Protein AF-0000000072129780 (afdb_homodimer)

Solvent-accessible surface area (backbone atoms only — not comparable to full-atom values): 34525 Å² total; per-residue (Å²): 128,80,76,76,58,62,68,79,66,72,58,67,61,36,66,69,44,56,32,82,56,34,56,87,75,84,59,74,65,43,78,83,70,72,68,74,67,90,66,73,68,46,38,24,36,41,36,32,37,38,45,72,91,45,42,68,43,40,51,57,46,54,70,47,48,55,68,68,45,30,45,47,36,39,36,19,26,69,53,62,48,50,86,47,59,84,41,88,62,43,70,76,25,38,38,37,27,37,56,59,47,42,62,55,43,47,43,62,53,68,53,41,51,46,35,47,58,62,26,53,34,41,35,48,29,56,42,53,43,47,50,90,56,41,47,52,68,59,43,50,51,48,33,61,74,63,51,43,25,30,32,23,57,8,27,40,76,89,72,24,61,80,90,50,77,55,45,44,48,49,88,96,37,59,61,46,37,60,39,75,30,92,65,75,83,84,58,18,55,93,81,52,82,44,63,78,30,20,19,47,54,64,76,55,46,29,33,26,27,44,70,23,39,46,48,46,52,25,55,48,50,72,86,41,40,71,51,41,64,50,46,75,54,47,29,53,29,16,83,62,57,21,68,62,11,15,25,30,30,29,68,29,26,31,28,35,62,71,68,73,69,80,68,43,75,73,87,78,80,75,64,87,73,80,59,53,47,63,50,33,51,50,38,31,50,51,41,19,51,52,46,53,50,44,44,53,51,12,53,68,68,27,81,54,52,58,61,77,64,57,54,48,52,51,51,55,52,52,69,70,100,130,79,76,76,58,60,68,76,65,71,56,66,59,36,67,68,44,57,32,79,56,34,57,87,74,86,57,75,66,43,79,84,70,72,68,73,67,88,65,75,67,44,39,24,36,40,36,32,39,40,44,72,91,43,42,69,42,39,50,59,46,54,69,48,48,55,68,67,45,30,44,45,36,39,35,21,25,69,54,62,47,50,87,48,60,85,41,88,61,43,70,75,26,38,38,37,28,37,58,59,48,43,62,56,44,48,43,60,54,68,52,42,52,44,35,48,60,61,25,54,35,40,35,47,29,57,42,53,42,47,50,90,58,40,45,54,68,61,41,51,52,49,34,60,72,64,52,43,25,30,30,24,57,8,26,40,77,88,71,25,62,79,90,52,78,54,45,44,48,47,87,93,36,60,60,47,37,59,41,77,30,90,63,77,82,82,58,19,57,93,81,51,83,43,64,78,29,19,19,46,55,62,76,55,48,27,34,26,26,44,71,22,37,45,46,46,52,23,55,49,51,72,87,41,39,70,51,41,63,49,48,74,54,48,30,52,30,16,83,63,58,20,68,61,11,16,25,28,30,29,67,30,24,31,27,33,62,71,68,74,70,80,69,44,76,80,83,82,78,74,66,86,71,80,59,52,48,63,48,34,51,50,37,31,50,53,41,20,53,52,47,52,50,44,45,53,51,12,52,66,67,27,81,55,51,60,62,74,64,57,55,49,52,52,52,55,52,53,70,70,99

Organism: Lupinus angustifolius (NCBI:txid3871)

Radius of gyration: 26.91 Å; Cα contacts (8 Å, |Δi|>4): 1229; chains: 2; bounding box: 64×83×85 Å

Structure (mmCIF, N/CA/C/O backbone):
data_AF-0000000072129780-model_v1
#
loop_
_entity.id
_entity.type
_entity.pdbx_description
1 polymer 'Lysine ketoglutarate reductase trans-splicing-like protein'
#
loop_
_atom_site.group_PDB
_atom_site.id
_atom_site.type_symbol
_atom_site.label_atom_id
_atom_site.label_alt_id
_atom_site.label_comp_id
_atom_site.label_asym_id
_atom_site.label_entity_id
_atom_site.label_seq_id
_atom_site.pdbx_PDB_ins_code
_atom_site.Cartn_x
_atom_site.Cartn_y
_atom_site.Cartn_z
_atom_site.occupancy
_atom_site.B_iso_or_equiv
_atom_site.auth_seq_id
_atom_site.auth_comp_id
_atom_site.auth_asym_id
_atom_site.auth_atom_id
_atom_site.pdbx_PDB_model_num
ATOM 1 N N . MET A 1 1 ? 30.422 -6.855 15.633 1 29.89 1 MET A N 1
ATOM 2 C CA . MET A 1 1 ? 29.688 -7.762 16.5 1 29.89 1 MET A CA 1
ATOM 3 C C . MET A 1 1 ? 29.125 -8.938 15.711 1 29.89 1 MET A C 1
ATOM 5 O O . MET A 1 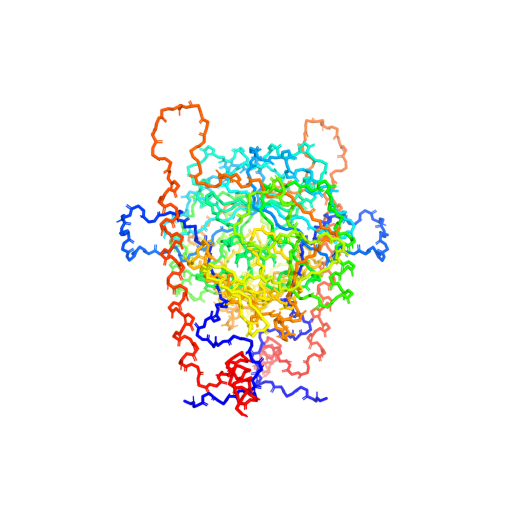1 ? 28.531 -8.75 14.648 1 29.89 1 MET A O 1
ATOM 9 N N . LYS A 1 2 ? 29.672 -10.094 15.867 1 37.78 2 LYS A N 1
ATOM 10 C CA . LYS A 1 2 ? 29.312 -11.328 15.188 1 37.78 2 LYS A CA 1
ATOM 11 C C . LYS A 1 2 ? 27.812 -11.602 15.312 1 37.78 2 LYS A C 1
ATOM 13 O O . LYS A 1 2 ? 27.266 -11.633 16.422 1 37.78 2 LYS A O 1
ATOM 18 N N . ARG A 1 3 ? 27.094 -11.297 14.219 1 51.69 3 ARG A N 1
ATOM 19 C CA . ARG A 1 3 ? 25.656 -11.562 14.328 1 51.69 3 ARG A CA 1
ATOM 20 C C . ARG A 1 3 ? 25.406 -12.938 14.945 1 51.69 3 ARG A C 1
ATOM 22 O O . ARG A 1 3 ? 26.031 -13.922 14.539 1 51.69 3 ARG A O 1
ATOM 29 N N . GLN A 1 4 ? 24.953 -12.969 16.141 1 60.09 4 GLN A N 1
ATOM 30 C CA . GLN A 1 4 ? 24.5 -14.234 16.719 1 60.09 4 GLN A CA 1
ATOM 31 C C . GLN A 1 4 ? 23.469 -14.906 15.828 1 60.09 4 GLN A C 1
ATOM 33 O O . GLN A 1 4 ? 22.438 -14.305 15.492 1 60.09 4 GLN A O 1
ATOM 38 N N . CYS A 1 5 ? 23.969 -15.984 15.219 1 68.25 5 CYS A N 1
ATOM 39 C CA . CYS A 1 5 ? 23.125 -16.719 14.273 1 68.25 5 CYS A CA 1
ATOM 40 C C . CYS A 1 5 ? 21.906 -17.281 14.961 1 68.25 5 CYS A C 1
ATOM 42 O O . CYS A 1 5 ? 21.969 -17.703 16.125 1 68.25 5 CYS A O 1
ATOM 44 N N . TRP A 1 6 ? 20.797 -16.812 14.539 1 60.62 6 TRP A N 1
ATOM 45 C CA . TRP A 1 6 ? 19.594 -17.5 15 1 60.62 6 TRP A CA 1
ATOM 46 C C . TRP A 1 6 ? 19.672 -19 14.695 1 60.62 6 TRP A C 1
ATOM 48 O O . TRP A 1 6 ? 20.438 -19.422 13.82 1 60.62 6 TRP A O 1
ATOM 58 N N . PRO A 1 7 ? 19.062 -19.75 15.555 1 53.5 7 PRO A N 1
ATOM 59 C CA . PRO A 1 7 ? 19.109 -21.188 15.305 1 53.5 7 PRO A CA 1
ATOM 60 C C . PRO A 1 7 ? 18.938 -21.547 13.836 1 53.5 7 PRO A C 1
ATOM 62 O O . PRO A 1 7 ? 18.203 -20.859 13.117 1 53.5 7 PRO A O 1
ATOM 65 N N . THR A 1 8 ? 19.703 -22.422 13.352 1 46.88 8 THR A N 1
ATOM 66 C CA . THR A 1 8 ? 19.859 -22.953 12 1 46.88 8 THR A CA 1
ATOM 67 C C . THR A 1 8 ? 18.484 -23.25 11.391 1 46.88 8 THR A C 1
ATOM 69 O O . THR A 1 8 ? 17.641 -23.875 12.023 1 46.88 8 THR A O 1
ATOM 72 N N . GLY A 1 9 ? 18.219 -22.734 10.195 1 48.69 9 GLY A N 1
ATOM 73 C CA . GLY A 1 9 ? 16.969 -23.031 9.5 1 48.69 9 GLY A CA 1
ATOM 74 C C . GLY A 1 9 ? 15.875 -22.016 9.758 1 48.69 9 GLY A C 1
ATOM 75 O O . GLY A 1 9 ? 14.766 -22.156 9.25 1 48.69 9 GLY A O 1
ATOM 76 N N . SER A 1 10 ? 16.156 -21.047 10.562 1 54.69 10 SER A N 1
ATOM 77 C CA . SER A 1 10 ? 15.094 -20.188 11.062 1 54.69 10 SER A CA 1
ATOM 78 C C . SER A 1 10 ? 14.68 -19.156 10.016 1 54.69 10 SER A C 1
ATOM 80 O O . SER A 1 10 ? 13.508 -18.766 9.945 1 54.69 10 SER A O 1
ATOM 82 N N . GLU A 1 11 ? 15.703 -18.969 9.102 1 78.75 11 GLU A N 1
ATOM 83 C CA . GLU A 1 11 ? 15.289 -17.953 8.141 1 78.75 11 GLU A CA 1
ATOM 84 C C . GLU A 1 11 ? 15.164 -18.547 6.734 1 78.75 11 GLU A C 1
ATOM 86 O O . GLU A 1 11 ? 16.062 -19.25 6.27 1 78.75 11 GLU A O 1
ATOM 91 N N . ALA A 1 12 ? 14.109 -18.344 6.184 1 88.75 12 ALA A N 1
ATOM 92 C CA . ALA A 1 12 ? 13.828 -18.891 4.863 1 88.75 12 ALA A CA 1
ATOM 93 C C . ALA A 1 12 ? 14.766 -18.312 3.809 1 88.75 12 ALA A C 1
ATOM 95 O O . ALA A 1 12 ? 15.117 -18.984 2.838 1 88.75 12 ALA A O 1
ATOM 96 N N . LEU A 1 13 ? 15.211 -17.109 4.043 1 95.88 13 LEU A N 1
ATOM 97 C CA . LEU A 1 13 ? 16.016 -16.391 3.061 1 95.88 13 LEU A CA 1
ATOM 98 C C . LEU A 1 13 ? 17.328 -15.906 3.672 1 95.88 13 LEU A C 1
ATOM 100 O O . LEU A 1 13 ? 17.359 -15.531 4.848 1 95.88 13 LEU A O 1
ATOM 104 N N . PRO A 1 14 ? 18.406 -15.961 2.91 1 95.19 14 PRO A N 1
ATOM 105 C CA . PRO A 1 14 ? 19.609 -15.32 3.42 1 95.19 14 PRO A CA 1
ATOM 106 C C . PRO A 1 14 ? 19.469 -13.805 3.562 1 95.19 14 PRO A C 1
ATOM 108 O O . PRO A 1 14 ? 18.766 -13.172 2.766 1 95.19 14 PRO A O 1
ATOM 111 N N . GLU A 1 15 ? 20.125 -13.242 4.453 1 93.38 15 GLU A N 1
ATOM 112 C CA . GLU A 1 15 ? 19.906 -11.859 4.871 1 93.38 15 GLU A CA 1
ATOM 113 C C . GLU A 1 15 ? 20.109 -10.891 3.713 1 93.38 15 GLU A C 1
ATOM 115 O O . GLU A 1 15 ? 19.344 -9.945 3.537 1 93.38 15 GLU A O 1
ATOM 120 N N . GLY A 1 16 ? 21.062 -11.047 2.879 1 94.94 16 GLY A N 1
ATOM 121 C CA . GLY A 1 16 ? 21.453 -10.102 1.844 1 94.94 16 GLY A CA 1
ATOM 122 C C . GLY A 1 16 ? 20.406 -9.953 0.757 1 94.94 16 GLY A C 1
ATOM 123 O O . GLY A 1 16 ? 20.406 -8.969 0.015 1 94.94 16 GLY A O 1
ATOM 124 N N . ILE A 1 17 ? 19.438 -10.938 0.632 1 97.12 17 ILE A N 1
ATOM 125 C CA . ILE A 1 17 ? 18.453 -10.898 -0.444 1 97.12 17 ILE A CA 1
ATOM 126 C C . ILE A 1 17 ? 17.156 -10.297 0.075 1 97.12 17 ILE A C 1
ATOM 128 O O . ILE A 1 17 ? 16.266 -9.969 -0.708 1 97.12 17 ILE A O 1
ATOM 132 N N . VAL A 1 18 ? 16.984 -10.172 1.393 1 96.81 18 VAL A N 1
ATOM 133 C CA . VAL A 1 18 ? 15.75 -9.703 2.02 1 96.81 18 VAL A CA 1
ATOM 134 C C . VAL A 1 18 ? 15.578 -8.203 1.781 1 96.81 18 VAL A C 1
ATOM 136 O O . VAL A 1 18 ? 16.391 -7.402 2.25 1 96.81 18 VAL A O 1
ATOM 139 N N . ALA A 1 19 ? 14.578 -7.852 1.016 1 97.06 19 ALA A N 1
ATOM 140 C CA . ALA A 1 19 ? 14.234 -6.449 0.791 1 97.06 19 ALA A CA 1
ATOM 141 C C . ALA A 1 19 ? 13.055 -6.027 1.666 1 97.06 19 ALA A C 1
ATOM 143 O O . ALA A 1 19 ? 11.898 -6.336 1.354 1 97.06 19 ALA A O 1
ATOM 144 N N . LYS A 1 20 ? 13.289 -5.188 2.605 1 97.25 20 LYS A N 1
ATOM 145 C CA . LYS A 1 20 ? 12.297 -4.891 3.631 1 97.25 20 LYS A CA 1
ATOM 146 C C . LYS A 1 20 ? 11.5 -3.637 3.275 1 97.25 20 LYS A C 1
ATOM 148 O O . LYS A 1 20 ? 10.438 -3.383 3.854 1 97.25 20 LYS A O 1
ATOM 153 N N . THR A 1 21 ? 12.094 -2.838 2.387 1 97.5 21 THR A N 1
ATOM 154 C CA . THR A 1 21 ? 11.453 -1.562 2.074 1 97.5 21 THR A CA 1
ATOM 155 C C . THR A 1 21 ? 11.25 -1.415 0.568 1 97.5 21 THR A C 1
ATOM 157 O O . THR A 1 21 ? 11.766 -2.221 -0.214 1 97.5 21 THR A O 1
ATOM 160 N N . SER A 1 22 ? 10.422 -0.457 0.198 1 96.69 22 SER A N 1
ATOM 161 C CA . SER A 1 22 ? 10.188 -0.047 -1.184 1 96.69 22 SER A CA 1
ATOM 162 C C . SER A 1 22 ? 10.141 1.473 -1.308 1 96.69 22 SER A C 1
ATOM 164 O O . SER A 1 22 ? 10.648 2.188 -0.443 1 96.69 22 SER A O 1
ATOM 166 N N . ASN A 1 23 ? 9.805 1.963 -2.475 1 96 23 ASN A N 1
ATOM 167 C CA . ASN A 1 23 ? 9.492 3.354 -2.783 1 96 23 ASN A CA 1
ATOM 168 C C . ASN A 1 23 ? 8.492 3.461 -3.93 1 96 23 ASN A C 1
ATOM 170 O O . ASN A 1 23 ? 8.203 2.471 -4.605 1 96 23 ASN A O 1
ATOM 174 N N . LEU A 1 24 ? 7.98 4.609 -4.121 1 97.44 24 LEU A N 1
ATOM 175 C CA . LEU A 1 24 ? 6.891 4.797 -5.074 1 97.44 24 LEU A CA 1
ATOM 176 C C . LEU A 1 24 ? 7.418 5.316 -6.406 1 97.44 24 LEU A C 1
ATOM 178 O O . LEU A 1 24 ? 6.676 5.926 -7.18 1 97.44 24 LEU A O 1
ATOM 182 N N . GLU A 1 25 ? 8.648 5.082 -6.68 1 94.06 25 GLU A N 1
ATOM 183 C CA . GLU A 1 25 ? 9.227 5.52 -7.945 1 94.06 25 GLU A CA 1
ATOM 184 C C . GLU A 1 25 ? 8.805 4.605 -9.094 1 94.06 25 GLU A C 1
ATOM 186 O O . GLU A 1 25 ? 9.008 3.393 -9.039 1 94.06 25 GLU A O 1
ATOM 191 N N . MET A 1 26 ? 8.219 5.211 -10.125 1 94.12 26 MET A N 1
ATOM 192 C CA . MET A 1 26 ? 7.898 4.453 -11.328 1 94.12 26 MET A CA 1
ATOM 193 C C . MET A 1 26 ? 9.148 4.191 -12.156 1 94.12 26 MET A C 1
ATOM 195 O O . MET A 1 26 ? 10.039 5.039 -12.227 1 94.12 26 MET A O 1
ATOM 199 N N . ARG A 1 27 ? 9.133 3.037 -12.75 1 92.06 27 ARG A N 1
ATOM 200 C CA . ARG A 1 27 ? 10.297 2.629 -13.531 1 92.06 27 ARG A CA 1
ATOM 201 C C . ARG A 1 27 ? 9.914 2.314 -14.969 1 92.06 27 ARG A C 1
ATOM 203 O O . ARG A 1 27 ? 8.867 1.715 -15.227 1 92.06 27 ARG A O 1
ATOM 210 N N . PRO A 1 28 ? 10.812 2.75 -15.867 1 91.75 28 PRO A N 1
ATOM 211 C CA . PRO A 1 28 ? 10.531 2.391 -17.25 1 91.75 28 PRO A CA 1
ATOM 212 C C . PRO A 1 28 ? 10.664 0.892 -17.516 1 91.75 28 PRO A C 1
ATOM 214 O O . PRO A 1 28 ? 11.414 0.203 -16.812 1 91.75 28 PRO A O 1
ATOM 217 N N . LEU A 1 29 ? 10 0.416 -18.531 1 92.56 29 LEU A N 1
ATOM 218 C CA . LEU A 1 29 ? 10.008 -1.003 -18.859 1 92.56 29 LEU A CA 1
ATOM 219 C C . LEU A 1 29 ? 11.352 -1.415 -19.453 1 92.56 29 LEU A C 1
ATOM 221 O O . LEU A 1 29 ? 11.703 -2.598 -19.438 1 92.56 29 LEU A O 1
ATOM 225 N N . TRP A 1 30 ? 12.031 -0.514 -20.078 1 88.06 30 TRP A N 1
ATOM 226 C CA . TRP A 1 30 ? 13.391 -0.764 -20.562 1 88.06 30 TRP A CA 1
ATOM 227 C C . TRP A 1 30 ? 14.234 0.508 -20.5 1 88.06 30 TRP A C 1
ATOM 229 O O . TRP A 1 30 ? 13.688 1.616 -20.5 1 88.06 30 TRP A O 1
ATOM 239 N N . ASP A 1 31 ? 15.594 0.16 -20.125 1 71.5 31 ASP A N 1
ATOM 240 C CA . ASP A 1 31 ? 16.5 1.301 -20.094 1 71.5 31 ASP A CA 1
ATOM 241 C C . ASP A 1 31 ? 16.969 1.673 -21.5 1 71.5 31 ASP A C 1
ATOM 243 O O . ASP A 1 31 ? 17.531 0.839 -22.203 1 71.5 31 ASP A O 1
ATOM 247 N N . SER A 1 32 ? 16.266 2.271 -22.453 1 51.47 32 SER A N 1
ATOM 248 C CA . SER A 1 32 ? 16.828 2.639 -23.75 1 51.47 32 SER A CA 1
ATOM 249 C C . SER A 1 32 ? 18.219 3.26 -23.594 1 51.47 32 SER A C 1
ATOM 251 O O . SER A 1 32 ? 18.734 3.859 -24.531 1 51.47 32 SER A O 1
ATOM 253 N N . GLY A 1 33 ? 19.281 2.691 -22.984 1 47.09 33 GLY A N 1
ATOM 254 C CA . GLY A 1 33 ? 20.625 3.254 -22.969 1 47.09 33 GLY A CA 1
ATOM 255 C C . GLY A 1 33 ? 20.75 4.484 -22.094 1 47.09 33 GLY A C 1
ATOM 256 O O . GLY A 1 33 ? 21.828 5.062 -21.984 1 47.09 33 GLY A O 1
ATOM 257 N N . ILE A 1 34 ? 19.906 5.367 -22.297 1 40.28 34 ILE A N 1
ATOM 258 C CA . ILE A 1 34 ? 20.219 6.656 -21.688 1 40.28 34 ILE A CA 1
ATOM 259 C C . ILE A 1 34 ? 20.484 6.477 -20.188 1 40.28 34 ILE A C 1
ATOM 261 O O . ILE A 1 34 ? 19.609 6.023 -19.453 1 40.28 34 ILE A O 1
ATOM 265 N N . LYS A 1 35 ? 21.719 6.133 -19.797 1 43.41 35 LYS A N 1
ATOM 266 C CA . LYS A 1 35 ? 22.422 6.293 -18.531 1 43.41 35 LYS A CA 1
ATOM 267 C C . LYS A 1 35 ? 21.734 7.332 -17.641 1 43.41 35 LYS A C 1
ATOM 269 O O . LYS A 1 35 ? 22.062 8.523 -17.719 1 43.41 35 LYS A O 1
ATOM 274 N N . ASN A 1 36 ? 20.656 7.633 -17.828 1 40.59 36 ASN A N 1
ATOM 275 C CA . ASN A 1 36 ? 20.516 8.695 -16.844 1 40.59 36 ASN A CA 1
ATOM 276 C C . ASN A 1 36 ? 21.203 8.336 -15.531 1 40.59 36 ASN A C 1
ATOM 278 O O . ASN A 1 36 ? 20.984 7.258 -14.984 1 40.59 36 ASN A O 1
ATOM 282 N N . ARG A 1 37 ? 22.375 8.859 -15.18 1 40.44 37 ARG A N 1
ATOM 283 C CA . ARG A 1 37 ? 23.203 9.352 -14.094 1 40.44 37 ARG A CA 1
ATOM 284 C C . ARG A 1 37 ? 22.516 9.195 -12.75 1 40.44 37 ARG A C 1
ATOM 286 O O . ARG A 1 37 ? 21.312 8.938 -12.695 1 40.44 37 ARG A O 1
ATOM 293 N N . ILE A 1 38 ? 23.109 9.719 -11.703 1 45.16 38 ILE A N 1
ATOM 294 C CA . ILE A 1 38 ? 22.953 10.18 -10.328 1 45.16 38 ILE A CA 1
ATOM 295 C C . ILE A 1 38 ? 21.562 10.805 -10.141 1 45.16 38 ILE A C 1
ATOM 297 O O . ILE A 1 38 ? 21.422 12.023 -10.211 1 45.16 38 ILE A O 1
ATOM 301 N N . SER A 1 39 ? 20.625 10.562 -11.039 1 52.72 39 SER A N 1
ATOM 302 C CA . SER A 1 39 ? 19.422 11.391 -10.953 1 52.72 39 SER A CA 1
ATOM 303 C C . SER A 1 39 ? 18.766 11.273 -9.578 1 52.72 39 SER A C 1
ATOM 305 O O . SER A 1 39 ? 18.641 10.18 -9.031 1 52.72 39 SER A O 1
ATOM 307 N N . LYS A 1 40 ? 18.844 12.297 -8.961 1 66.94 40 LYS A N 1
ATOM 308 C CA . LYS A 1 40 ? 18.234 12.555 -7.656 1 66.94 40 LYS A CA 1
ATOM 309 C C . LYS A 1 40 ? 16.766 12.117 -7.637 1 66.94 40 LYS A C 1
ATOM 311 O O . LYS A 1 40 ? 16 12.461 -8.539 1 66.94 40 LYS A O 1
ATOM 316 N N . HIS A 1 41 ? 16.422 10.977 -7 1 84.88 41 HIS A N 1
ATOM 317 C CA . HIS A 1 41 ? 15.055 10.516 -6.762 1 84.88 41 HIS A CA 1
ATOM 318 C C . HIS A 1 41 ? 14.328 11.422 -5.766 1 84.88 41 HIS A C 1
ATOM 320 O O . HIS A 1 41 ? 14.945 11.938 -4.836 1 84.88 41 HIS A O 1
ATOM 326 N N . PRO A 1 42 ? 13.109 11.688 -6.184 1 88.75 42 PRO A N 1
ATOM 327 C CA . PRO A 1 42 ? 12.359 12.5 -5.223 1 88.75 42 PRO A CA 1
ATOM 328 C C . PRO A 1 42 ? 12.43 11.953 -3.801 1 88.75 42 PRO A C 1
ATOM 330 O O . PRO A 1 42 ? 12.43 10.734 -3.605 1 88.75 42 PRO A O 1
ATOM 333 N N . SER A 1 43 ? 12.5 12.898 -2.957 1 95.38 43 SER A N 1
ATOM 334 C CA . SER A 1 43 ? 12.727 12.484 -1.578 1 95.38 43 SER A CA 1
ATOM 335 C C . SER A 1 43 ? 11.531 12.828 -0.691 1 95.38 43 SER A C 1
ATOM 337 O O . SER A 1 43 ? 11.617 12.734 0.536 1 95.38 43 SER A O 1
ATOM 339 N N . ASN A 1 44 ? 10.422 13.32 -1.287 1 98.62 44 ASN A N 1
ATOM 340 C CA . ASN A 1 44 ? 9.219 13.664 -0.525 1 98.62 44 ASN A CA 1
ATOM 341 C C . ASN A 1 44 ? 7.957 13.164 -1.217 1 98.62 44 ASN A C 1
ATOM 343 O O . ASN A 1 44 ? 7.984 12.82 -2.4 1 98.62 44 ASN A O 1
ATOM 347 N N . LEU A 1 45 ? 6.938 13.078 -0.444 1 98.81 45 LEU A N 1
ATOM 348 C CA . LEU A 1 45 ? 5.68 12.539 -0.956 1 98.81 45 LEU A CA 1
ATOM 349 C C . LEU A 1 45 ? 4.523 13.492 -0.674 1 98.81 45 LEU A C 1
ATOM 351 O O . LEU A 1 45 ? 4.398 14.008 0.437 1 98.81 45 LEU A O 1
ATOM 355 N N . LEU A 1 46 ? 3.764 13.789 -1.715 1 98.94 46 LEU A N 1
ATOM 356 C CA . LEU A 1 46 ? 2.473 14.453 -1.582 1 98.94 46 LEU A CA 1
ATOM 357 C C . LEU A 1 46 ? 1.328 13.469 -1.813 1 98.94 46 LEU A C 1
ATOM 359 O O . LEU A 1 46 ? 1.218 12.883 -2.891 1 98.94 46 LEU A O 1
ATOM 363 N N . ALA A 1 47 ? 0.537 13.25 -0.834 1 98.94 47 ALA A N 1
ATOM 364 C CA . ALA A 1 47 ? -0.664 12.422 -0.929 1 98.94 47 ALA A CA 1
ATOM 365 C C . ALA A 1 47 ? -1.919 13.242 -0.655 1 98.94 47 ALA A C 1
ATOM 367 O O . ALA A 1 47 ? -2.002 13.945 0.357 1 98.94 47 ALA A O 1
ATOM 368 N N . ILE A 1 48 ? -2.924 13.156 -1.566 1 98.81 48 ILE A N 1
ATOM 369 C CA . ILE A 1 48 ? -4.156 13.922 -1.458 1 98.81 48 ILE A CA 1
ATOM 370 C C . ILE A 1 48 ? -5.355 13.031 -1.768 1 98.81 48 ILE A C 1
ATOM 372 O O . ILE A 1 48 ? -5.332 12.266 -2.738 1 98.81 48 ILE A O 1
ATOM 376 N N . THR A 1 49 ? -6.352 13.07 -0.92 1 98.25 49 THR A N 1
ATOM 377 C CA . THR A 1 49 ? -7.629 12.469 -1.276 1 98.25 49 THR A CA 1
ATOM 378 C C . THR A 1 49 ? -8.445 13.398 -2.166 1 98.25 49 THR A C 1
ATOM 380 O O . THR A 1 49 ? -8.633 14.57 -1.833 1 98.25 49 THR A O 1
ATOM 383 N N . VAL A 1 50 ? -9.016 12.828 -3.305 1 98.38 50 VAL A N 1
ATOM 384 C CA . VAL A 1 50 ? -9.492 13.773 -4.312 1 98.38 50 VAL A CA 1
ATOM 385 C C . VAL A 1 50 ? -10.781 13.25 -4.945 1 98.38 50 VAL A C 1
ATOM 387 O O . VAL A 1 50 ? -11.031 12.047 -4.953 1 98.38 50 VAL A O 1
ATOM 390 N N . GLY A 1 51 ? -11.539 14.18 -5.422 1 97.19 51 GLY A N 1
ATOM 391 C CA . GLY A 1 51 ? -12.641 13.977 -6.348 1 97.19 51 GLY A CA 1
ATOM 392 C C . GLY A 1 51 ? -12.555 14.852 -7.582 1 97.19 51 GLY A C 1
ATOM 393 O O . GLY A 1 51 ? -12.023 15.961 -7.523 1 97.19 51 GLY A O 1
ATOM 394 N N . VAL A 1 52 ? -13.156 14.375 -8.625 1 96.25 52 VAL A N 1
ATOM 395 C CA . VAL A 1 52 ? -12.977 15.023 -9.914 1 96.25 52 VAL A CA 1
ATOM 396 C C . VAL A 1 52 ? -13.586 16.422 -9.883 1 96.25 52 VAL A C 1
ATOM 398 O O . VAL A 1 52 ? -13.148 17.312 -10.609 1 96.25 52 VAL A O 1
ATOM 401 N N . LYS A 1 53 ? -14.531 16.688 -9.023 1 95.19 53 LYS A N 1
ATOM 402 C CA . LYS A 1 53 ? -15.172 18 -8.914 1 95.19 53 LYS A CA 1
ATOM 403 C C . LYS A 1 53 ? -14.18 19.047 -8.406 1 95.19 53 LYS A C 1
ATOM 405 O O . LYS A 1 53 ? -14.383 20.25 -8.609 1 95.19 53 LYS A O 1
ATOM 410 N N . GLN A 1 54 ? -13.156 18.625 -7.668 1 97.19 54 GLN A N 1
ATOM 411 C CA . GLN A 1 54 ? -12.164 19.547 -7.129 1 97.19 54 GLN A CA 1
ATOM 412 C C . GLN A 1 54 ? -10.883 19.516 -7.957 1 97.19 54 GLN A C 1
ATOM 414 O O . GLN A 1 54 ? -9.828 19.969 -7.496 1 97.19 54 GLN A O 1
ATOM 419 N N . LYS A 1 55 ? -10.953 19.062 -9.133 1 97.94 55 LYS A N 1
ATOM 420 C CA . LYS A 1 55 ? -9.797 18.812 -9.992 1 97.94 55 LYS A CA 1
ATOM 421 C C . LYS A 1 55 ? -8.977 20.078 -10.195 1 97.94 55 LYS A C 1
ATOM 423 O O . LYS A 1 55 ? -7.742 20.047 -10.141 1 97.94 55 LYS A O 1
ATOM 428 N N . GLU A 1 56 ? -9.617 21.172 -10.406 1 98 56 GLU A N 1
ATOM 429 C CA . GLU A 1 56 ? -8.906 22.422 -10.68 1 98 56 GLU A CA 1
ATOM 430 C C . GLU A 1 56 ? -8.109 22.891 -9.461 1 98 56 GLU A C 1
ATOM 432 O O . GLU A 1 56 ? -6.973 23.344 -9.594 1 98 56 GLU A O 1
ATOM 437 N N . ILE A 1 57 ? -8.695 22.766 -8.352 1 98.38 57 ILE A N 1
ATOM 438 C CA . ILE A 1 57 ? -8.008 23.141 -7.121 1 98.38 57 ILE A CA 1
ATOM 439 C C . ILE A 1 57 ? -6.816 22.203 -6.895 1 98.38 57 ILE A C 1
ATOM 441 O O . ILE A 1 57 ? -5.707 22.672 -6.605 1 98.38 57 ILE A O 1
ATOM 445 N N . VAL A 1 58 ? -7.023 20.938 -7.062 1 98.75 58 VAL A N 1
ATOM 446 C CA . VAL A 1 58 ? -5.977 19.953 -6.871 1 98.75 58 VAL A CA 1
ATOM 447 C C . VAL A 1 58 ? -4.836 20.203 -7.852 1 98.75 58 VAL A C 1
ATOM 449 O O . VAL A 1 58 ? -3.662 20.062 -7.496 1 98.75 58 VAL A O 1
ATOM 452 N N . ASN A 1 59 ? -5.191 20.547 -9.086 1 98.81 59 ASN A N 1
ATOM 453 C CA . ASN A 1 59 ? -4.172 20.891 -10.07 1 98.81 59 ASN A CA 1
ATOM 454 C C . ASN A 1 59 ? -3.252 22 -9.57 1 98.81 59 ASN A C 1
ATOM 456 O O . ASN A 1 59 ? -2.029 21.891 -9.68 1 98.81 59 ASN A O 1
ATOM 460 N N . LYS A 1 60 ? -3.848 23 -9.031 1 98.75 60 LYS A N 1
ATOM 461 C CA . LYS A 1 60 ? -3.064 24.109 -8.508 1 98.75 60 LYS A CA 1
ATOM 462 C C . LYS A 1 60 ? -2.172 23.672 -7.355 1 98.75 60 LYS A C 1
ATOM 464 O O . LYS A 1 60 ? -1.033 24.125 -7.23 1 98.75 60 LYS A O 1
ATOM 469 N N . ILE A 1 61 ? -2.662 22.797 -6.5 1 98.88 61 ILE A N 1
ATOM 470 C CA . ILE A 1 61 ? -1.862 22.281 -5.398 1 98.88 61 ILE A CA 1
ATOM 471 C C . ILE A 1 61 ? -0.651 21.531 -5.949 1 98.88 61 ILE A C 1
ATOM 473 O O . ILE A 1 61 ? 0.491 21.844 -5.609 1 98.88 61 ILE A O 1
ATOM 477 N N . VAL A 1 62 ? -0.895 20.531 -6.828 1 98.88 62 VAL A N 1
ATOM 478 C CA . VAL A 1 62 ? 0.162 19.656 -7.305 1 98.88 62 VAL A CA 1
ATOM 479 C C . VAL A 1 62 ? 1.231 20.469 -8.031 1 98.88 62 VAL A C 1
ATOM 481 O O . VAL A 1 62 ? 2.424 20.156 -7.934 1 98.88 62 VAL A O 1
ATOM 484 N N . GLU A 1 63 ? 0.869 21.484 -8.672 1 98.38 63 GLU A N 1
ATOM 485 C CA . GLU A 1 63 ? 1.806 22.328 -9.414 1 98.38 63 GLU A CA 1
ATOM 486 C C . GLU A 1 63 ? 2.789 23.016 -8.477 1 98.38 63 GLU A C 1
ATOM 488 O O . GLU A 1 63 ? 3.85 23.484 -8.906 1 98.38 63 GLU A O 1
ATOM 493 N N . LYS A 1 64 ? 2.438 23.141 -7.234 1 98.62 64 LYS A N 1
ATOM 494 C CA . LYS A 1 64 ? 3.326 23.75 -6.258 1 98.62 64 LYS A CA 1
ATOM 495 C C . LYS A 1 64 ? 4.402 22.781 -5.793 1 98.62 64 LYS A C 1
ATOM 497 O O . LYS A 1 64 ? 5.332 23.156 -5.078 1 98.62 64 LYS A O 1
ATOM 502 N N . PHE A 1 65 ? 4.352 21.547 -6.176 1 98.56 65 PHE A N 1
ATOM 503 C CA . PHE A 1 65 ? 5.266 20.5 -5.738 1 98.56 65 PHE A CA 1
ATOM 504 C C . PHE A 1 65 ? 6.098 19.984 -6.906 1 98.56 65 PHE A C 1
ATOM 506 O O . PHE A 1 65 ? 5.637 19.141 -7.68 1 98.56 65 PHE A O 1
ATOM 513 N N . PRO A 1 66 ? 7.324 20.438 -7.004 1 96.06 66 PRO A N 1
ATOM 514 C CA . PRO A 1 66 ? 8.148 20.062 -8.156 1 96.06 66 PRO A CA 1
ATOM 515 C C . PRO A 1 66 ? 8.391 18.562 -8.242 1 96.06 66 PRO A C 1
ATOM 517 O O . PRO A 1 66 ? 8.742 17.922 -7.246 1 96.06 66 PRO A O 1
ATOM 520 N N . SER A 1 67 ? 8.273 18 -9.406 1 94.25 67 SER A N 1
ATOM 521 C CA . SER A 1 67 ? 8.391 16.562 -9.641 1 94.25 67 SER A CA 1
ATOM 522 C C . SER A 1 67 ? 9.805 16.062 -9.352 1 94.25 67 SER A C 1
ATOM 524 O O . SER A 1 67 ? 10.016 14.867 -9.141 1 94.25 67 SER A O 1
ATOM 526 N N . SER A 1 68 ? 10.742 16.922 -9.344 1 94.19 68 SER A N 1
ATOM 527 C CA . SER A 1 68 ? 12.117 16.547 -9.023 1 94.19 68 SER A CA 1
ATOM 528 C C . SER A 1 68 ? 12.258 16.188 -7.543 1 94.19 68 SER A C 1
ATOM 530 O O . SER A 1 68 ? 13.148 15.43 -7.168 1 94.19 68 SER A O 1
ATOM 532 N N . ASP A 1 69 ? 11.305 16.703 -6.742 1 96.25 69 ASP A N 1
ATOM 533 C CA . ASP A 1 69 ? 11.469 16.578 -5.297 1 96.25 69 ASP A CA 1
ATOM 534 C C . ASP A 1 69 ? 10.352 15.742 -4.684 1 96.25 69 ASP A C 1
ATOM 536 O O . ASP A 1 69 ? 10.477 15.258 -3.555 1 96.25 69 ASP A O 1
ATOM 540 N N . PHE A 1 70 ? 9.281 15.664 -5.523 1 97.75 70 PHE A N 1
ATOM 541 C CA . PHE A 1 70 ? 8.102 15.055 -4.906 1 97.75 70 PHE A CA 1
ATOM 542 C C . PHE A 1 70 ? 7.527 13.969 -5.801 1 97.75 70 PHE A C 1
ATOM 544 O O . PHE A 1 70 ? 7.469 14.125 -7.02 1 97.75 70 PHE A O 1
ATOM 551 N N . VAL A 1 71 ? 7.207 12.836 -5.164 1 98 71 VAL A N 1
ATOM 552 C CA . VAL A 1 71 ? 6.262 11.891 -5.758 1 98 71 VAL A CA 1
ATOM 553 C C . VAL A 1 71 ? 4.84 12.258 -5.344 1 98 71 VAL A C 1
ATOM 555 O O . VAL A 1 71 ? 4.613 12.727 -4.227 1 98 71 VAL A O 1
ATOM 558 N N . VAL A 1 72 ? 3.867 12.086 -6.297 1 98.69 72 VAL A N 1
ATOM 559 C CA . VAL A 1 72 ? 2.477 12.445 -6.043 1 98.69 72 VAL A CA 1
ATOM 560 C C . VAL A 1 72 ? 1.604 11.195 -6.059 1 98.69 72 VAL A C 1
ATOM 562 O O . VAL A 1 72 ? 1.699 10.375 -6.977 1 98.69 72 VAL A O 1
ATOM 565 N N . MET A 1 73 ? 0.844 11.023 -5.051 1 98.88 73 MET A N 1
ATOM 566 C CA . MET A 1 73 ? -0.162 9.969 -4.973 1 98.88 73 MET A CA 1
ATOM 567 C C . MET A 1 73 ? -1.544 10.555 -4.699 1 98.88 73 MET A C 1
ATOM 569 O O . MET A 1 73 ? -1.729 11.297 -3.734 1 98.88 73 MET A O 1
ATOM 573 N N . LEU A 1 74 ? -2.484 10.25 -5.574 1 98.88 74 LEU A N 1
ATOM 574 C CA . LEU A 1 74 ? -3.854 10.727 -5.41 1 98.88 74 LEU A CA 1
ATOM 575 C C . LEU A 1 74 ? -4.785 9.578 -5.023 1 98.88 74 LEU A C 1
ATOM 577 O O . LEU A 1 74 ? -4.73 8.5 -5.621 1 98.88 74 LEU A O 1
ATOM 581 N N . PHE A 1 75 ? -5.609 9.797 -4.02 1 98.81 75 PHE A N 1
ATOM 582 C CA . PHE A 1 75 ? -6.629 8.867 -3.545 1 98.81 75 PHE A CA 1
ATOM 583 C C . PHE A 1 75 ? -8.016 9.289 -4.02 1 98.81 75 PHE A C 1
ATOM 585 O O . PHE A 1 75 ? -8.594 10.242 -3.49 1 98.81 75 PHE A O 1
ATOM 592 N N . HIS A 1 76 ? -8.516 8.625 -4.969 1 98.44 76 HIS A N 1
ATOM 593 C CA . HIS A 1 76 ? -9.789 8.977 -5.582 1 98.44 76 HIS A CA 1
ATOM 594 C C . HIS A 1 76 ? -10.953 8.344 -4.832 1 98.44 76 HIS A C 1
ATOM 596 O O . HIS A 1 76 ? -11.188 7.133 -4.938 1 98.44 76 HIS A O 1
ATOM 602 N N . TYR A 1 77 ? -11.727 9.156 -4.195 1 97.25 77 TYR A N 1
ATOM 603 C CA . TYR A 1 77 ? -12.836 8.617 -3.412 1 97.25 77 TYR A CA 1
ATOM 604 C C . TYR A 1 77 ? -14.102 8.516 -4.258 1 97.25 77 TYR A C 1
ATOM 606 O O . TYR A 1 77 ? -15.078 7.887 -3.85 1 97.25 77 TYR A O 1
ATOM 614 N N . ASP A 1 78 ? -14.086 9.109 -5.461 1 95.75 78 ASP A N 1
ATOM 615 C CA . ASP A 1 78 ? -15.297 9.164 -6.27 1 95.75 78 ASP A CA 1
ATOM 616 C C . ASP A 1 78 ? -15.242 8.156 -7.418 1 95.75 78 ASP A C 1
ATOM 618 O O . ASP A 1 78 ? -16.188 8.055 -8.203 1 95.75 78 ASP A O 1
ATOM 622 N N . GLY A 1 79 ? -14.117 7.527 -7.66 1 95.06 79 GLY A N 1
ATOM 623 C CA . GLY A 1 79 ? -14.023 6.457 -8.633 1 95.06 79 GLY A CA 1
ATOM 624 C C . GLY A 1 79 ? -13.695 6.953 -10.031 1 95.06 79 GLY A C 1
ATOM 625 O O . GLY A 1 79 ? -13.664 6.168 -10.984 1 95.06 79 GLY A O 1
ATOM 626 N N . PHE A 1 80 ? -13.406 8.234 -10.141 1 95.94 80 PHE A N 1
ATOM 627 C CA . PHE A 1 80 ? -13.102 8.781 -11.453 1 95.94 80 PHE A CA 1
ATOM 628 C C . PHE A 1 80 ? -11.617 9.102 -11.586 1 95.94 80 PHE A C 1
ATOM 630 O O . PHE A 1 80 ? -11.07 9.852 -10.781 1 95.94 80 PHE A O 1
ATOM 637 N N . LEU A 1 81 ? -11.008 8.539 -12.625 1 97.38 81 LEU A N 1
ATOM 638 C CA . LEU A 1 81 ? -9.578 8.742 -12.828 1 97.38 81 LEU A CA 1
ATOM 639 C C . LEU A 1 81 ? -9.305 9.328 -14.203 1 97.38 81 LEU A C 1
ATOM 641 O O . LEU A 1 81 ? -8.445 10.203 -14.352 1 97.38 81 LEU A O 1
ATOM 645 N N . ASP A 1 82 ? -10.031 8.961 -15.219 1 96.44 82 ASP A N 1
ATOM 646 C CA . ASP A 1 82 ? -9.703 9.281 -16.609 1 96.44 82 ASP A CA 1
ATOM 647 C C . ASP A 1 82 ? -9.766 10.781 -16.859 1 96.44 82 ASP A C 1
ATOM 649 O O . ASP A 1 82 ? -9.016 11.312 -17.688 1 96.44 82 ASP A O 1
ATOM 653 N N . GLY A 1 83 ? -10.594 11.438 -16.109 1 95.88 83 GLY A N 1
ATOM 654 C CA . GLY A 1 83 ? -10.734 12.875 -16.266 1 95.88 83 GLY A CA 1
ATOM 655 C C . GLY A 1 83 ? -9.5 13.648 -15.844 1 95.88 83 GLY A C 1
ATOM 656 O O . GLY A 1 83 ? -9.359 14.828 -16.156 1 95.88 83 GLY A O 1
ATOM 657 N N . TRP A 1 84 ? -8.609 13 -15.18 1 97.38 84 TRP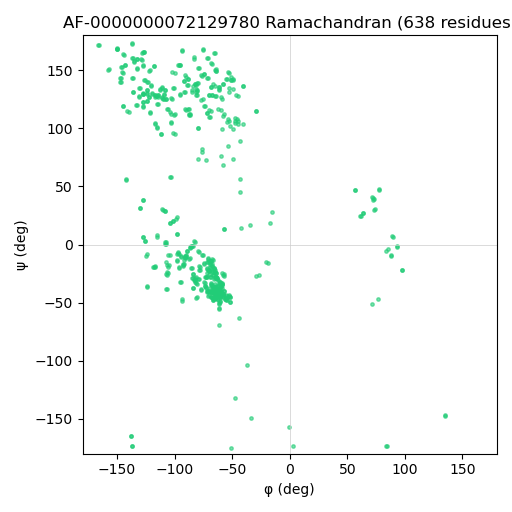 A N 1
ATOM 658 C CA . TRP A 1 84 ? -7.402 13.648 -14.688 1 97.38 84 TRP A CA 1
ATOM 659 C C . TRP A 1 84 ? -6.277 13.562 -15.711 1 97.38 84 TRP A C 1
ATOM 661 O O . TRP A 1 84 ? -5.254 14.234 -15.578 1 97.38 84 TRP A O 1
ATOM 671 N N . LYS A 1 85 ? -6.406 12.82 -16.766 1 95.31 85 LYS A N 1
ATOM 672 C CA . LYS A 1 85 ? -5.328 12.445 -17.672 1 95.31 85 LYS A CA 1
ATOM 673 C C . LYS A 1 85 ? -4.855 13.648 -18.484 1 95.31 85 LYS A C 1
ATOM 675 O O . LYS A 1 85 ? -3.756 13.633 -19.047 1 95.31 85 LYS A O 1
ATOM 680 N N . ASN A 1 86 ? -5.672 14.648 -18.641 1 95.94 86 ASN A N 1
ATOM 681 C CA . ASN A 1 86 ? -5.285 15.82 -19.422 1 95.94 86 ASN A CA 1
ATOM 682 C C . ASN A 1 86 ? -4.32 16.719 -18.641 1 95.94 86 ASN A C 1
ATOM 684 O O . ASN A 1 86 ? -3.76 17.656 -19.203 1 95.94 86 ASN A O 1
ATOM 688 N N . LEU A 1 87 ? -4.137 16.438 -17.375 1 97.69 87 LEU A N 1
ATOM 689 C CA . LEU A 1 87 ? -3.162 17.188 -16.578 1 97.69 87 LEU A CA 1
ATOM 690 C C . LEU A 1 87 ? -1.755 16.641 -16.797 1 97.69 87 LEU A C 1
ATOM 692 O O . LEU A 1 87 ? -1.549 15.422 -16.781 1 97.69 87 LEU A O 1
ATOM 696 N N . ALA A 1 88 ? -0.759 17.484 -16.922 1 95.5 88 ALA A N 1
ATOM 697 C CA . ALA A 1 88 ? 0.594 17.141 -17.344 1 95.5 88 ALA A CA 1
ATOM 698 C C . ALA A 1 88 ? 1.238 16.172 -16.344 1 95.5 88 ALA A C 1
ATOM 700 O O . ALA A 1 88 ? 1.975 15.266 -16.75 1 95.5 88 ALA A O 1
ATOM 701 N N . TRP A 1 89 ? 0.936 16.359 -15.109 1 97 89 TRP A N 1
ATOM 702 C CA . TRP A 1 89 ? 1.596 15.578 -14.07 1 97 89 TRP A CA 1
ATOM 703 C C . TRP A 1 89 ? 0.873 14.258 -13.828 1 97 89 TRP A C 1
ATOM 705 O O . TRP A 1 89 ? 1.399 13.367 -13.156 1 97 89 TRP A O 1
ATOM 715 N N . SER A 1 90 ? -0.316 14.078 -14.352 1 97.19 90 SER A N 1
ATOM 716 C CA . SER A 1 90 ? -1.204 12.977 -13.984 1 97.19 90 SER A CA 1
ATOM 717 C C . SER A 1 90 ? -0.596 11.625 -14.344 1 97.19 90 SER A C 1
ATOM 719 O O . SER A 1 90 ? -0.697 10.672 -13.578 1 97.19 90 SER A O 1
ATOM 721 N N . ASN A 1 91 ? 0.071 11.5 -15.484 1 94.56 91 ASN A N 1
ATOM 722 C CA . ASN A 1 91 ? 0.636 10.234 -15.953 1 94.56 91 ASN A CA 1
ATOM 723 C C . ASN A 1 91 ? 1.839 9.82 -15.117 1 94.56 91 ASN A C 1
ATOM 725 O O . ASN A 1 91 ? 2.281 8.672 -15.188 1 94.56 91 ASN A O 1
ATOM 729 N N . HIS A 1 92 ? 2.322 10.703 -14.305 1 95.19 92 HIS A N 1
ATOM 730 C CA . HIS A 1 92 ? 3.479 10.398 -13.469 1 95.19 92 HIS A CA 1
ATOM 731 C C . HIS A 1 92 ? 3.078 10.25 -12.008 1 95.19 92 HIS A C 1
ATOM 733 O O . HIS A 1 92 ? 3.924 9.977 -11.148 1 95.19 92 HIS A O 1
ATOM 739 N N . ALA A 1 93 ? 1.864 10.391 -11.758 1 98.06 93 ALA A N 1
ATOM 740 C CA . ALA A 1 93 ? 1.338 10.203 -10.406 1 98.06 93 ALA A CA 1
ATOM 741 C C . ALA A 1 93 ? 0.799 8.789 -10.227 1 98.06 93 ALA A C 1
ATOM 743 O O . ALA A 1 93 ? 0.512 8.094 -11.203 1 98.06 93 ALA A O 1
ATOM 744 N N . ILE A 1 94 ? 0.801 8.367 -9.039 1 98.75 94 ILE A N 1
ATOM 745 C CA . ILE A 1 94 ? 0.116 7.137 -8.672 1 98.75 94 ILE A CA 1
ATOM 746 C C . ILE A 1 94 ? -1.313 7.449 -8.234 1 98.75 94 ILE A C 1
ATOM 748 O O . ILE A 1 94 ? -1.545 8.391 -7.477 1 98.75 94 ILE A O 1
ATOM 752 N N . HIS A 1 95 ? -2.246 6.703 -8.797 1 98.88 95 HIS A N 1
ATOM 753 C CA . HIS A 1 95 ? -3.654 6.898 -8.469 1 98.88 95 HIS A CA 1
ATOM 754 C C . HIS A 1 95 ? -4.238 5.66 -7.793 1 98.88 95 HIS A C 1
ATOM 756 O O . HIS A 1 95 ? -4.059 4.539 -8.281 1 98.88 95 HIS A O 1
ATOM 762 N N . VAL A 1 96 ? -4.84 5.84 -6.676 1 98.88 96 VAL A N 1
ATOM 763 C CA . VAL A 1 96 ? -5.543 4.773 -5.973 1 98.88 96 VAL A CA 1
ATOM 764 C C . VAL A 1 96 ? -7.02 5.137 -5.824 1 98.88 96 VAL A C 1
ATOM 766 O O . VAL A 1 96 ? -7.352 6.246 -5.398 1 98.88 96 VAL A O 1
ATOM 769 N N . SER A 1 97 ? -7.875 4.219 -6.195 1 98.69 97 SER A N 1
ATOM 770 C CA . SER A 1 97 ? -9.305 4.492 -6.129 1 98.69 97 SER A CA 1
ATOM 771 C C . SER A 1 97 ? -10.023 3.471 -5.254 1 98.69 97 SER A C 1
ATOM 773 O O . SER A 1 97 ? -9.867 2.262 -5.441 1 98.69 97 SER A O 1
ATOM 775 N N . ALA A 1 98 ? -10.727 3.883 -4.348 1 98.12 98 ALA A N 1
ATOM 776 C CA . ALA A 1 98 ? -11.688 3.176 -3.506 1 98.12 98 ALA A CA 1
ATOM 777 C C . ALA A 1 98 ? -12.875 4.07 -3.16 1 98.12 98 ALA A C 1
ATOM 779 O O . ALA A 1 98 ? -12.711 5.094 -2.494 1 98.12 98 ALA A O 1
ATOM 780 N N . ILE A 1 99 ? -14.016 3.65 -3.557 1 96.19 99 ILE A N 1
ATOM 781 C CA . ILE A 1 99 ? -15.188 4.516 -3.553 1 96.19 99 ILE A CA 1
ATOM 782 C C . ILE A 1 99 ? -15.586 4.844 -2.113 1 96.19 99 ILE A C 1
ATOM 784 O O . ILE A 1 99 ? -15.68 3.947 -1.272 1 96.19 99 ILE A O 1
ATOM 788 N N . ASN A 1 100 ? -15.742 6.098 -1.833 1 94.69 100 ASN A N 1
ATOM 789 C CA . ASN A 1 100 ? -16.266 6.656 -0.593 1 94.69 100 ASN A CA 1
ATOM 790 C C . ASN A 1 100 ? -15.375 6.332 0.596 1 94.69 100 ASN A C 1
ATOM 792 O O . ASN A 1 100 ? -15.859 6.121 1.708 1 94.69 100 ASN A O 1
ATOM 796 N N . GLN A 1 101 ? -14.109 6.145 0.347 1 96.69 101 GLN A N 1
ATOM 797 C CA . GLN A 1 101 ? -13.188 5.953 1.46 1 96.69 101 GLN A CA 1
ATOM 798 C C . GLN A 1 101 ? -12.492 7.262 1.836 1 96.69 101 GLN A C 1
ATOM 800 O O . GLN A 1 101 ? -12.391 8.172 1.014 1 96.69 101 GLN A O 1
ATOM 805 N N . THR A 1 102 ? -12.078 7.352 3.076 1 96.94 102 THR A N 1
ATOM 806 C CA . THR A 1 102 ? -11.57 8.602 3.637 1 96.94 102 THR A CA 1
ATOM 807 C C . THR A 1 102 ? -10.055 8.672 3.508 1 96.94 102 THR A C 1
ATOM 809 O O . THR A 1 102 ? -9.398 7.672 3.213 1 96.94 102 THR A O 1
ATOM 812 N N . LYS A 1 103 ? -9.539 9.844 3.734 1 97.56 103 LYS A N 1
ATOM 813 C CA . LYS A 1 103 ? -8.109 10.109 3.674 1 97.56 103 LYS A CA 1
ATOM 814 C C . LYS A 1 103 ? -7.328 9.133 4.551 1 97.56 103 LYS A C 1
ATOM 816 O O . LYS A 1 103 ? -6.336 8.555 4.109 1 97.56 103 LYS A O 1
ATOM 821 N N . TRP A 1 104 ? -7.781 8.891 5.699 1 97.94 104 TRP A N 1
ATOM 822 C CA . TRP A 1 104 ? -7.027 8.094 6.656 1 97.94 104 TRP A CA 1
ATOM 823 C C . TRP A 1 104 ? -7.211 6.602 6.391 1 97.94 104 TRP A C 1
ATOM 825 O O . TRP A 1 104 ? -6.332 5.793 6.703 1 97.94 104 TRP A O 1
ATOM 835 N N . TRP A 1 105 ? -8.375 6.215 5.812 1 98 105 TRP A N 1
ATOM 836 C CA . TRP A 1 105 ? -8.5 4.859 5.289 1 98 105 TRP A CA 1
ATOM 837 C C . TRP A 1 105 ? -7.406 4.57 4.266 1 98 105 TRP A C 1
ATOM 839 O O . TRP A 1 105 ? -6.707 3.559 4.359 1 98 105 TRP A O 1
ATOM 849 N N . PHE A 1 106 ? -7.215 5.508 3.338 1 98.75 106 PHE A N 1
ATOM 850 C CA . PHE A 1 106 ? -6.195 5.363 2.305 1 98.75 106 PHE A CA 1
ATOM 851 C C . PHE A 1 106 ? -4.801 5.359 2.916 1 98.75 106 PHE A C 1
ATOM 853 O O . PHE A 1 106 ? -3.973 4.508 2.582 1 98.75 106 PHE A O 1
ATOM 860 N N . ALA A 1 107 ? -4.562 6.254 3.779 1 98.75 107 ALA A N 1
ATOM 861 C CA . ALA A 1 107 ? -3.227 6.387 4.352 1 98.75 107 ALA A CA 1
ATOM 862 C C . ALA A 1 107 ? -2.801 5.102 5.055 1 98.75 107 ALA A C 1
ATOM 864 O O . ALA A 1 107 ? -1.659 4.656 4.914 1 98.75 107 ALA A O 1
ATOM 865 N N . LYS A 1 108 ? -3.688 4.496 5.816 1 98.56 108 LYS A N 1
ATOM 866 C CA . LYS A 1 108 ? -3.387 3.279 6.566 1 98.56 108 LYS A CA 1
ATOM 867 C C . LYS A 1 108 ? -3.057 2.123 5.625 1 98.56 108 LYS A C 1
ATOM 869 O O . LYS A 1 108 ? -2.236 1.264 5.957 1 98.56 108 LYS A O 1
ATOM 874 N N . ARG A 1 109 ? -3.518 2.174 4.477 1 98.62 109 ARG A N 1
ATOM 875 C CA . ARG A 1 109 ? -3.438 1.013 3.596 1 98.62 109 ARG A CA 1
ATOM 876 C C . ARG A 1 109 ? -2.381 1.216 2.516 1 98.62 109 ARG A C 1
ATOM 878 O O . ARG A 1 109 ? -1.784 0.25 2.035 1 98.62 109 ARG A O 1
ATOM 885 N N . PHE A 1 110 ? -2.061 2.473 2.182 1 98.88 110 PHE A N 1
ATOM 886 C CA . PHE A 1 110 ? -1.244 2.664 0.99 1 98.88 110 PHE A CA 1
ATOM 887 C C . PHE A 1 110 ? 0.001 3.482 1.312 1 98.88 110 PHE A C 1
ATOM 889 O O . PHE A 1 110 ? 0.818 3.754 0.43 1 98.88 110 PHE A O 1
ATOM 896 N N . LEU A 1 111 ? 0.143 3.803 2.605 1 98.81 111 LEU A N 1
ATOM 897 C CA . LEU A 1 111 ? 1.33 4.555 2.998 1 98.81 111 LEU A CA 1
ATOM 898 C C . LEU A 1 111 ? 2.061 3.859 4.141 1 98.81 111 LEU A C 1
ATOM 900 O O . LEU A 1 111 ? 2.557 4.52 5.059 1 98.81 111 LEU A O 1
ATOM 904 N N . HIS A 1 112 ? 2.102 2.582 4.094 1 98.81 112 HIS A N 1
ATOM 905 C CA . HIS A 1 112 ? 2.883 1.843 5.078 1 98.81 112 HIS A CA 1
ATOM 906 C C . HIS A 1 112 ? 4.309 2.381 5.168 1 98.81 112 HIS A C 1
ATOM 908 O O . HIS A 1 112 ? 4.926 2.682 4.145 1 98.81 112 HIS A O 1
ATOM 914 N N . PRO A 1 113 ? 4.875 2.445 6.379 1 98.56 113 PRO A N 1
ATOM 915 C CA . PRO A 1 113 ? 6.188 3.064 6.559 1 98.56 113 PRO A CA 1
ATOM 916 C C . PRO A 1 113 ? 7.277 2.383 5.734 1 98.56 113 PRO A C 1
ATOM 918 O O . PRO A 1 113 ? 8.195 3.049 5.246 1 98.56 113 PRO A O 1
ATOM 921 N N . ASP A 1 114 ? 7.207 1.096 5.535 1 98.44 114 ASP A N 1
ATOM 922 C CA . ASP A 1 114 ? 8.195 0.381 4.738 1 98.44 114 ASP A CA 1
ATOM 923 C C . ASP A 1 114 ? 8.086 0.762 3.262 1 98.44 114 ASP A C 1
ATOM 925 O O . ASP A 1 114 ? 9.062 0.661 2.518 1 98.44 114 ASP A O 1
ATOM 929 N N . ILE A 1 115 ? 6.906 1.15 2.832 1 98.69 115 ILE A N 1
ATOM 930 C CA . ILE A 1 115 ? 6.68 1.502 1.434 1 98.69 115 ILE A CA 1
ATOM 931 C C . ILE A 1 115 ? 7.16 2.93 1.178 1 98.69 115 ILE A C 1
ATOM 933 O O . ILE A 1 115 ? 7.664 3.236 0.094 1 98.69 115 ILE A O 1
ATOM 937 N N . VAL A 1 116 ? 7.004 3.748 2.195 1 98.44 116 VAL A N 1
ATOM 938 C CA . VAL A 1 116 ? 7.355 5.148 1.983 1 98.44 116 VAL A CA 1
ATOM 939 C C . VAL A 1 116 ? 8.641 5.477 2.734 1 98.44 116 VAL A C 1
ATOM 941 O O . VAL A 1 116 ? 8.867 6.629 3.123 1 98.44 116 VAL A O 1
ATOM 944 N N . ALA A 1 117 ? 9.477 4.504 2.904 1 95.56 117 ALA A N 1
ATOM 945 C CA . ALA A 1 117 ? 10.695 4.617 3.693 1 95.56 117 ALA A CA 1
ATOM 946 C C . ALA A 1 117 ? 11.695 5.555 3.023 1 95.56 117 ALA A C 1
ATOM 948 O O . ALA A 1 117 ? 12.555 6.137 3.691 1 95.56 117 ALA A O 1
ATOM 949 N N . GLY A 1 118 ? 11.594 5.734 1.812 1 95.62 118 GLY A N 1
ATOM 950 C CA . GLY A 1 118 ? 12.547 6.547 1.076 1 95.62 118 GLY A CA 1
ATOM 951 C C . GLY A 1 118 ? 12.219 8.023 1.094 1 95.62 118 GLY A C 1
ATOM 952 O O . GLY A 1 118 ? 12.984 8.852 0.586 1 95.62 118 GLY A O 1
ATOM 953 N N . TYR A 1 119 ? 11.117 8.469 1.727 1 98.19 119 TYR A N 1
ATOM 954 C CA . TYR A 1 119 ? 10.68 9.859 1.682 1 98.19 119 TYR A CA 1
ATOM 955 C C . TYR A 1 119 ? 10.883 10.539 3.029 1 98.19 119 TYR A C 1
ATOM 957 O O . TYR A 1 119 ? 10.438 10.031 4.062 1 98.19 119 TYR A O 1
ATOM 965 N N . ASN A 1 120 ? 11.508 11.656 2.953 1 98.38 120 ASN A N 1
ATOM 966 C CA . ASN A 1 120 ? 11.859 12.391 4.168 1 98.38 120 ASN A CA 1
ATOM 967 C C . ASN A 1 120 ? 10.641 13.047 4.797 1 98.38 120 ASN A C 1
ATOM 969 O O . ASN A 1 120 ? 10.555 13.164 6.02 1 98.38 120 ASN A O 1
ATOM 973 N N . TYR A 1 121 ? 9.727 13.516 3.906 1 98.88 121 TYR A N 1
ATOM 974 C CA . TYR A 1 121 ? 8.516 14.164 4.379 1 98.88 121 TYR A CA 1
ATOM 975 C C . TYR A 1 121 ? 7.297 13.688 3.598 1 98.88 121 TYR A C 1
ATOM 977 O O . TYR A 1 121 ? 7.383 13.438 2.393 1 98.88 121 TYR A O 1
ATOM 985 N N . ILE A 1 122 ? 6.246 13.586 4.324 1 98.88 122 ILE A N 1
ATOM 986 C CA . ILE A 1 122 ? 4.973 13.164 3.756 1 98.88 122 ILE A CA 1
ATOM 987 C C . ILE A 1 122 ? 3.92 14.25 3.992 1 98.88 122 ILE A C 1
ATOM 989 O O . ILE A 1 122 ? 3.588 14.562 5.137 1 98.88 122 ILE A O 1
ATOM 993 N N . PHE A 1 123 ? 3.475 14.852 2.895 1 98.94 123 PHE A N 1
ATOM 994 C CA . PHE A 1 123 ? 2.324 15.742 2.906 1 98.94 123 PHE A CA 1
ATOM 995 C C . PHE A 1 123 ? 1.029 14.961 2.721 1 98.94 123 PHE A C 1
ATOM 997 O O . PHE A 1 123 ? 0.804 14.367 1.665 1 98.94 123 PHE A O 1
ATOM 1004 N N . LEU A 1 124 ? 0.21 14.906 3.727 1 98.88 124 LEU A N 1
ATOM 1005 C CA . LEU A 1 124 ? -1.084 14.234 3.652 1 98.88 124 LEU A CA 1
ATOM 1006 C C . LEU A 1 124 ? -2.225 15.242 3.74 1 98.88 124 LEU A C 1
ATOM 1008 O O . LEU A 1 124 ? -2.689 15.562 4.836 1 98.88 124 LEU A O 1
ATOM 1012 N N . TRP A 1 125 ? -2.727 15.672 2.529 1 98.75 125 TRP A N 1
ATOM 1013 C CA . TRP A 1 125 ? -3.527 16.891 2.475 1 98.75 125 TRP A CA 1
ATOM 1014 C C . TRP A 1 125 ? -4.941 16.594 1.994 1 98.75 125 TRP A C 1
ATOM 1016 O O . TRP A 1 125 ? -5.172 15.609 1.294 1 98.75 125 TRP A O 1
ATOM 1026 N N . ASP A 1 126 ? -5.875 17.469 2.414 1 97.44 126 ASP A N 1
ATOM 1027 C CA . ASP A 1 126 ? -7.199 17.531 1.804 1 97.44 126 ASP A CA 1
ATOM 1028 C C . ASP A 1 126 ? -7.145 18.219 0.438 1 97.44 126 ASP A C 1
ATOM 1030 O O . ASP A 1 126 ? -6.148 18.859 0.1 1 97.44 126 ASP A O 1
ATOM 1034 N N . GLU A 1 127 ? -8.242 18.094 -0.272 1 98.25 127 GLU A N 1
ATOM 1035 C CA . GLU A 1 127 ? -8.25 18.562 -1.652 1 98.25 127 GLU A CA 1
ATOM 1036 C C . GLU A 1 127 ? -8.727 20.016 -1.733 1 98.25 127 GLU A C 1
ATOM 1038 O O . GLU A 1 127 ? -8.57 20.656 -2.768 1 98.25 127 GLU A O 1
ATOM 1043 N N . ASP A 1 128 ? -9.312 20.578 -0.674 1 97.38 128 ASP A N 1
ATOM 1044 C CA . ASP A 1 128 ? -9.953 21.875 -0.762 1 97.38 128 ASP A CA 1
ATOM 1045 C C . ASP A 1 128 ? -9.07 22.969 -0.15 1 97.38 128 ASP A C 1
ATOM 1047 O O . ASP A 1 128 ? -9.531 23.75 0.683 1 97.38 128 ASP A O 1
ATOM 1051 N N . LEU A 1 129 ? -7.914 23.094 -0.675 1 98.56 129 LEU A N 1
ATOM 1052 C CA . LEU A 1 129 ? -6.926 24.062 -0.202 1 98.56 129 LEU A CA 1
ATOM 1053 C C . LEU A 1 129 ? -6.48 24.984 -1.333 1 98.56 129 LEU A C 1
ATOM 1055 O O . LEU A 1 129 ? -6.18 24.516 -2.436 1 98.56 129 LEU A O 1
ATOM 1059 N N . LEU A 1 130 ? -6.504 26.25 -1.104 1 98.75 130 LEU A N 1
ATOM 1060 C CA . LEU A 1 130 ? -5.855 27.188 -2.02 1 98.75 130 LEU A CA 1
ATOM 1061 C C . LEU A 1 130 ? -4.418 27.469 -1.588 1 98.75 130 LEU A C 1
ATOM 1063 O O . LEU A 1 130 ? -4.145 27.641 -0.398 1 98.75 130 LEU A O 1
ATOM 1067 N N . VAL A 1 131 ? -3.508 27.562 -2.594 1 98.88 131 VAL A N 1
ATOM 1068 C CA . VAL A 1 131 ? -2.092 27.516 -2.246 1 98.88 131 VAL A CA 1
ATOM 1069 C C . VAL A 1 131 ? -1.366 28.688 -2.904 1 98.88 131 VAL A C 1
ATOM 1071 O O . VAL A 1 131 ? -0.189 28.578 -3.256 1 98.88 131 VAL A O 1
ATOM 1074 N N . ASP A 1 132 ? -2.018 29.75 -3.068 1 98.44 132 ASP A N 1
ATOM 1075 C CA . ASP A 1 132 ? -1.438 30.922 -3.736 1 98.44 132 ASP A CA 1
ATOM 1076 C C . ASP A 1 132 ? -0.197 31.406 -2.998 1 98.44 132 ASP A C 1
ATOM 1078 O O . ASP A 1 132 ? 0.747 31.906 -3.619 1 98.44 132 ASP A O 1
ATOM 1082 N N . ASN A 1 133 ? -0.166 31.281 -1.712 1 98.38 133 ASN A N 1
ATOM 1083 C CA . ASN A 1 133 ? 0.929 31.812 -0.905 1 98.38 133 ASN A CA 1
ATOM 1084 C C . ASN A 1 133 ? 1.771 30.688 -0.302 1 98.38 133 ASN A C 1
ATOM 1086 O O . ASN A 1 133 ? 2.328 30.844 0.787 1 98.38 133 ASN A O 1
ATOM 1090 N N . PHE A 1 134 ? 1.849 29.625 -0.962 1 98.81 134 PHE A N 1
ATOM 1091 C CA . PHE A 1 134 ? 2.553 28.453 -0.469 1 98.81 134 PHE A CA 1
ATOM 1092 C C . PHE A 1 134 ? 3.627 28.016 -1.457 1 98.81 134 PHE A C 1
ATOM 1094 O O . PHE A 1 134 ? 3.379 27.953 -2.664 1 98.81 134 PHE A O 1
ATOM 1101 N N . ASP A 1 135 ? 4.801 27.75 -0.953 1 98.75 135 ASP A N 1
ATOM 1102 C CA . ASP A 1 135 ? 5.918 27.156 -1.684 1 98.75 135 ASP A CA 1
ATOM 1103 C C . ASP A 1 135 ? 6.465 25.938 -0.955 1 98.75 135 ASP A C 1
ATOM 1105 O O . ASP A 1 135 ? 6.984 26.047 0.159 1 98.75 135 ASP A O 1
ATOM 1109 N N . ALA A 1 136 ? 6.398 24.812 -1.582 1 98.69 136 ALA A N 1
ATOM 1110 C CA . ALA A 1 136 ? 6.723 23.547 -0.931 1 98.69 136 ALA A CA 1
ATOM 1111 C C . ALA A 1 136 ? 8.195 23.484 -0.547 1 98.69 136 ALA A C 1
ATOM 1113 O O . ALA A 1 136 ? 8.547 23 0.53 1 98.69 136 ALA A O 1
ATOM 1114 N N . LYS A 1 137 ? 9.094 23.922 -1.362 1 98 137 LYS A N 1
ATOM 1115 C CA . LYS A 1 137 ? 10.523 23.891 -1.081 1 98 137 LYS A CA 1
ATOM 1116 C C . LYS A 1 137 ? 10.875 24.797 0.099 1 98 137 LYS A C 1
ATOM 1118 O O . LYS A 1 137 ? 11.609 24.391 1.002 1 98 137 LYS A O 1
ATOM 1123 N N . ARG A 1 138 ? 10.336 25.969 0.05 1 98.5 138 ARG A N 1
ATOM 1124 C CA . ARG A 1 138 ? 10.578 26.891 1.159 1 98.5 138 ARG A CA 1
ATOM 1125 C C . ARG A 1 138 ? 9.984 26.344 2.455 1 98.5 138 ARG A C 1
ATOM 1127 O O . ARG A 1 138 ? 10.594 26.453 3.518 1 98.5 138 ARG A O 1
ATOM 1134 N N . TYR A 1 139 ? 8.828 25.844 2.33 1 98.88 139 TYR A N 1
ATOM 1135 C CA . TYR A 1 139 ? 8.18 25.234 3.486 1 98.88 139 TYR A CA 1
ATOM 1136 C C . TYR A 1 139 ? 9.094 24.203 4.145 1 98.88 139 TYR A C 1
ATOM 1138 O O . TYR A 1 139 ? 9.328 24.266 5.352 1 98.88 139 TYR A O 1
ATOM 1146 N N . LEU A 1 140 ? 9.672 23.297 3.367 1 98.75 140 LEU A N 1
ATOM 1147 C CA . LEU A 1 140 ? 10.508 22.234 3.904 1 98.75 140 LEU A CA 1
ATOM 1148 C C . LEU A 1 140 ? 11.805 22.797 4.477 1 98.75 140 LEU A C 1
ATOM 1150 O O . LEU A 1 140 ? 12.32 22.281 5.469 1 98.75 140 LEU A O 1
ATOM 1154 N N . SER 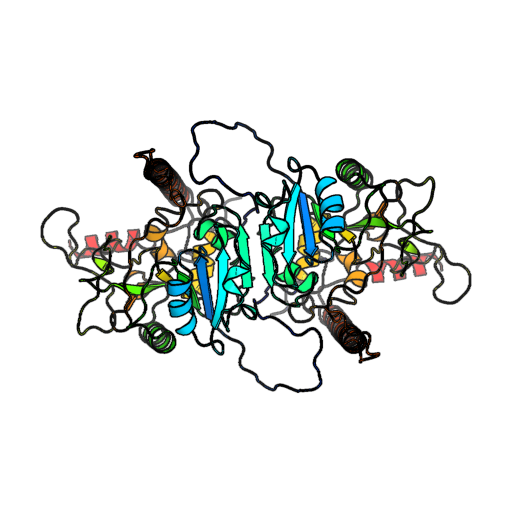A 1 141 ? 12.281 23.812 3.834 1 98.62 141 SER A N 1
ATOM 1155 C CA . SER A 1 141 ? 13.461 24.469 4.387 1 98.62 141 SER A CA 1
ATOM 1156 C C . SER A 1 141 ? 13.188 25 5.789 1 98.62 141 SER A C 1
ATOM 1158 O O . SER A 1 141 ? 14.008 24.812 6.695 1 98.62 141 SER A O 1
ATOM 1160 N N . ILE A 1 142 ? 12.047 25.578 6.004 1 98.81 142 ILE A N 1
ATOM 1161 C CA . ILE A 1 142 ? 11.664 26.125 7.297 1 98.81 142 ILE A CA 1
ATOM 1162 C C . ILE A 1 142 ? 11.469 25 8.305 1 98.81 142 ILE A C 1
ATOM 1164 O O . ILE A 1 142 ? 11.945 25.078 9.438 1 98.81 142 ILE A O 1
ATOM 1168 N N . VAL A 1 143 ? 10.805 24 7.875 1 98.81 143 VAL A N 1
ATOM 1169 C CA . VAL A 1 143 ? 10.523 22.859 8.727 1 98.81 143 VAL A CA 1
ATOM 1170 C C . VAL A 1 143 ? 11.836 22.25 9.234 1 98.81 143 VAL A C 1
ATOM 1172 O O . VAL A 1 143 ? 11.977 21.969 10.422 1 98.81 143 VAL A O 1
ATOM 1175 N N . LYS A 1 144 ? 12.781 22.094 8.375 1 98.31 144 LYS A N 1
ATOM 1176 C CA . LYS A 1 144 ? 14.086 21.547 8.727 1 98.31 144 LYS A CA 1
ATOM 1177 C C . LYS A 1 144 ? 14.844 22.469 9.664 1 98.31 144 LYS A C 1
ATOM 1179 O O . LYS A 1 144 ? 15.375 22.031 10.688 1 98.31 144 LYS A O 1
ATOM 1184 N N . GLU A 1 145 ? 14.836 23.688 9.328 1 98.44 145 GLU A N 1
ATOM 1185 C CA . GLU A 1 145 ? 15.547 24.703 10.117 1 98.44 145 GLU A CA 1
ATOM 1186 C C . GLU A 1 145 ? 14.992 24.766 11.539 1 98.44 145 GLU A C 1
ATOM 1188 O O . GLU A 1 145 ? 15.75 24.891 12.5 1 98.44 145 GLU A O 1
ATOM 1193 N N . GLU A 1 146 ? 13.703 24.688 11.641 1 98.5 146 GLU A N 1
ATOM 1194 C CA . GLU A 1 146 ? 13.031 24.891 12.922 1 98.5 146 GLU A CA 1
ATOM 1195 C C . GLU A 1 146 ? 12.906 23.578 13.695 1 98.5 146 GLU A C 1
ATOM 1197 O O . GLU A 1 146 ? 12.398 23.562 14.812 1 98.5 146 GLU A O 1
ATOM 1202 N N . GLY A 1 147 ? 13.297 22.469 13.062 1 98.38 147 GLY A N 1
ATOM 1203 C CA . GLY A 1 147 ? 13.281 21.172 13.727 1 98.38 147 GLY A CA 1
ATOM 1204 C C . GLY A 1 147 ? 11.891 20.609 13.914 1 98.38 147 GLY A C 1
ATOM 1205 O O . GLY A 1 147 ? 11.617 19.938 14.914 1 98.38 147 GLY A O 1
ATOM 1206 N N . LEU A 1 148 ? 10.992 20.938 13.031 1 98.81 148 LEU A N 1
ATOM 1207 C CA . LEU A 1 148 ? 9.625 20.438 13.133 1 98.81 148 LEU A CA 1
ATOM 1208 C C . LEU A 1 148 ? 9.523 19.016 12.586 1 98.81 148 LEU A C 1
ATOM 1210 O O . LEU A 1 148 ? 10.008 18.734 11.484 1 98.81 148 LEU A O 1
ATOM 1214 N N . GLU A 1 149 ? 8.945 18.109 13.391 1 98.75 149 GLU A N 1
ATOM 1215 C CA . GLU A 1 149 ? 8.688 16.734 13 1 98.75 149 GLU A CA 1
ATOM 1216 C C . GLU A 1 149 ? 7.262 16.562 12.477 1 98.75 149 GLU A C 1
ATOM 1218 O O . GLU A 1 149 ? 7 15.688 11.648 1 98.75 149 GLU A O 1
ATOM 1223 N N . ILE A 1 150 ? 6.391 17.328 13.016 1 98.81 150 ILE A N 1
ATOM 1224 C CA . ILE A 1 150 ? 4.996 17.422 12.594 1 98.81 150 ILE A CA 1
ATOM 1225 C C . ILE A 1 150 ? 4.605 18.875 12.414 1 98.81 150 ILE A C 1
ATOM 1227 O O . ILE A 1 150 ? 4.832 19.703 13.305 1 98.81 150 ILE A O 1
ATOM 1231 N N . SER A 1 151 ? 4.062 19.172 11.227 1 98.88 151 SER A N 1
ATOM 1232 C CA . SER A 1 151 ? 3.76 20.562 10.961 1 98.88 151 SER A CA 1
ATOM 1233 C C . SER A 1 151 ? 2.562 20.703 10.023 1 98.88 151 SER A C 1
ATOM 1235 O O . SER A 1 151 ? 2.057 19.719 9.508 1 98.88 151 SER A O 1
ATOM 1237 N N . GLN A 1 152 ? 2.08 21.859 9.914 1 98.81 152 GLN A N 1
ATOM 1238 C CA . GLN A 1 152 ? 1.142 22.281 8.875 1 98.81 152 GLN A CA 1
ATOM 1239 C C . GLN A 1 152 ? 1.374 23.719 8.461 1 98.81 152 GLN A C 1
ATOM 1241 O O . GLN A 1 152 ? 1.93 24.516 9.234 1 98.81 152 GLN A O 1
ATOM 1246 N N . PRO A 1 153 ? 1.019 24.062 7.203 1 98.88 153 PRO A N 1
ATOM 1247 C CA . PRO A 1 153 ? 0.962 25.484 6.871 1 98.88 153 PRO A CA 1
ATOM 1248 C C . PRO A 1 153 ? -0.106 26.234 7.664 1 98.88 153 PRO A C 1
ATOM 1250 O O . PRO A 1 153 ? -1.147 25.672 7.996 1 98.88 153 PRO A O 1
ATOM 1253 N N . ALA A 1 154 ? 0.189 27.469 7.891 1 98.81 154 ALA A N 1
ATOM 1254 C CA . ALA A 1 154 ? -0.803 28.297 8.578 1 98.81 154 ALA A CA 1
ATOM 1255 C C . ALA A 1 154 ? -1.992 28.594 7.668 1 98.81 154 ALA A C 1
ATOM 1257 O O . ALA A 1 154 ? -1.885 28.5 6.441 1 98.81 154 ALA A O 1
ATOM 1258 N N . LEU A 1 155 ? -3.064 28.969 8.336 1 98.69 155 LEU A N 1
ATOM 1259 C CA . LEU A 1 155 ? -4.281 29.297 7.598 1 98.69 155 LEU A CA 1
ATOM 1260 C C . LEU A 1 155 ? -4.449 30.812 7.477 1 98.69 155 LEU A C 1
ATOM 1262 O O . LEU A 1 155 ? -4.23 31.531 8.445 1 98.69 155 LEU A O 1
ATOM 1266 N N . ASP A 1 156 ? -4.777 31.172 6.297 1 98.5 156 ASP A N 1
ATOM 1267 C CA . ASP A 1 156 ? -5.164 32.562 6.113 1 98.5 156 ASP A CA 1
ATOM 1268 C C . ASP A 1 156 ? -6.359 32.938 6.996 1 98.5 156 ASP A C 1
ATOM 1270 O O . ASP A 1 156 ? -7.426 32.312 6.879 1 98.5 156 ASP A O 1
ATOM 1274 N N . PRO A 1 157 ? -6.293 33.938 7.805 1 95.88 157 PRO A N 1
ATOM 1275 C CA . PRO A 1 157 ? -7.355 34.219 8.766 1 95.88 157 PRO A CA 1
ATOM 1276 C C . PRO A 1 157 ? -8.617 34.781 8.109 1 95.88 157 PRO A C 1
ATOM 1278 O O . PRO A 1 157 ? -9.719 34.594 8.633 1 95.88 157 PRO A O 1
ATOM 1281 N N . GLY A 1 158 ? -8.508 35.438 7.023 1 95.69 158 GLY A N 1
ATOM 1282 C CA . GLY A 1 158 ? -9.656 36.094 6.418 1 95.69 158 GLY A CA 1
ATOM 1283 C C . GLY A 1 158 ? -10.359 35.219 5.387 1 95.69 158 GLY A C 1
ATOM 1284 O O . GLY A 1 158 ? -11.547 35.406 5.117 1 95.69 158 GLY A O 1
ATOM 1285 N N . LYS A 1 159 ? -9.734 34.281 4.941 1 97.06 159 LYS A N 1
ATOM 1286 C CA . LYS A 1 159 ? -10.273 33.562 3.789 1 97.06 159 LYS A CA 1
ATOM 1287 C C . LYS A 1 159 ? -10.57 32.094 4.137 1 97.06 159 LYS A C 1
ATOM 1289 O O . LYS A 1 159 ? -11.297 31.422 3.412 1 97.06 159 LYS A O 1
ATOM 1294 N N . SER A 1 160 ? -9.977 31.594 5.199 1 97.31 160 SER A N 1
ATOM 1295 C CA . SER A 1 160 ? -10.07 30.172 5.527 1 97.31 160 SER A CA 1
ATOM 1296 C C . SER A 1 160 ? -11.258 29.891 6.438 1 97.31 160 SER A C 1
ATOM 1298 O O . SER A 1 160 ? -11.641 30.734 7.254 1 97.31 160 SER A O 1
ATOM 1300 N N . GLU A 1 161 ? -11.875 28.688 6.227 1 93.81 161 GLU A N 1
ATOM 1301 C CA . GLU A 1 161 ? -12.68 28.109 7.293 1 93.81 161 GLU A CA 1
ATOM 1302 C C . GLU A 1 161 ? -11.797 27.625 8.445 1 93.81 161 GLU A C 1
ATOM 1304 O O . GLU A 1 161 ? -11.102 26.609 8.312 1 93.81 161 GLU A O 1
ATOM 1309 N N . VAL A 1 162 ? -11.883 28.359 9.594 1 93.19 162 VAL A N 1
ATOM 1310 C CA . VAL A 1 162 ? -11 28.062 10.719 1 93.19 162 VAL A CA 1
ATOM 1311 C C . VAL A 1 162 ? -11.766 27.281 11.789 1 93.19 162 VAL A C 1
ATOM 1313 O O . VAL A 1 162 ? -12.82 27.734 12.25 1 93.19 162 VAL A O 1
ATOM 1316 N N . HIS A 1 163 ? -11.242 26.141 12.156 1 88.06 163 HIS A N 1
ATOM 1317 C CA . HIS A 1 163 ? -11.852 25.328 13.211 1 88.06 163 HIS A CA 1
ATOM 1318 C C . HIS A 1 163 ? -11.031 25.391 14.492 1 88.06 163 HIS A C 1
ATOM 1320 O O . HIS A 1 163 ? -11.57 25.219 15.586 1 88.06 163 HIS A O 1
ATOM 1326 N N . HIS A 1 164 ? -9.758 25.641 14.359 1 91.12 164 HIS A N 1
ATOM 1327 C CA . HIS A 1 164 ? -8.844 25.688 15.492 1 91.12 164 HIS A CA 1
ATOM 1328 C C . HIS A 1 164 ? -7.961 26.922 15.438 1 91.12 164 HIS A C 1
ATOM 1330 O O . HIS A 1 164 ? -7.102 27.047 14.555 1 91.12 164 HIS A O 1
ATOM 1336 N N . PRO A 1 165 ? -8.062 27.734 16.469 1 93.69 165 PRO A N 1
ATOM 1337 C CA . PRO A 1 165 ? -7.367 29.016 16.438 1 93.69 165 PRO A CA 1
ATOM 1338 C C . PRO A 1 165 ? -5.852 28.859 16.312 1 93.69 165 PRO A C 1
ATOM 1340 O O . PRO A 1 165 ? -5.188 29.734 15.727 1 93.69 165 PRO A O 1
ATOM 1343 N N . LEU A 1 166 ? -5.305 27.844 16.844 1 96.12 166 LEU A N 1
ATOM 1344 C CA . LEU A 1 166 ? -3.863 27.625 16.797 1 96.12 166 LEU A CA 1
ATOM 1345 C C . LEU A 1 166 ? -3.369 27.562 15.359 1 96.12 166 LEU A C 1
ATOM 1347 O O . LEU A 1 166 ? -2.197 27.844 15.094 1 96.12 166 LEU A O 1
ATOM 1351 N N . THR A 1 167 ? -4.211 27.219 14.398 1 97.62 167 THR A N 1
ATOM 1352 C CA . THR A 1 167 ? -3.771 27 13.031 1 97.62 167 THR A CA 1
ATOM 1353 C C . THR A 1 167 ? -3.752 28.297 12.242 1 97.62 167 THR A C 1
ATOM 1355 O O . THR A 1 167 ? -3.297 28.328 11.094 1 97.62 167 THR A O 1
ATOM 1358 N N . VAL A 1 168 ? -4.148 29.359 12.836 1 97.75 168 VAL A N 1
ATOM 1359 C CA . VAL A 1 168 ? -4.277 30.641 12.141 1 97.75 168 VAL A CA 1
ATOM 1360 C C . VAL A 1 168 ? -2.91 31.312 12.031 1 97.75 168 VAL A C 1
ATOM 1362 O O . VAL A 1 168 ? -2.146 31.344 13 1 97.75 168 VAL A O 1
ATOM 1365 N N . ARG A 1 169 ? -2.68 31.875 10.906 1 98.44 169 ARG A N 1
ATOM 1366 C CA . ARG A 1 169 ? -1.411 32.531 10.594 1 98.44 169 ARG A CA 1
ATOM 1367 C C . ARG A 1 169 ? -1.143 33.688 11.531 1 98.44 169 ARG A C 1
ATOM 1369 O O . ARG A 1 169 ? -2.037 34.5 11.805 1 98.44 169 ARG A O 1
ATOM 1376 N N . GLN A 1 170 ? 0.046 33.688 11.977 1 97 170 GLN A N 1
ATOM 1377 C CA . GLN A 1 170 ? 0.553 34.844 12.727 1 97 170 GLN A CA 1
ATOM 1378 C C . GLN A 1 170 ? 1.482 35.688 11.867 1 97 170 GLN A C 1
ATOM 1380 O O . GLN A 1 170 ? 2.629 35.312 11.617 1 97 170 GLN A O 1
ATOM 1385 N N . LYS A 1 171 ? 1.055 36.875 11.578 1 94.69 171 LYS A N 1
ATOM 1386 C CA . LYS A 1 171 ? 1.809 37.719 10.68 1 94.69 171 LYS A CA 1
ATOM 1387 C C . LYS A 1 171 ? 3.152 38.125 11.289 1 94.69 171 LYS A C 1
ATOM 1389 O O . LYS A 1 171 ? 3.236 38.406 12.484 1 94.69 171 LYS A O 1
ATOM 1394 N N . GLY A 1 172 ? 4.164 38.094 10.453 1 94.69 172 GLY A N 1
ATOM 1395 C CA . GLY A 1 172 ? 5.488 38.5 10.883 1 94.69 172 GLY A CA 1
ATOM 1396 C C . GLY A 1 172 ? 6.301 37.375 11.5 1 94.69 172 GLY A C 1
ATOM 1397 O O . GLY A 1 172 ? 7.477 37.562 11.82 1 94.69 172 GLY A O 1
ATOM 1398 N N . SER A 1 173 ? 5.668 36.281 11.719 1 97 173 SER A N 1
ATOM 1399 C CA . SER A 1 173 ? 6.359 35.125 12.266 1 97 173 SER A CA 1
ATOM 1400 C C . SER A 1 173 ? 6.664 34.094 11.18 1 97 173 SER A C 1
ATOM 1402 O O . SER A 1 173 ? 5.953 34.031 10.172 1 97 173 SER A O 1
ATOM 1404 N N . LYS A 1 174 ? 7.742 33.438 11.406 1 98.38 174 LYS A N 1
ATOM 1405 C CA . LYS A 1 174 ? 8.086 32.344 10.5 1 98.38 174 LYS A CA 1
ATOM 1406 C C . LYS A 1 174 ? 7.312 31.078 10.859 1 98.38 174 LYS A C 1
ATOM 1408 O O . LYS A 1 174 ? 6.773 30.406 9.984 1 98.38 174 LYS A O 1
ATOM 1413 N N . VAL A 1 175 ? 7.309 30.812 12.156 1 98.69 175 VAL A N 1
ATOM 1414 C CA . VAL A 1 175 ? 6.656 29.641 12.719 1 98.69 175 VAL A CA 1
ATOM 1415 C C . VAL A 1 175 ? 6.059 29.984 14.078 1 98.69 175 VAL A C 1
ATOM 1417 O O . VAL A 1 175 ? 6.559 30.875 14.781 1 98.69 175 VAL A O 1
ATOM 1420 N N . HIS A 1 176 ? 4.945 29.328 14.398 1 98.56 176 HIS A N 1
ATOM 1421 C CA . HIS A 1 176 ? 4.5 29.359 15.781 1 98.56 176 HIS A CA 1
ATOM 1422 C C . HIS A 1 176 ? 4.082 27.969 16.266 1 98.56 176 HIS A C 1
ATOM 1424 O O . HIS A 1 176 ? 3.779 27.094 15.453 1 98.56 176 HIS A O 1
ATOM 1430 N N . ARG A 1 177 ? 4.105 27.781 17.625 1 98 177 ARG A N 1
ATOM 1431 C CA . ARG A 1 177 ? 3.879 26.453 18.203 1 98 177 ARG A CA 1
ATOM 1432 C C . ARG A 1 177 ? 2.74 26.484 19.219 1 98 177 ARG A C 1
ATOM 1434 O O . ARG A 1 177 ? 2.256 25.422 19.641 1 98 177 ARG A O 1
ATOM 1441 N N . ARG A 1 178 ? 2.32 27.641 19.531 1 96.31 178 ARG A N 1
ATOM 1442 C CA . ARG A 1 178 ? 1.278 27.797 20.531 1 96.31 178 ARG A CA 1
ATOM 1443 C C . ARG A 1 178 ? 0.346 28.953 20.172 1 96.31 178 ARG A C 1
ATOM 1445 O O . ARG A 1 178 ? 0.664 29.766 19.312 1 96.31 178 ARG A O 1
ATOM 1452 N N . TYR A 1 179 ? -0.808 28.938 20.828 1 94.12 179 TYR A N 1
ATOM 1453 C CA . TYR A 1 179 ? -1.711 30.078 20.75 1 94.12 179 TYR A CA 1
ATOM 1454 C C . TYR A 1 179 ? -2.195 30.484 22.141 1 94.12 179 TYR A C 1
ATOM 1456 O O . TYR A 1 179 ? -2.102 29.703 23.078 1 94.12 179 TYR A O 1
ATOM 1464 N N . TYR A 1 180 ? -2.494 31.719 22.312 1 94.69 180 TYR A N 1
ATOM 1465 C CA . TYR A 1 180 ? -2.961 32.25 23.578 1 94.69 180 TYR A CA 1
ATOM 1466 C C . TYR A 1 180 ? -4.434 32.656 23.5 1 94.69 180 TYR A C 1
ATOM 1468 O O . TYR A 1 180 ? -4.883 33.188 22.5 1 94.69 180 TYR A O 1
ATOM 1476 N N . LYS A 1 181 ? -5.113 32.312 24.438 1 94.31 181 LYS A N 1
ATOM 1477 C CA . LYS A 1 181 ? -6.512 32.656 24.641 1 94.31 181 LYS A CA 1
ATOM 1478 C C . LYS A 1 181 ? -6.785 32.938 26.125 1 94.31 181 LYS A C 1
ATOM 1480 O O . LYS A 1 181 ? -6.871 32.031 26.922 1 94.31 181 LYS A O 1
ATOM 1485 N N . PHE A 1 182 ? -7.133 34.188 26.406 1 93.44 182 PHE A N 1
ATOM 1486 C CA . PHE A 1 182 ? -7.176 34.562 27.812 1 93.44 182 PHE A CA 1
ATOM 1487 C C . PHE A 1 182 ? -8.617 34.719 28.297 1 93.44 182 PHE A C 1
ATOM 1489 O O . PHE A 1 182 ? -8.867 34.781 29.5 1 93.44 182 PHE A O 1
ATOM 1496 N N . LYS A 1 183 ? -9.531 34.812 27.391 1 90.88 183 LYS A N 1
ATOM 1497 C CA . LYS A 1 183 ? -10.93 34.969 27.75 1 90.88 183 LYS A CA 1
ATOM 1498 C C . LYS A 1 183 ? -11.797 33.875 27.188 1 90.88 183 LYS A C 1
ATOM 1500 O O . LYS A 1 183 ? -11.453 33.25 26.172 1 90.88 183 LYS A O 1
ATOM 1505 N N . GLY A 1 184 ? -12.859 33.562 27.922 1 87.88 184 GLY A N 1
ATOM 1506 C CA . GLY A 1 184 ? -13.828 32.594 27.453 1 87.88 184 GLY A CA 1
ATOM 1507 C C . GLY A 1 184 ? -13.414 31.156 27.766 1 87.88 184 GLY A C 1
ATOM 1508 O O . GLY A 1 184 ? -12.477 30.922 28.531 1 87.88 184 GLY A O 1
ATOM 1509 N N . SER A 1 185 ? -14.195 30.234 27.234 1 86.94 185 SER A N 1
ATOM 1510 C CA . SER A 1 185 ? -13.898 28.812 27.438 1 86.94 185 SER A CA 1
ATOM 1511 C C . SER A 1 185 ? -12.703 28.375 26.594 1 86.94 185 SER A C 1
ATOM 1513 O O . SER A 1 185 ? -12.43 28.953 25.547 1 86.94 185 SER A O 1
ATOM 1515 N N . GLY A 1 186 ? -11.922 27.406 27.156 1 86.38 186 GLY A N 1
ATOM 1516 C CA . GLY A 1 186 ? -10.781 26.875 26.406 1 86.38 186 GLY A CA 1
ATOM 1517 C C . GLY A 1 186 ? -9.586 27.812 26.422 1 86.38 186 GLY A C 1
ATOM 1518 O O . GLY A 1 186 ? -9.016 28.125 25.375 1 86.38 186 GLY A O 1
ATOM 1519 N N . ARG A 1 187 ? -9.219 28.312 27.531 1 91.44 187 ARG A N 1
ATOM 1520 C CA . ARG A 1 187 ? -8.141 29.266 27.688 1 91.44 187 ARG A CA 1
ATOM 1521 C C . ARG A 1 187 ? -6.781 28.609 27.469 1 91.44 187 ARG A C 1
ATOM 1523 O O . ARG A 1 187 ? -6.609 27.422 27.75 1 91.44 187 ARG A O 1
ATOM 1530 N N . CYS A 1 188 ? -5.902 29.312 26.891 1 95.12 188 CYS A N 1
ATOM 1531 C CA . CYS A 1 188 ? -4.516 28.906 26.656 1 95.12 188 CYS A CA 1
ATOM 1532 C C . CYS A 1 188 ? -3.553 29.969 27.172 1 95.12 188 CYS A C 1
ATOM 1534 O O . CYS A 1 188 ? -3.646 31.141 26.797 1 95.12 188 CYS A O 1
ATOM 1536 N N . ASP A 1 189 ? -2.697 29.578 28.047 1 93.19 189 ASP A N 1
ATOM 1537 C CA . ASP A 1 189 ? -1.718 30.5 28.609 1 93.19 189 ASP A CA 1
ATOM 1538 C C . ASP A 1 189 ? -0.342 29.844 28.719 1 93.19 189 ASP A C 1
ATOM 1540 O O . ASP A 1 189 ? -0.075 28.844 28.047 1 93.19 189 ASP A O 1
ATOM 1544 N N . ASP A 1 190 ? 0.531 30.453 29.484 1 91.69 190 ASP A N 1
ATOM 1545 C CA . ASP A 1 190 ? 1.915 30 29.562 1 91.69 190 ASP A CA 1
ATOM 1546 C C . ASP A 1 190 ? 2.008 28.625 30.25 1 91.69 190 ASP A C 1
ATOM 1548 O O . ASP A 1 190 ? 3.002 27.922 30.094 1 91.69 190 ASP A O 1
ATOM 1552 N N . HIS A 1 191 ? 1.004 28.266 30.906 1 89.38 191 HIS A N 1
ATOM 1553 C CA . HIS A 1 191 ? 1.044 27.016 31.656 1 89.38 191 HIS A CA 1
ATOM 1554 C C . HIS A 1 191 ? 0.418 25.875 30.859 1 89.38 191 HIS A C 1
ATOM 1556 O O . HIS A 1 191 ? 0.515 24.719 31.25 1 89.38 191 HIS A O 1
ATOM 1562 N N . SER A 1 192 ? -0.167 26.297 29.766 1 91.88 192 SER A N 1
ATOM 1563 C CA . SER A 1 192 ? -0.734 25.266 28.906 1 91.88 192 SER A CA 1
ATOM 1564 C C . SER A 1 192 ? 0.361 24.438 28.234 1 91.88 192 SER A C 1
ATOM 1566 O O . SER A 1 192 ? 1.279 25 27.625 1 91.88 192 SER A O 1
ATOM 1568 N N . THR A 1 193 ? 0.331 23.062 28.297 1 91.44 193 THR A N 1
ATOM 1569 C CA . THR A 1 193 ? 1.396 22.219 27.75 1 91.44 193 THR A CA 1
ATOM 1570 C C . THR A 1 193 ? 0.827 21.172 26.812 1 91.44 193 THR A C 1
ATOM 1572 O O . THR A 1 193 ? 1.549 20.266 26.359 1 91.44 193 THR A O 1
ATOM 1575 N N . ALA A 1 194 ? -0.459 21.281 26.562 1 91.88 194 ALA A N 1
ATOM 1576 C CA . ALA A 1 194 ? -1.115 20.219 25.781 1 91.88 194 ALA A CA 1
ATOM 1577 C C . ALA A 1 194 ? -1.982 20.812 24.672 1 91.88 194 ALA A C 1
ATOM 1579 O O . ALA A 1 194 ? -2.305 22 24.703 1 91.88 194 ALA A O 1
ATOM 1580 N N . PRO A 1 195 ? -2.299 20 23.625 1 91.56 195 PRO A N 1
ATOM 1581 C CA . PRO A 1 195 ? -3.311 20.422 22.656 1 91.56 195 PRO A CA 1
ATOM 1582 C C . PRO A 1 195 ? -4.637 20.797 23.312 1 91.56 195 PRO A C 1
ATOM 1584 O O . PRO A 1 195 ? -5 20.219 24.344 1 91.56 195 PRO A O 1
ATOM 1587 N N . PRO A 1 196 ? -5.25 21.734 22.844 1 91.19 196 PRO A N 1
ATOM 1588 C CA . PRO A 1 196 ? -5.066 22.422 21.562 1 91.19 196 PRO A CA 1
ATOM 1589 C C . PRO A 1 196 ? -4.238 23.703 21.688 1 91.19 196 PR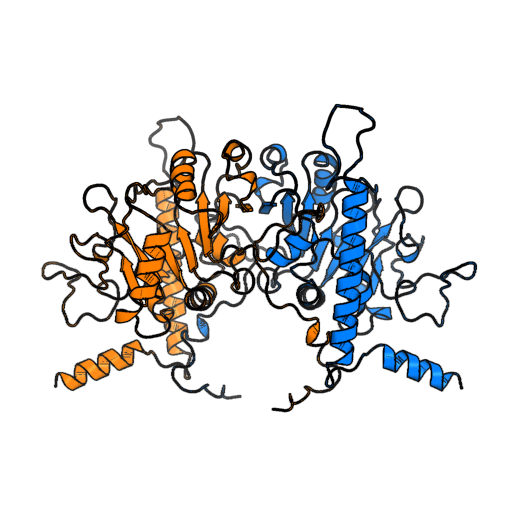O A C 1
ATOM 1591 O O . PRO A 1 196 ? -4.148 24.484 20.734 1 91.19 196 PRO A O 1
ATOM 1594 N N . CYS A 1 197 ? -3.645 23.953 22.828 1 94.56 197 CYS A N 1
ATOM 1595 C CA . CYS A 1 197 ? -2.955 25.219 23.062 1 94.56 197 CYS A CA 1
ATOM 1596 C C . CYS A 1 197 ? -1.552 25.188 22.469 1 94.56 197 CYS A C 1
ATOM 1598 O O . CYS A 1 197 ? -1.018 26.234 22.078 1 94.56 197 CYS A O 1
ATOM 1600 N N . ILE A 1 198 ? -0.934 24.047 22.422 1 94.81 198 ILE A N 1
ATOM 1601 C CA . ILE A 1 198 ? 0.448 23.922 21.969 1 94.81 198 ILE A CA 1
ATOM 1602 C C . ILE A 1 198 ? 0.708 22.484 21.516 1 94.81 198 ILE A C 1
ATOM 1604 O O . ILE A 1 198 ? 0.047 21.547 21.969 1 94.81 198 ILE A O 1
ATOM 1608 N N . GLY A 1 199 ? 1.627 22.328 20.562 1 92.81 199 GLY A N 1
ATOM 1609 C CA . GLY A 1 199 ? 2.045 21 20.156 1 92.81 199 GLY A CA 1
ATOM 1610 C C . GLY A 1 199 ? 0.988 20.266 19.359 1 92.81 199 GLY A C 1
ATOM 1611 O O . GLY A 1 199 ? 0.781 19.062 19.547 1 92.81 199 GLY A O 1
ATOM 1612 N N . TRP A 1 200 ? 0.341 21.016 18.5 1 93 200 TRP A N 1
ATOM 1613 C CA . TRP A 1 200 ? -0.822 20.453 17.812 1 93 200 TRP A CA 1
ATOM 1614 C C . TRP A 1 200 ? -0.946 21.016 16.391 1 93 200 TRP A C 1
ATOM 1616 O O . TRP A 1 200 ? -0.629 22.188 16.156 1 93 200 TRP A O 1
ATOM 1626 N N . VAL A 1 201 ? -1.324 20.109 15.438 1 96.5 201 VAL A N 1
ATOM 1627 C CA . VAL A 1 201 ? -1.74 20.531 14.109 1 96.5 201 VAL A CA 1
ATOM 1628 C C . VAL A 1 201 ? -3.086 19.906 13.758 1 96.5 201 VAL A C 1
ATOM 1630 O O . VAL A 1 201 ? -3.494 18.922 14.367 1 96.5 201 VAL A O 1
ATOM 1633 N N . GLU A 1 202 ? -3.734 20.516 12.828 1 94.69 202 GLU A N 1
ATOM 1634 C CA . GLU A 1 202 ? -5 19.969 12.352 1 94.69 202 GLU A CA 1
ATOM 1635 C C . GLU A 1 202 ? -4.773 18.875 11.305 1 94.69 202 GLU A C 1
ATOM 1637 O O . GLU A 1 202 ? -3.727 18.844 10.656 1 94.69 202 GLU A O 1
ATOM 1642 N N . MET A 1 203 ? -5.773 18.047 11.062 1 93.38 203 MET A N 1
ATOM 1643 C CA . MET A 1 203 ? -5.633 16.875 10.195 1 93.38 203 MET A CA 1
ATOM 1644 C C . MET A 1 203 ? -5.852 17.25 8.734 1 93.38 203 MET A C 1
ATOM 1646 O O . MET A 1 203 ? -5.645 16.438 7.84 1 93.38 203 MET A O 1
ATOM 1650 N N . MET A 1 204 ? -6.148 18.438 8.414 1 94.69 204 MET A N 1
ATOM 1651 C CA . MET A 1 204 ? -6.508 18.797 7.043 1 94.69 204 MET A CA 1
ATOM 1652 C C . MET A 1 204 ? -5.266 18.891 6.164 1 94.69 204 MET A C 1
ATOM 1654 O O . MET A 1 204 ? -5.305 18.531 4.984 1 94.69 204 MET A O 1
ATOM 1658 N N . ALA A 1 205 ? -4.184 19.406 6.672 1 98.12 205 ALA A N 1
ATOM 1659 C CA . ALA A 1 205 ? -2.988 19.578 5.852 1 98.12 205 ALA A CA 1
ATOM 1660 C C . ALA A 1 205 ? -1.726 19.281 6.656 1 98.12 205 ALA A C 1
ATOM 1662 O O . ALA A 1 205 ? -0.786 20.078 6.668 1 98.12 205 ALA A O 1
ATOM 1663 N N . PRO A 1 206 ? -1.62 18.156 7.215 1 98.62 206 PRO A N 1
ATOM 1664 C CA . PRO A 1 206 ? -0.435 17.828 8.008 1 98.62 206 PRO A CA 1
ATOM 1665 C C . PRO A 1 206 ? 0.759 17.422 7.152 1 98.62 206 PRO A C 1
ATOM 1667 O O . PRO A 1 206 ? 0.58 16.938 6.031 1 98.62 206 PRO A O 1
ATOM 1670 N N . VAL A 1 207 ? 1.915 17.672 7.703 1 98.94 207 VAL A N 1
ATOM 1671 C CA . VAL A 1 207 ? 3.184 17.219 7.133 1 98.94 207 VAL A CA 1
ATOM 1672 C C . VAL A 1 207 ? 3.986 16.469 8.195 1 98.94 207 VAL A C 1
ATOM 1674 O O . VAL A 1 207 ? 4.164 16.953 9.312 1 98.94 207 VAL A O 1
ATOM 1677 N N . PHE A 1 208 ? 4.453 15.305 7.848 1 98.88 208 PHE A N 1
ATOM 1678 C CA . PHE A 1 208 ? 5.172 14.445 8.781 1 98.88 208 PHE A CA 1
ATOM 1679 C C . PHE A 1 208 ? 6.578 14.156 8.281 1 98.88 208 PHE A C 1
ATOM 1681 O O . PHE A 1 208 ? 6.785 13.914 7.094 1 98.88 208 PHE A O 1
ATOM 1688 N N . SER A 1 209 ? 7.531 14.227 9.18 1 98.81 209 SER A N 1
ATOM 1689 C CA . SER A 1 209 ? 8.812 13.602 8.875 1 98.81 209 SER A CA 1
ATOM 1690 C C . SER A 1 209 ? 8.672 12.086 8.75 1 98.81 209 SER A C 1
ATOM 1692 O O . SER A 1 209 ? 7.684 11.508 9.203 1 98.81 209 SER A O 1
ATOM 1694 N N . LYS A 1 210 ? 9.688 11.508 8.188 1 98.12 210 LYS A N 1
ATOM 1695 C CA . LYS A 1 210 ? 9.734 10.062 8.023 1 98.12 210 LYS A CA 1
ATOM 1696 C C . LYS A 1 210 ? 9.539 9.344 9.359 1 98.12 210 LYS A C 1
ATOM 1698 O O . LYS A 1 210 ? 8.703 8.445 9.461 1 98.12 210 LYS A O 1
ATOM 1703 N N . LYS A 1 211 ? 10.234 9.758 10.352 1 97.88 211 LYS A N 1
ATOM 1704 C CA . LYS A 1 211 ? 10.164 9.102 11.648 1 97.88 211 LYS A CA 1
ATOM 1705 C C . LYS A 1 211 ? 8.805 9.32 12.305 1 97.88 211 LYS A C 1
ATOM 1707 O O . LYS A 1 211 ? 8.234 8.398 12.891 1 97.88 211 LYS A O 1
ATOM 1712 N N . SER A 1 212 ? 8.305 10.5 12.195 1 98.31 212 SER A N 1
ATOM 1713 C CA . SER A 1 212 ? 6.988 10.773 12.766 1 98.31 212 SER A CA 1
ATOM 1714 C C . SER A 1 212 ? 5.898 9.984 12.055 1 98.31 212 SER A C 1
ATOM 1716 O O . SER A 1 212 ? 4.969 9.484 12.688 1 98.31 212 SER A O 1
ATOM 1718 N N . TRP A 1 213 ? 6.059 9.852 10.797 1 98.56 213 TRP A N 1
ATOM 1719 C CA . TRP A 1 213 ? 5.051 9.102 10.055 1 98.56 213 TRP A CA 1
ATOM 1720 C C . TRP A 1 213 ? 5.043 7.641 10.484 1 98.56 213 TRP A C 1
ATOM 1722 O O . TRP A 1 213 ? 3.977 7.035 10.633 1 98.56 213 TRP A O 1
ATOM 1732 N N . GLN A 1 214 ? 6.195 7.078 10.633 1 98.19 214 GLN A N 1
ATOM 1733 C CA . GLN A 1 214 ? 6.246 5.699 11.109 1 98.19 214 GLN A CA 1
ATOM 1734 C C . GLN A 1 214 ? 5.434 5.523 12.383 1 98.19 214 GLN A C 1
ATOM 1736 O O . GLN A 1 214 ? 4.645 4.582 12.5 1 98.19 214 GLN A O 1
ATOM 1741 N N . CYS A 1 215 ? 5.586 6.406 13.258 1 97.94 215 CYS A N 1
ATOM 1742 C CA . CYS A 1 215 ? 4.855 6.395 14.523 1 97.94 215 CYS A CA 1
ATOM 1743 C C . CYS A 1 215 ? 3.365 6.617 14.289 1 97.94 215 CYS A C 1
ATOM 1745 O O . CYS A 1 215 ? 2.535 5.852 14.789 1 97.94 215 CYS A O 1
ATOM 1747 N N . VAL A 1 216 ? 3.025 7.617 13.484 1 98.25 216 VAL A N 1
ATOM 1748 C CA . VAL A 1 216 ? 1.637 7.992 13.234 1 98.25 216 VAL A CA 1
ATOM 1749 C C . VAL A 1 216 ? 0.913 6.84 12.539 1 98.25 216 VAL A C 1
ATOM 1751 O O . VAL A 1 216 ? -0.23 6.523 12.875 1 98.25 216 VAL A O 1
ATOM 1754 N N . TRP A 1 217 ? 1.554 6.23 11.641 1 98.44 217 TRP A N 1
ATOM 1755 C CA . TRP A 1 217 ? 0.934 5.117 10.93 1 98.44 217 TRP A CA 1
ATOM 1756 C C . TRP A 1 217 ? 0.48 4.035 11.898 1 98.44 217 TRP A C 1
ATOM 1758 O O . TRP A 1 217 ? -0.603 3.467 11.75 1 98.44 217 TRP A O 1
ATOM 1768 N N . HIS A 1 218 ? 1.283 3.756 12.914 1 98 218 HIS A N 1
ATOM 1769 C CA . HIS A 1 218 ? 0.958 2.73 13.898 1 98 218 HIS A CA 1
ATOM 1770 C C . HIS A 1 218 ? -0.129 3.209 14.852 1 98 218 HIS A C 1
ATOM 1772 O O . HIS A 1 218 ? -0.742 2.404 15.555 1 98 218 HIS A O 1
ATOM 1778 N N . LEU A 1 219 ? -0.337 4.496 14.859 1 97.94 219 LEU A N 1
ATOM 1779 C CA . LEU A 1 219 ? -1.375 5.098 15.688 1 97.94 219 LEU A CA 1
ATOM 1780 C C . LEU A 1 219 ? -2.732 5.023 15 1 97.94 219 LEU A C 1
ATOM 1782 O O . LEU A 1 219 ? -3.768 4.93 15.664 1 97.94 219 LEU A O 1
ATOM 1786 N N . ILE A 1 220 ? -2.74 5.055 13.68 1 98.06 220 ILE A N 1
ATOM 1787 C CA . ILE A 1 220 ? -3.975 4.977 12.906 1 98.06 220 ILE A CA 1
ATOM 1788 C C . ILE A 1 220 ? -4.633 3.615 13.125 1 98.06 220 ILE A C 1
ATOM 1790 O O . ILE A 1 220 ? -3.99 2.574 12.969 1 98.06 220 ILE A O 1
ATOM 1794 N N . GLN A 1 221 ? -5.883 3.68 13.477 1 97.06 221 GLN A N 1
ATOM 1795 C CA . GLN A 1 221 ? -6.645 2.449 13.664 1 97.06 221 GLN A CA 1
ATOM 1796 C C . GLN A 1 221 ? -7.297 2.006 12.359 1 97.06 221 GLN A C 1
ATOM 1798 O O . GLN A 1 221 ? -7.914 2.816 11.664 1 97.06 221 GLN A O 1
ATOM 1803 N N . ASN A 1 222 ? -7.23 0.778 12.125 1 95.31 222 ASN A N 1
ATOM 1804 C CA . ASN A 1 222 ? -7.68 0.238 10.844 1 95.31 222 ASN A CA 1
ATOM 1805 C C . ASN A 1 222 ? -9.18 0.436 10.648 1 95.31 222 ASN A C 1
ATOM 1807 O O . ASN A 1 222 ? -9.633 0.7 9.539 1 95.31 222 ASN A O 1
ATOM 1811 N N . ASP A 1 223 ? -9.93 0.301 11.742 1 94.12 223 ASP A N 1
ATOM 1812 C CA . ASP A 1 223 ? -11.383 0.264 11.641 1 94.12 223 ASP A CA 1
ATOM 1813 C C . ASP A 1 223 ? -11.984 1.651 11.852 1 94.12 223 ASP A C 1
ATOM 1815 O O . ASP A 1 223 ? -13.18 1.854 11.648 1 94.12 223 ASP A O 1
ATOM 1819 N N . LEU A 1 224 ? -11.211 2.574 12.289 1 94.88 224 LEU A N 1
ATOM 1820 C CA . LEU A 1 224 ? -11.672 3.945 12.484 1 94.88 224 LEU A CA 1
ATOM 1821 C C . LEU A 1 224 ? -11.25 4.836 11.32 1 94.88 224 LEU A C 1
ATOM 1823 O O . LEU A 1 224 ? -10.188 5.461 11.359 1 94.88 224 LEU A O 1
ATOM 1827 N N . ILE A 1 225 ? -12.117 5.016 10.352 1 93.62 225 ILE A N 1
ATOM 1828 C CA . ILE A 1 225 ? -11.664 5.512 9.062 1 93.62 225 ILE A CA 1
ATOM 1829 C C . ILE A 1 225 ? -11.758 7.035 9.031 1 93.62 225 ILE A C 1
ATOM 1831 O O . ILE A 1 225 ? -11.141 7.684 8.18 1 93.62 225 ILE A O 1
ATOM 1835 N N . HIS A 1 226 ? -12.5 7.648 9.93 1 93.31 226 HIS A N 1
ATOM 1836 C CA . HIS A 1 226 ? -12.578 9.102 9.969 1 93.31 226 HIS A CA 1
ATOM 1837 C C . HIS A 1 226 ? -11.414 9.695 10.766 1 93.31 226 HIS A C 1
ATOM 1839 O O . HIS A 1 226 ? -11.031 10.844 10.547 1 93.31 226 HIS A O 1
ATOM 1845 N N . SER A 1 227 ? -10.898 8.992 11.711 1 91.75 227 SER A N 1
ATOM 1846 C CA . SER A 1 227 ? -9.703 9.258 12.492 1 91.75 227 SER A CA 1
ATOM 1847 C C . SER A 1 227 ? -9.828 10.555 13.289 1 91.75 227 SER A C 1
ATOM 1849 O O . SER A 1 227 ? -8.844 11.258 13.5 1 91.75 227 SER A O 1
ATOM 1851 N N . TRP A 1 228 ? -11.117 10.914 13.547 1 92.12 228 TRP A N 1
ATOM 1852 C CA . TRP A 1 228 ? -11.258 12 14.516 1 92.12 228 TRP A CA 1
ATOM 1853 C C . TRP A 1 228 ? -10.609 11.633 15.844 1 92.12 228 TRP A C 1
ATOM 1855 O O . TRP A 1 228 ? -10.711 10.492 16.297 1 92.12 228 TRP A O 1
ATOM 1865 N N . GLY A 1 229 ? -9.93 12.586 16.422 1 91.62 229 GLY A N 1
ATOM 1866 C CA . GLY A 1 229 ? -9.273 12.352 17.703 1 91.62 229 GLY A CA 1
ATOM 1867 C C . GLY A 1 229 ? -7.797 12.023 17.562 1 91.62 229 GLY A C 1
ATOM 1868 O O . GLY A 1 229 ? -7.027 12.18 18.516 1 91.62 229 GLY A O 1
ATOM 1869 N N . LEU A 1 230 ? -7.43 11.555 16.391 1 94.5 230 LEU A N 1
ATOM 1870 C CA . LEU A 1 230 ? -6.039 11.203 16.125 1 94.5 230 LEU A CA 1
ATOM 1871 C C . LEU A 1 230 ? -5.129 12.414 16.312 1 94.5 230 LEU A C 1
ATOM 1873 O O . LEU A 1 230 ? -4.008 12.289 16.812 1 94.5 230 LEU A O 1
ATOM 1877 N N . ASP A 1 231 ? -5.609 13.57 15.938 1 92.12 231 ASP A N 1
ATOM 1878 C CA . ASP A 1 231 ? -4.809 14.789 15.961 1 92.12 231 ASP A CA 1
ATOM 1879 C C . ASP A 1 231 ? -4.383 15.141 17.375 1 92.12 231 ASP A C 1
ATOM 1881 O O . ASP A 1 231 ? -3.303 15.695 17.594 1 92.12 231 ASP A O 1
ATOM 1885 N N . ARG A 1 232 ? -5.152 14.789 18.328 1 91.75 232 ARG A N 1
ATOM 1886 C CA . ARG A 1 232 ? -4.848 15.125 19.719 1 91.75 232 ARG A CA 1
ATOM 1887 C C . ARG A 1 232 ? -3.668 14.305 20.234 1 91.75 232 ARG A C 1
ATOM 1889 O O . ARG A 1 232 ? -3.012 14.688 21.203 1 91.75 232 ARG A O 1
ATOM 1896 N N . GLN A 1 233 ? -3.432 13.219 19.578 1 95.25 233 GLN A N 1
ATOM 1897 C CA . GLN A 1 233 ? -2.396 12.32 20.078 1 95.25 233 GLN A CA 1
ATOM 1898 C C . GLN A 1 233 ? -1.154 12.367 19.188 1 95.25 233 GLN A C 1
ATOM 1900 O O . GLN A 1 233 ? -0.144 11.727 19.5 1 95.25 233 GLN A O 1
ATOM 1905 N N . LEU A 1 234 ? -1.111 13.172 18.172 1 96.81 234 LEU A N 1
ATOM 1906 C CA . LEU A 1 234 ? 0.005 13.227 17.234 1 96.81 234 LEU A CA 1
ATOM 1907 C C . LEU A 1 234 ? 1.283 13.672 17.938 1 96.81 234 LEU A C 1
ATOM 1909 O O . LEU A 1 234 ? 2.385 13.297 17.531 1 96.81 234 LEU A O 1
ATOM 1913 N N . GLY A 1 235 ? 1.106 14.445 18.953 1 96.31 235 GLY A N 1
ATOM 1914 C CA . GLY A 1 235 ? 2.26 14.961 19.688 1 96.31 235 GLY A CA 1
ATOM 1915 C C . GLY A 1 235 ? 3.158 13.867 20.219 1 96.31 235 GLY A C 1
ATOM 1916 O O . GLY A 1 235 ? 4.359 14.078 20.406 1 96.31 235 GLY A O 1
ATOM 1917 N N . TYR A 1 236 ? 2.631 12.695 20.484 1 96.25 236 TYR A N 1
ATOM 1918 C CA . TYR A 1 236 ? 3.424 11.578 20.969 1 96.25 236 TYR A CA 1
ATOM 1919 C C . TYR A 1 236 ? 4.359 11.055 19.891 1 96.25 236 TYR A C 1
ATOM 1921 O O . TYR A 1 236 ? 5.297 10.305 20.172 1 96.25 236 TYR A O 1
ATOM 1929 N N . CYS A 1 237 ? 4.082 11.492 18.672 1 97.38 237 CYS A N 1
ATOM 1930 C CA . CYS A 1 237 ? 4.895 11.062 17.531 1 97.38 237 CYS A CA 1
ATOM 1931 C C . CYS A 1 237 ? 5.84 12.18 17.094 1 97.38 237 CYS A C 1
ATOM 1933 O O . CYS A 1 237 ? 6.348 12.156 15.977 1 97.38 237 CYS A O 1
ATOM 1935 N N . ALA A 1 238 ? 6.074 13.133 17.922 1 97.19 238 ALA A N 1
ATOM 1936 C CA . ALA A 1 238 ? 6.828 14.336 17.578 1 97.19 238 ALA A CA 1
ATOM 1937 C C . ALA A 1 238 ? 8.328 14.086 17.672 1 97.19 238 ALA A C 1
ATOM 1939 O O . ALA A 1 238 ? 9.133 14.992 17.438 1 97.19 238 ALA A O 1
ATOM 1940 N N . GLN A 1 239 ? 8.766 12.805 18 1 95.62 239 GLN A N 1
ATOM 1941 C CA . GLN A 1 239 ? 10.18 12.469 18.125 1 95.62 239 GLN A CA 1
ATOM 1942 C C . GLN A 1 239 ? 10.883 13.359 19.141 1 95.62 239 GLN A C 1
ATOM 1944 O O . GLN A 1 239 ? 11.961 13.883 18.875 1 95.62 239 GLN A O 1
ATOM 1949 N N . GLY A 1 240 ? 10.297 13.523 20.25 1 93.69 240 GLY A N 1
ATOM 1950 C CA . GLY A 1 240 ? 10.758 14.406 21.312 1 93.69 240 GLY A CA 1
ATOM 1951 C C . GLY A 1 240 ? 9.641 15.25 21.906 1 93.69 240 GLY A C 1
ATOM 1952 O O . GLY A 1 240 ? 8.5 14.789 22.016 1 93.69 240 GLY A O 1
ATOM 1953 N N . ASP A 1 241 ? 9.992 16.422 22.297 1 94.19 241 ASP A N 1
ATOM 1954 C CA . ASP A 1 241 ? 9.047 17.328 22.938 1 94.19 241 ASP A CA 1
ATOM 1955 C C . ASP A 1 241 ? 8.078 17.922 21.922 1 94.19 241 ASP A C 1
ATOM 1957 O O . ASP A 1 241 ? 8.492 18.672 21.031 1 94.19 241 ASP A O 1
ATOM 1961 N N . ARG A 1 242 ? 6.789 17.625 22.172 1 96 242 ARG A N 1
ATOM 1962 C CA . ARG A 1 242 ? 5.793 18.109 21.234 1 96 242 ARG A CA 1
ATOM 1963 C C . ARG A 1 242 ? 5.742 19.641 21.219 1 96 242 ARG A C 1
ATOM 1965 O O . ARG A 1 242 ? 5.379 20.25 20.219 1 96 242 ARG A O 1
ATOM 1972 N N . MET A 1 243 ? 6.082 20.25 22.297 1 95.94 243 MET A N 1
ATOM 1973 C CA . MET A 1 243 ? 6.02 21.719 22.391 1 95.94 243 MET A CA 1
ATOM 1974 C C . MET A 1 243 ? 7.082 22.359 21.5 1 95.94 243 MET A C 1
ATOM 1976 O O . MET A 1 243 ? 6.953 23.531 21.125 1 95.94 243 MET A O 1
ATOM 1980 N N . ARG A 1 244 ? 8.062 21.594 21.141 1 97.25 244 ARG A N 1
ATOM 1981 C CA . ARG A 1 244 ? 9.156 22.094 20.312 1 97.25 244 ARG A CA 1
ATOM 1982 C C . ARG A 1 244 ? 9.062 21.562 18.891 1 97.25 244 ARG A C 1
ATOM 1984 O O . ARG A 1 244 ? 9.297 22.312 17.938 1 97.25 244 ARG A O 1
ATOM 1991 N N . ASN A 1 245 ? 8.664 20.312 18.75 1 98.31 245 ASN A N 1
ATOM 1992 C CA . ASN A 1 245 ? 8.836 19.609 17.469 1 98.31 245 ASN A CA 1
ATOM 1993 C C . ASN A 1 245 ? 7.559 19.656 16.641 1 98.31 245 ASN A C 1
ATOM 1995 O O . ASN A 1 245 ? 7.543 19.188 15.5 1 98.31 245 ASN A O 1
ATOM 1999 N N . VAL A 1 246 ? 6.453 20.156 17.188 1 98.5 246 VAL A N 1
ATOM 2000 C CA . VAL A 1 246 ? 5.203 20.328 16.438 1 98.5 246 VAL A CA 1
ATOM 2001 C C . VAL A 1 246 ? 4.91 21.828 16.281 1 98.5 246 VAL A C 1
ATOM 2003 O O . VAL A 1 246 ? 5.039 22.594 17.234 1 98.5 246 VAL A O 1
ATOM 2006 N N . GLY A 1 247 ? 4.543 22.25 15.016 1 98.62 247 GLY A N 1
ATOM 2007 C CA . GLY A 1 247 ? 4.289 23.672 14.852 1 98.62 247 GLY A CA 1
ATOM 2008 C C . GLY A 1 247 ? 3.572 24 13.555 1 98.62 247 GLY A C 1
ATOM 2009 O O . GLY A 1 247 ? 3.34 23.125 12.727 1 98.62 247 GLY A O 1
ATOM 2010 N N . VAL A 1 248 ? 3.189 25.219 13.461 1 98.75 248 VAL A N 1
ATOM 2011 C CA . VAL A 1 248 ? 2.494 25.797 12.32 1 98.75 248 VAL A CA 1
ATOM 2012 C C . VAL A 1 248 ? 3.41 26.781 11.602 1 98.75 248 VAL A C 1
ATOM 2014 O O . VAL A 1 248 ? 3.984 27.672 12.234 1 98.75 248 VAL A O 1
ATOM 2017 N N . VAL A 1 249 ? 3.586 26.594 10.305 1 98.94 249 VAL A N 1
ATOM 2018 C CA . VAL A 1 249 ? 4.484 27.438 9.531 1 98.94 249 VAL A CA 1
ATOM 2019 C C . VAL A 1 249 ? 3.727 28.672 9.023 1 98.94 249 VAL A C 1
ATOM 2021 O O . VAL A 1 249 ? 2.877 28.547 8.141 1 98.94 249 VAL A O 1
ATOM 2024 N N . ASP A 1 250 ? 4.117 29.812 9.445 1 98.81 250 ASP A N 1
ATOM 2025 C CA . ASP A 1 250 ? 3.422 31.047 9.148 1 98.81 250 ASP A CA 1
ATOM 2026 C C . ASP A 1 250 ? 3.85 31.609 7.789 1 98.81 250 ASP A C 1
ATOM 2028 O O . ASP A 1 250 ? 3.031 32.156 7.059 1 98.81 250 ASP A O 1
ATOM 2032 N N . SER A 1 251 ? 5.082 31.484 7.469 1 98.62 251 SER A N 1
ATOM 2033 C CA . SER A 1 251 ? 5.652 32.094 6.277 1 98.62 251 SER A CA 1
ATOM 2034 C C . SER A 1 251 ? 5.16 31.422 5.008 1 98.62 251 SER A C 1
ATOM 2036 O O . SER A 1 251 ? 5.281 31.969 3.912 1 98.62 251 SER A O 1
ATOM 2038 N N . GLU A 1 252 ? 4.758 30.203 5.035 1 98.81 252 GLU A N 1
ATOM 2039 C CA . GLU A 1 252 ? 4.09 29.453 3.977 1 98.81 252 GLU A CA 1
ATOM 2040 C C . GLU A 1 252 ? 2.688 29.031 4.402 1 98.81 252 GLU A C 1
ATOM 2042 O O . GLU A 1 252 ? 2.527 28.062 5.16 1 98.81 252 GLU A O 1
ATOM 2047 N N . TYR A 1 253 ? 1.666 29.734 3.855 1 98.69 253 TYR A N 1
ATOM 2048 C CA . TYR A 1 253 ? 0.319 29.547 4.379 1 98.69 253 TYR A CA 1
ATOM 2049 C C . TYR A 1 253 ? -0.664 29.234 3.254 1 98.69 253 TYR A C 1
ATOM 2051 O O . TYR A 1 253 ? -0.328 29.375 2.074 1 98.69 253 TYR A O 1
ATOM 2059 N N . ILE A 1 254 ? -1.832 28.75 3.658 1 98.88 254 ILE A N 1
ATOM 2060 C CA . ILE A 1 254 ? -2.828 28.281 2.701 1 98.88 254 ILE A CA 1
ATOM 2061 C C . ILE A 1 254 ? -4.215 28.766 3.115 1 98.88 254 ILE A C 1
ATOM 2063 O O . ILE A 1 254 ? -4.359 29.438 4.145 1 98.88 254 ILE A O 1
ATOM 2067 N N . VAL A 1 255 ? -5.164 28.516 2.213 1 98.75 255 VAL A N 1
ATOM 2068 C CA . VAL A 1 255 ? -6.57 28.781 2.5 1 98.75 255 VAL A CA 1
ATOM 2069 C C . VAL A 1 255 ? -7.344 27.469 2.543 1 98.75 255 VAL A C 1
ATOM 2071 O O . VAL A 1 255 ? -7.285 26.672 1.601 1 98.75 255 VAL A O 1
ATOM 2074 N N . HIS A 1 256 ? -7.926 27.234 3.629 1 98.12 256 HIS A N 1
ATOM 2075 C CA . HIS A 1 256 ? -8.844 26.094 3.738 1 98.12 256 HIS A CA 1
ATOM 2076 C C . HIS A 1 256 ? -10.266 26.516 3.4 1 98.12 256 HIS A C 1
ATOM 2078 O O . HIS A 1 256 ? -10.906 27.234 4.164 1 98.12 256 HIS A O 1
ATOM 2084 N N . LEU A 1 257 ? -10.797 25.953 2.365 1 97.12 257 LEU A N 1
ATOM 2085 C CA . LEU A 1 257 ? -12.094 26.375 1.862 1 97.12 257 LEU A CA 1
ATOM 2086 C C . LEU A 1 257 ? -13.227 25.781 2.693 1 97.12 257 LEU A C 1
ATOM 2088 O O . LEU A 1 257 ? -14.305 26.359 2.789 1 97.12 257 LEU A O 1
ATOM 2092 N N . GLY A 1 258 ? -13 24.625 3.246 1 92.88 258 GLY A N 1
ATOM 2093 C CA . GLY A 1 258 ? -14.016 23.969 4.055 1 92.88 258 GLY A CA 1
ATOM 2094 C C . GLY A 1 258 ? -15.148 23.406 3.229 1 92.88 258 GLY A C 1
ATOM 2095 O O . GLY A 1 258 ? -16.312 23.453 3.643 1 92.88 258 GLY A O 1
ATOM 2096 N N . LEU A 1 259 ? -14.836 22.828 2.053 1 90.69 259 LEU A N 1
ATOM 2097 C CA . LEU A 1 259 ? -15.867 22.281 1.174 1 90.69 259 LEU A CA 1
ATOM 2098 C C . LEU A 1 259 ? -16.281 20.891 1.625 1 90.69 259 LEU A C 1
ATOM 2100 O O . LEU A 1 259 ? -15.43 20.047 1.896 1 90.69 259 LEU A O 1
ATOM 2104 N N . PRO A 1 260 ? -17.578 20.594 1.745 1 83.44 260 PRO A N 1
ATOM 2105 C CA . PRO A 1 260 ? -18.047 19.234 2.061 1 83.44 260 PRO A CA 1
ATOM 2106 C C . PRO A 1 260 ? -17.984 18.297 0.862 1 83.44 260 PRO A C 1
ATOM 2108 O O . PRO A 1 260 ? -19.016 17.984 0.26 1 83.44 260 PRO A O 1
ATOM 2111 N N . THR A 1 261 ? -16.906 17.734 0.548 1 82.5 261 THR A N 1
ATOM 2112 C CA . THR A 1 261 ? -16.688 17.031 -0.718 1 82.5 261 THR A CA 1
ATOM 2113 C C . THR A 1 261 ? -16.984 15.547 -0.572 1 82.5 261 THR A C 1
ATOM 2115 O O . THR A 1 261 ? -17.625 14.945 -1.435 1 82.5 261 THR A O 1
ATOM 2118 N N . LEU A 1 262 ? -16.453 14.922 0.44 1 80.88 262 LEU A N 1
ATOM 2119 C CA . LEU A 1 262 ? -16.734 13.508 0.659 1 80.88 262 LEU A CA 1
ATOM 2120 C C . LEU A 1 262 ? -18.031 13.328 1.429 1 80.88 262 LEU A C 1
ATOM 2122 O O . LEU A 1 262 ? -18.266 13.992 2.441 1 80.88 262 LEU A O 1
ATOM 2126 N N . GLY A 1 263 ? -18.906 12.422 0.968 1 60.66 263 GLY A N 1
ATOM 2127 C CA . GLY A 1 263 ? -20.172 12.164 1.646 1 60.66 263 GLY A CA 1
ATOM 2128 C C . GLY A 1 263 ? -21.266 13.133 1.261 1 60.66 263 GLY A C 1
ATOM 2129 O O . GLY A 1 263 ? -22.375 13.062 1.786 1 60.66 263 GLY A O 1
ATOM 2130 N N . GLY A 1 264 ? -20.859 14.172 0.431 1 55.75 264 GLY A N 1
ATOM 2131 C CA . GLY A 1 264 ? -21.844 15.148 0.008 1 55.75 264 GLY A CA 1
ATOM 2132 C C . GLY A 1 264 ? -22.688 14.672 -1.171 1 55.75 264 GLY A C 1
ATOM 2133 O O . GLY A 1 264 ? -22.297 13.734 -1.867 1 55.75 264 GLY A O 1
ATOM 2134 N N . SER A 1 265 ? -24 14.914 -1.143 1 47 265 SER A N 1
ATOM 2135 C CA . SER A 1 265 ? -24.938 14.594 -2.223 1 47 265 SER A CA 1
ATOM 2136 C C . SER A 1 265 ? -24.391 15.055 -3.57 1 47 265 SER A C 1
ATOM 2138 O O . SER A 1 265 ? -23.859 16.172 -3.686 1 47 265 SER A O 1
ATOM 2140 N N . ASN A 1 266 ? -23.953 14.266 -4.512 1 43.34 266 ASN A N 1
ATOM 2141 C CA . ASN A 1 266 ? -23.547 14.648 -5.859 1 43.34 266 ASN A CA 1
ATOM 2142 C C . ASN A 1 266 ? -24.375 15.82 -6.383 1 43.34 266 ASN A C 1
ATOM 2144 O O . ASN A 1 266 ? -25.422 16.141 -5.824 1 43.34 266 ASN A O 1
ATOM 2148 N N . GLY A 1 267 ? -24.688 15.984 -7.898 1 36.03 267 GLY A N 1
ATOM 2149 C CA . GLY A 1 267 ? -25.281 17.031 -8.727 1 36.03 267 GLY A CA 1
ATOM 2150 C C . GLY A 1 267 ? -26.578 17.578 -8.156 1 36.03 267 GLY A C 1
ATOM 2151 O O . GLY A 1 267 ? -26.703 17.75 -6.941 1 36.03 267 GLY A O 1
ATOM 2152 N N . ASN A 1 268 ? -27.719 17.641 -9.273 1 34.16 268 ASN A N 1
ATOM 2153 C CA . ASN A 1 268 ? -28.844 18.484 -9.648 1 34.16 268 ASN A CA 1
ATOM 2154 C C . ASN A 1 268 ? -29.906 18.547 -8.547 1 34.16 268 ASN A C 1
ATOM 2156 O O . ASN A 1 268 ? -30.891 19.266 -8.672 1 34.16 268 ASN A O 1
ATOM 2160 N N . GLU A 1 269 ? -30.641 17.406 -8.289 1 35.69 269 GLU A N 1
ATOM 2161 C CA . GLU A 1 269 ? -31.922 17.672 -7.641 1 35.69 269 GLU A CA 1
ATOM 2162 C C . GLU A 1 269 ? -31.734 18.406 -6.312 1 35.69 269 GLU A C 1
ATOM 2164 O O . GLU A 1 269 ? -30.984 17.938 -5.445 1 35.69 269 GLU A O 1
ATOM 2169 N N . ALA A 1 270 ? -31.922 19.75 -6.348 1 34.25 270 ALA A N 1
ATOM 2170 C CA . ALA A 1 270 ? -32.219 20.781 -5.355 1 34.25 270 ALA A CA 1
ATOM 2171 C C . ALA A 1 270 ? -32.969 20.203 -4.16 1 34.25 270 ALA A C 1
ATOM 2173 O O . ALA A 1 270 ? -33.531 20.938 -3.354 1 34.25 270 ALA A O 1
ATOM 2174 N N . SER A 1 271 ? -33.719 19.078 -4.395 1 35.53 271 SER A N 1
ATOM 2175 C CA . SER A 1 271 ? -34.625 18.922 -3.273 1 35.53 271 SER A CA 1
ATOM 2176 C C . SER A 1 271 ? -33.906 18.938 -1.941 1 35.53 271 SER A C 1
ATOM 2178 O O . SER A 1 271 ? -32.719 18.578 -1.873 1 35.53 271 SER A O 1
ATOM 2180 N N . ASP A 1 272 ? -34.375 19.656 -0.923 1 36.88 272 ASP A N 1
ATOM 2181 C CA . ASP A 1 272 ? -34.219 19.75 0.524 1 36.88 272 ASP A CA 1
ATOM 2182 C C . ASP A 1 272 ? -33.625 18.484 1.103 1 36.88 272 ASP A C 1
ATOM 2184 O O . ASP A 1 272 ? -33.781 18.203 2.293 1 36.88 272 ASP A O 1
ATOM 2188 N N . ARG A 1 273 ? -33.625 17.312 0.309 1 39.12 273 ARG A N 1
ATOM 2189 C CA . ARG A 1 273 ? -33.312 15.984 0.849 1 39.12 273 ARG A CA 1
ATOM 2190 C C . ARG A 1 273 ? -32.031 16 1.656 1 39.12 273 ARG A C 1
ATOM 2192 O O . ARG A 1 273 ? -31.094 16.734 1.327 1 39.12 273 ARG A O 1
ATOM 2199 N N . ASP A 1 274 ? -31.875 15.43 2.881 1 48.19 274 ASP A N 1
ATOM 2200 C CA . ASP A 1 274 ? -31.172 15.164 4.129 1 48.19 274 ASP A CA 1
ATOM 2201 C C . ASP A 1 274 ? -29.719 14.766 3.861 1 48.19 274 ASP A C 1
ATOM 2203 O O . ASP A 1 274 ? -29.453 13.664 3.361 1 48.19 274 ASP A O 1
ATOM 2207 N N . SER A 1 275 ? -28.734 15.641 3.463 1 65.25 275 SER A N 1
ATOM 2208 C CA . SER A 1 275 ? -27.297 15.445 3.375 1 65.25 275 SER A CA 1
ATOM 2209 C C . SER A 1 275 ? -26.812 14.422 4.395 1 65.25 275 SER A C 1
ATOM 2211 O O . SER A 1 275 ? -27.312 14.375 5.523 1 65.25 275 SER A O 1
ATOM 2213 N N . ASP A 1 276 ? -26.281 13.242 3.869 1 80.56 276 ASP A N 1
ATOM 2214 C CA . ASP A 1 276 ? -25.734 12.219 4.754 1 80.56 276 ASP A CA 1
ATOM 2215 C C . ASP A 1 276 ? -24.625 12.789 5.629 1 80.56 276 ASP A C 1
ATOM 2217 O O . ASP A 1 276 ? -24.016 12.062 6.426 1 80.56 276 ASP A O 1
ATOM 2221 N N . ARG A 1 277 ? -24.578 14.102 5.625 1 84.12 277 ARG A N 1
ATOM 2222 C CA . ARG A 1 277 ? -23.484 14.75 6.344 1 84.12 277 ARG A CA 1
ATOM 2223 C C . ARG A 1 277 ? -23.656 14.602 7.852 1 84.12 277 ARG A C 1
ATOM 2225 O O . ARG A 1 277 ? -22.703 14.305 8.57 1 84.12 277 ARG A O 1
ATOM 2232 N N . PRO A 1 278 ? -24.828 14.812 8.25 1 86.81 278 PRO A N 1
ATOM 2233 C CA . PRO A 1 278 ? -25 14.625 9.688 1 86.81 278 PRO A CA 1
ATOM 2234 C C . PRO A 1 278 ? -24.672 13.203 10.141 1 86.81 278 PRO A C 1
ATOM 2236 O O . PRO A 1 278 ? -24.141 13.008 11.242 1 86.81 278 PRO A O 1
ATOM 2239 N N . LYS A 1 279 ? -25.016 12.266 9.32 1 89.75 279 LYS A N 1
ATOM 2240 C CA . LYS A 1 279 ? -24.703 10.875 9.648 1 89.75 279 LYS A CA 1
ATOM 2241 C C . LYS A 1 279 ? -23.188 10.648 9.68 1 89.75 279 LYS A C 1
ATOM 2243 O O . LYS A 1 279 ? -22.672 9.953 10.562 1 89.75 279 LYS A O 1
ATOM 2248 N N . VAL A 1 280 ? -22.516 11.203 8.758 1 91.38 280 VAL A N 1
ATOM 2249 C CA . VAL A 1 280 ? -21.062 11.094 8.703 1 91.38 280 VAL A CA 1
ATOM 2250 C C . VAL A 1 280 ? -20.453 11.742 9.938 1 91.38 280 VAL A C 1
ATOM 2252 O O . VAL A 1 280 ? -19.547 11.18 10.562 1 91.38 280 VAL A O 1
ATOM 2255 N N . ARG A 1 281 ? -20.953 12.875 10.312 1 90.62 281 ARG A N 1
ATOM 2256 C CA . ARG A 1 281 ? -20.453 13.578 11.484 1 90.62 281 ARG A CA 1
ATOM 2257 C C . ARG A 1 281 ? -20.672 12.75 12.75 1 90.62 281 ARG A C 1
ATOM 2259 O O . ARG A 1 281 ? -19.781 12.648 13.594 1 90.62 281 ARG A O 1
ATOM 2266 N N . MET A 1 282 ? -21.859 12.188 12.781 1 92.88 282 MET A N 1
ATOM 2267 C CA . MET A 1 282 ? -22.156 11.367 13.945 1 92.88 282 MET A CA 1
ATOM 2268 C C . MET A 1 282 ? -21.219 10.164 14.016 1 92.88 282 MET A C 1
ATOM 2270 O O . MET A 1 282 ? -20.719 9.828 15.086 1 92.88 282 MET A O 1
ATOM 2274 N N . GLN A 1 283 ? -21.047 9.547 12.906 1 93.75 283 GLN A N 1
ATOM 2275 C CA . GLN A 1 283 ? -20.125 8.406 12.867 1 93.75 283 GLN A CA 1
ATOM 2276 C C . GLN A 1 283 ? -18.703 8.836 13.234 1 93.75 283 GLN A C 1
ATOM 2278 O O . GLN A 1 283 ? -17.984 8.102 13.922 1 93.75 283 GLN A O 1
ATOM 2283 N N . SER A 1 284 ? -18.281 9.969 12.781 1 93.88 284 SER A N 1
ATOM 2284 C CA . SER A 1 284 ? -16.969 10.5 13.125 1 93.88 284 SER A CA 1
ATOM 2285 C C . SER A 1 284 ? -16.812 10.695 14.625 1 93.88 284 SER A C 1
ATOM 2287 O O . SER A 1 284 ? -15.789 10.344 15.211 1 93.88 284 SER A O 1
ATOM 2289 N N . TYR A 1 285 ? -17.875 11.164 15.18 1 94.69 285 TYR A N 1
ATOM 2290 C CA . TYR A 1 285 ? -17.891 11.375 16.625 1 94.69 285 TYR A CA 1
ATOM 2291 C C . TYR A 1 285 ? -17.812 10.047 17.359 1 94.69 285 TYR A C 1
ATOM 2293 O O . TYR A 1 285 ? -17.078 9.914 18.344 1 94.69 285 TYR A O 1
ATOM 2301 N N . ASN A 1 286 ? -18.594 9.094 16.922 1 95.25 286 ASN A N 1
ATOM 2302 C CA . 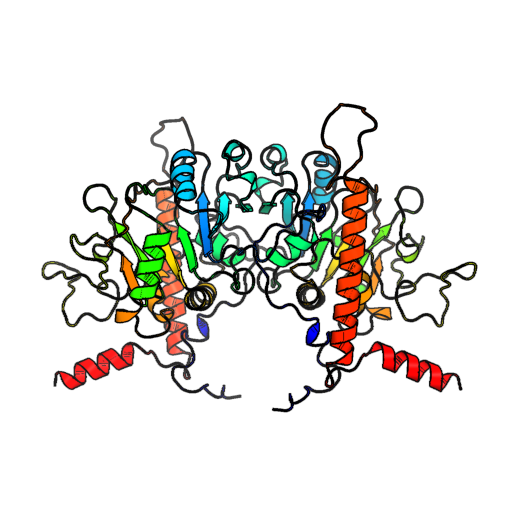ASN A 1 286 ? -18.562 7.766 17.531 1 95.25 286 ASN A CA 1
ATOM 2303 C C . ASN A 1 286 ? -17.172 7.148 17.453 1 95.25 286 ASN A C 1
ATOM 2305 O O . ASN A 1 286 ? -16.688 6.59 18.438 1 95.25 286 ASN A O 1
ATOM 2309 N N . GLU A 1 287 ? -16.531 7.27 16.359 1 95.69 287 GLU A N 1
ATOM 2310 C CA . GLU A 1 287 ? -15.195 6.727 16.188 1 95.69 287 GLU A CA 1
ATOM 2311 C C . GLU A 1 287 ? -14.188 7.445 17.078 1 95.69 287 GLU A C 1
ATOM 2313 O O . GLU A 1 287 ? -13.25 6.824 17.594 1 95.69 287 GLU A O 1
ATOM 2318 N N . MET A 1 288 ? -14.391 8.711 17.219 1 96.62 288 MET A N 1
ATOM 2319 C CA . MET A 1 288 ? -13.523 9.477 18.109 1 96.62 288 MET A CA 1
ATOM 2320 C C . MET A 1 288 ? -13.602 8.938 19.531 1 96.62 288 MET A C 1
ATOM 2322 O O . MET A 1 288 ? -12.57 8.758 20.188 1 96.62 288 MET A O 1
ATOM 2326 N N . LYS A 1 289 ? -14.766 8.648 19.953 1 97 289 LYS A N 1
ATOM 2327 C CA . LYS A 1 289 ? -14.961 8.117 21.297 1 97 289 LYS A CA 1
ATOM 2328 C C . LYS A 1 289 ? -14.297 6.75 21.453 1 97 289 LYS A C 1
ATOM 2330 O O . LYS A 1 289 ? -13.688 6.461 22.484 1 97 289 LYS A O 1
ATOM 2335 N N . VAL A 1 290 ? -14.453 5.965 20.469 1 96.94 290 VAL A N 1
ATOM 2336 C CA . VAL A 1 290 ? -13.828 4.648 20.484 1 96.94 290 VAL A CA 1
ATOM 2337 C C . VAL A 1 290 ? -12.312 4.797 20.562 1 96.94 290 VAL A C 1
ATOM 2339 O O . VAL A 1 290 ? -11.656 4.109 21.344 1 96.94 290 VAL A O 1
ATOM 2342 N N . PHE A 1 291 ? -11.797 5.66 19.812 1 97.69 291 PHE A N 1
ATOM 2343 C CA . PHE A 1 291 ? -10.359 5.891 19.812 1 97.69 291 PHE A CA 1
ATOM 2344 C C . PHE A 1 291 ? -9.883 6.359 21.188 1 97.69 291 PHE A C 1
ATOM 2346 O O . PHE A 1 291 ? -8.883 5.859 21.703 1 97.69 291 PHE A O 1
ATOM 2353 N N . GLU A 1 292 ? -10.539 7.34 21.688 1 97.19 292 GLU A N 1
ATOM 2354 C CA . GLU A 1 292 ? -10.188 7.867 23 1 97.19 292 GLU A CA 1
ATOM 2355 C C . GLU A 1 292 ? -10.211 6.766 24.062 1 97.19 292 GLU A C 1
ATOM 2357 O O . GLU A 1 292 ? -9.328 6.711 24.922 1 97.19 292 GLU A O 1
ATOM 2362 N N . LYS A 1 293 ? -11.211 5.969 23.984 1 97.5 293 LYS A N 1
ATOM 2363 C CA . LYS A 1 293 ? -11.305 4.848 24.922 1 97.5 293 LYS A CA 1
ATOM 2364 C C . LYS A 1 293 ? -10.125 3.891 24.75 1 97.5 293 LYS A C 1
ATOM 2366 O O . LYS A 1 293 ? -9.508 3.48 25.734 1 97.5 293 LYS A O 1
ATOM 2371 N N . ARG A 1 294 ? -9.766 3.564 23.516 1 97.44 294 ARG A N 1
ATOM 2372 C CA . ARG A 1 294 ? -8.641 2.68 23.234 1 97.44 294 ARG A CA 1
ATOM 2373 C C . ARG A 1 294 ? -7.34 3.271 23.766 1 97.44 294 ARG A C 1
ATOM 2375 O O . ARG A 1 294 ? -6.516 2.559 24.344 1 97.44 294 ARG A O 1
ATOM 2382 N N . TRP A 1 295 ? -7.191 4.543 23.547 1 97 295 TRP A N 1
ATOM 2383 C CA . TRP A 1 295 ? -5.992 5.223 24.031 1 97 295 TRP A CA 1
ATOM 2384 C C . TRP A 1 295 ? -5.887 5.137 25.547 1 97 295 TRP A C 1
ATOM 2386 O O . TRP A 1 295 ? -4.844 4.746 26.078 1 97 295 TRP A O 1
ATOM 2396 N N . ARG A 1 296 ? -6.934 5.449 26.203 1 96.69 296 ARG A N 1
ATOM 2397 C CA . ARG A 1 296 ? -6.941 5.434 27.672 1 96.69 296 ARG A CA 1
ATOM 2398 C C . ARG A 1 296 ? -6.641 4.039 28.203 1 96.69 296 ARG A C 1
ATOM 2400 O O . ARG A 1 296 ? -5.836 3.881 29.125 1 96.69 296 ARG A O 1
ATOM 2407 N N . GLU A 1 297 ? -7.266 3.094 27.641 1 97.62 297 GLU A N 1
ATOM 2408 C CA . GLU A 1 297 ? -7.055 1.712 28.062 1 97.62 297 GLU A CA 1
ATOM 2409 C C . GLU A 1 297 ? -5.621 1.267 27.797 1 97.62 297 GLU A C 1
ATOM 2411 O O . GLU A 1 297 ? -4.996 0.619 28.641 1 97.62 297 GLU A O 1
ATOM 2416 N N . ALA A 1 298 ? -5.117 1.643 26.641 1 96.88 298 ALA A N 1
ATOM 2417 C CA . ALA A 1 298 ? -3.742 1.287 26.281 1 96.88 298 ALA A CA 1
ATOM 2418 C C . ALA A 1 298 ? -2.75 1.918 27.266 1 96.88 298 ALA A C 1
ATOM 2420 O O . ALA A 1 298 ? -1.83 1.25 27.734 1 96.88 298 ALA A O 1
ATOM 2421 N N . ALA A 1 299 ? -2.922 3.156 27.516 1 94.38 299 ALA A N 1
ATOM 2422 C CA . ALA A 1 299 ? -2.031 3.871 28.438 1 94.38 299 ALA A CA 1
ATOM 2423 C C . ALA A 1 299 ? -2.1 3.279 29.844 1 94.38 299 ALA A C 1
ATOM 2425 O O . ALA A 1 299 ? -1.072 3.131 30.516 1 94.38 299 ALA A O 1
ATOM 2426 N N . LYS A 1 300 ? -3.273 2.904 30.266 1 94.75 300 LYS A N 1
ATOM 2427 C CA . LYS A 1 300 ? -3.482 2.361 31.594 1 94.75 300 LYS A CA 1
ATOM 2428 C C . LYS A 1 300 ? -2.898 0.956 31.719 1 94.75 300 LYS A C 1
ATOM 2430 O O . LYS A 1 300 ? -2.291 0.616 32.75 1 94.75 300 LYS A O 1
ATOM 2435 N N . MET A 1 301 ? -3.037 0.178 30.734 1 95.19 301 MET A N 1
ATOM 2436 C CA . MET A 1 301 ? -2.705 -1.242 30.812 1 95.19 301 MET A CA 1
ATOM 2437 C C . MET A 1 301 ? -1.218 -1.467 30.562 1 95.19 301 MET A C 1
ATOM 2439 O O . MET A 1 301 ? -0.664 -2.488 30.969 1 95.19 301 MET A O 1
ATOM 2443 N N . ASP A 1 302 ? -0.623 -0.572 29.859 1 93.5 302 ASP A N 1
ATOM 2444 C CA . ASP A 1 302 ? 0.802 -0.721 29.578 1 93.5 302 ASP A CA 1
ATOM 2445 C C . ASP A 1 302 ? 1.645 -0.273 30.766 1 93.5 302 ASP A C 1
ATOM 2447 O O . ASP A 1 302 ? 2.012 0.899 30.875 1 93.5 302 ASP A O 1
ATOM 2451 N N . LYS A 1 303 ? 2.096 -1.145 31.5 1 89.56 303 LYS A N 1
ATOM 2452 C CA . LYS A 1 303 ? 2.812 -0.851 32.75 1 89.56 303 LYS A CA 1
ATOM 2453 C C . LYS A 1 303 ? 4.25 -0.43 32.469 1 89.56 303 LYS A C 1
ATOM 2455 O O . LYS A 1 303 ? 4.91 0.16 33.312 1 89.56 303 LYS A O 1
ATOM 2460 N N . CYS A 1 304 ? 4.664 -0.766 31.281 1 88.19 304 CYS A N 1
ATOM 2461 C CA . CYS A 1 304 ? 6.035 -0.433 30.922 1 88.19 304 CYS A CA 1
ATOM 2462 C C . CYS A 1 304 ? 6.109 0.938 30.266 1 88.19 304 CYS A C 1
ATOM 2464 O O . CYS A 1 304 ? 7.199 1.487 30.078 1 88.19 304 CYS A O 1
ATOM 2466 N N . TRP A 1 305 ? 4.988 1.464 29.953 1 90.81 305 TRP A N 1
ATOM 2467 C CA . TRP A 1 305 ? 4.957 2.729 29.219 1 90.81 305 TRP A CA 1
ATOM 2468 C C . TRP A 1 305 ? 4.801 3.904 30.188 1 90.81 305 TRP A C 1
ATOM 2470 O O . TRP A 1 305 ? 3.939 3.885 31.062 1 90.81 305 TRP A O 1
ATOM 2480 N N . ILE A 1 306 ? 5.723 4.93 30.016 1 88.19 306 ILE A N 1
ATOM 2481 C CA . ILE A 1 306 ? 5.648 6.152 30.797 1 88.19 306 ILE A CA 1
ATOM 2482 C C . ILE A 1 306 ? 5.223 7.316 29.906 1 88.19 306 ILE A C 1
ATOM 2484 O O . ILE A 1 306 ? 5.852 7.586 28.875 1 88.19 306 ILE A O 1
ATOM 2488 N N . ASP A 1 307 ? 4.18 7.957 30.344 1 90.12 307 ASP A N 1
ATOM 2489 C CA . ASP A 1 307 ? 3.711 9.117 29.594 1 90.12 307 ASP A CA 1
ATOM 2490 C C . ASP A 1 307 ? 4.699 10.281 29.719 1 90.12 307 ASP A C 1
ATOM 2492 O O . ASP A 1 307 ? 4.891 10.836 30.797 1 90.12 307 ASP A O 1
ATOM 2496 N N . PRO A 1 308 ? 5.219 10.602 28.672 1 88.56 308 PRO A N 1
ATOM 2497 C CA . PRO A 1 308 ? 6.227 11.664 28.734 1 88.56 308 PRO A CA 1
ATOM 2498 C C . PRO A 1 308 ? 5.621 13.031 29.078 1 88.56 308 PRO A C 1
ATOM 2500 O O . PRO A 1 308 ? 6.344 13.938 29.5 1 88.56 308 PRO A O 1
ATOM 2503 N N . TYR A 1 309 ? 4.371 13.188 29 1 87.44 309 TYR A N 1
ATOM 2504 C CA . TYR A 1 309 ? 3.762 14.5 29.219 1 87.44 309 TYR A CA 1
ATOM 2505 C C . TYR A 1 309 ? 3.045 14.547 30.562 1 87.44 309 TYR A C 1
ATOM 2507 O O . TYR A 1 309 ? 2.66 15.625 31.031 1 87.44 309 TYR A O 1
ATOM 2515 N N . GLN A 1 310 ? 2.744 13.484 31.172 1 78.06 310 GLN A N 1
ATOM 2516 C CA . GLN A 1 310 ? 2.246 13.5 32.531 1 78.06 310 GLN A CA 1
ATOM 2517 C C . GLN A 1 310 ? 3.352 13.867 33.531 1 78.06 310 GLN A C 1
ATOM 2519 O O . GLN A 1 310 ? 3.121 14.625 34.469 1 78.06 310 GLN A O 1
ATOM 2524 N N . GLN A 1 311 ? 4.41 13.359 33.281 1 64.5 311 GLN A N 1
ATOM 2525 C CA . GLN A 1 311 ? 5.547 13.648 34.156 1 64.5 311 GLN A CA 1
ATOM 2526 C C . GLN A 1 311 ? 5.93 15.125 34.094 1 64.5 311 GLN A C 1
ATOM 2528 O O . GLN A 1 311 ? 6.258 15.734 35.125 1 64.5 311 GLN A O 1
ATOM 2533 N N . GLN A 1 312 ? 5.75 15.609 32.969 1 62.28 312 GLN A N 1
ATOM 2534 C CA . GLN A 1 312 ? 6.086 17.016 32.781 1 62.28 312 GLN A CA 1
ATOM 2535 C C . GLN A 1 312 ? 5.121 17.922 33.531 1 62.28 312 GLN A C 1
ATOM 2537 O O . GLN A 1 312 ? 5.535 18.906 34.156 1 62.28 312 GLN A O 1
ATOM 2542 N N . GLN A 1 313 ? 3.889 17.516 33.531 1 63.81 313 GLN A N 1
ATOM 2543 C CA . GLN A 1 313 ? 2.885 18.281 34.25 1 63.81 313 GLN A CA 1
ATOM 2544 C C . GLN A 1 313 ? 3.127 18.219 35.75 1 63.81 313 GLN A C 1
ATOM 2546 O O . GLN A 1 313 ? 2.986 19.234 36.469 1 63.81 313 GLN A O 1
ATOM 2551 N N . GLN A 1 314 ? 3.516 17.078 36.156 1 60.38 314 GLN A N 1
ATOM 2552 C CA . GLN A 1 314 ? 3.793 16.938 37.594 1 60.38 314 GLN A CA 1
ATOM 2553 C C . GLN A 1 314 ? 5.012 17.75 38 1 60.38 314 GLN A C 1
ATOM 2555 O O . GLN A 1 314 ? 5.016 18.391 39.062 1 60.38 314 GLN A O 1
ATOM 2560 N N . GLN A 1 315 ? 6.012 17.719 37.156 1 56.38 315 GLN A N 1
ATOM 2561 C CA . GLN A 1 315 ? 7.223 18.484 37.438 1 56.38 315 GLN A CA 1
ATOM 2562 C C . GLN A 1 315 ? 6.941 19.984 37.438 1 56.38 315 GLN A C 1
ATOM 2564 O O . GLN A 1 315 ? 7.453 20.734 38.281 1 56.38 315 GLN A O 1
ATOM 2569 N N . LEU A 1 316 ? 6.09 20.328 36.531 1 59.34 316 LEU A N 1
ATOM 2570 C CA . LEU A 1 316 ? 5.73 21.75 36.438 1 59.34 316 LEU A CA 1
ATOM 2571 C C . LEU A 1 316 ? 4.922 22.172 37.656 1 59.34 316 LEU A C 1
ATOM 2573 O O . LEU A 1 316 ? 5.098 23.297 38.156 1 59.34 316 LEU A O 1
ATOM 2577 N N . ASN A 1 317 ? 4.168 21.25 38.125 1 58.22 317 ASN A N 1
ATOM 2578 C CA . ASN A 1 317 ? 3.359 21.547 39.312 1 58.22 317 ASN A CA 1
ATOM 2579 C C . ASN A 1 317 ? 4.215 21.594 40.562 1 58.22 317 ASN A C 1
ATOM 2581 O O . ASN A 1 317 ? 3.928 22.375 41.5 1 58.22 317 ASN A O 1
ATOM 2585 N N . GLN A 1 318 ? 5.223 20.844 40.625 1 54.94 318 GLN A N 1
ATOM 2586 C CA . GLN A 1 318 ? 6.105 20.844 41.781 1 54.94 318 GLN A CA 1
ATOM 2587 C C . GLN A 1 318 ? 6.957 22.109 41.812 1 54.94 318 GLN A C 1
ATOM 2589 O O . GLN A 1 318 ? 7.289 22.594 42.906 1 54.94 318 GLN A O 1
ATOM 2594 N N . THR A 1 319 ? 7.316 22.5 40.719 1 50.56 319 THR A N 1
ATOM 2595 C CA . THR A 1 319 ? 8.125 23.703 40.688 1 50.56 319 THR A CA 1
ATOM 2596 C C . THR A 1 319 ? 7.281 24.938 41.031 1 50.56 319 THR A C 1
ATOM 2598 O O . THR A 1 319 ? 7.816 26 41.344 1 50.56 319 THR A O 1
ATOM 2601 N N . ARG A 1 320 ? 6.051 24.812 41 1 51.44 320 ARG A N 1
ATOM 2602 C CA . ARG A 1 320 ? 5.145 25.906 41.344 1 51.44 320 ARG A CA 1
ATOM 2603 C C . ARG A 1 320 ? 4.902 25.938 42.844 1 51.44 320 ARG A C 1
ATOM 2605 O O . ARG A 1 320 ? 4.41 26.938 43.375 1 51.44 320 ARG A O 1
ATOM 2612 N N . LEU A 1 321 ? 5.148 24.844 43.469 1 40.25 321 LEU A N 1
ATOM 2613 C CA . LEU A 1 321 ? 5.059 24.938 44.938 1 40.25 321 LEU A CA 1
ATOM 2614 C C . LEU A 1 321 ? 6.371 25.438 45.531 1 40.25 321 LEU A C 1
ATOM 2616 O O . LEU A 1 321 ? 7.449 25.016 45.094 1 40.25 321 LEU A O 1
ATOM 2620 N N . MET B 1 1 ? 4.871 -14.352 31.094 1 30.09 1 MET B N 1
ATOM 2621 C CA . MET B 1 1 ? 6.227 -13.812 31.078 1 30.09 1 MET B CA 1
ATOM 2622 C C . MET B 1 1 ? 6.207 -12.289 31.141 1 30.09 1 MET B C 1
ATOM 2624 O O . MET B 1 1 ? 5.441 -11.648 30.422 1 30.09 1 MET B O 1
ATOM 2628 N N . LYS B 1 2 ? 6.539 -11.68 32.25 1 38.12 2 LYS B N 1
ATOM 2629 C CA . LYS B 1 2 ? 6.57 -10.234 32.5 1 38.12 2 LYS B CA 1
ATOM 2630 C C . LYS B 1 2 ? 7.332 -9.508 31.391 1 38.12 2 LYS B C 1
ATOM 2632 O O . LYS B 1 2 ? 8.477 -9.852 31.094 1 38.12 2 LYS B O 1
ATOM 2637 N N . ARG B 1 3 ? 6.551 -8.93 30.453 1 51.09 3 ARG B N 1
ATOM 2638 C CA . ARG B 1 3 ? 7.281 -8.234 29.406 1 51.09 3 ARG B CA 1
ATOM 2639 C C . ARG B 1 3 ? 8.398 -7.375 30 1 51.09 3 ARG B C 1
ATOM 2641 O O . ARG B 1 3 ? 8.18 -6.633 30.953 1 51.09 3 ARG B O 1
ATOM 2648 N N . GLN B 1 4 ? 9.602 -7.797 29.859 1 59.25 4 GLN B N 1
ATOM 2649 C CA . GLN B 1 4 ? 10.727 -6.934 30.219 1 59.25 4 GLN B CA 1
ATOM 2650 C C . GLN B 1 4 ? 10.609 -5.574 29.531 1 59.25 4 GLN B C 1
ATOM 2652 O O . GLN B 1 4 ? 10.5 -5.492 28.312 1 59.25 4 GLN B O 1
ATOM 2657 N N . CYS B 1 5 ? 10.25 -4.617 30.406 1 67.94 5 CYS B N 1
ATOM 2658 C CA . CYS B 1 5 ? 10.031 -3.26 29.922 1 67.94 5 CYS B CA 1
ATOM 2659 C C . CYS B 1 5 ? 11.297 -2.705 29.281 1 67.94 5 CYS B C 1
ATOM 2661 O O . CYS B 1 5 ? 12.406 -2.992 29.734 1 67.94 5 CYS B O 1
ATOM 2663 N N . TRP B 1 6 ? 11.195 -2.459 28.031 1 60.22 6 TRP B N 1
ATOM 2664 C CA . TRP B 1 6 ? 12.297 -1.705 27.438 1 60.22 6 TRP B CA 1
ATOM 2665 C C . TRP B 1 6 ? 12.57 -0.427 28.219 1 60.22 6 TRP B C 1
ATOM 2667 O O . TRP B 1 6 ? 11.703 0.06 28.953 1 60.22 6 TRP B O 1
ATOM 2677 N N . PRO B 1 7 ? 13.797 -0.07 28.219 1 53.59 7 PRO B N 1
ATOM 2678 C CA . PRO B 1 7 ? 14.102 1.153 28.969 1 53.59 7 PRO B CA 1
ATOM 2679 C C . PRO B 1 7 ? 13.047 2.242 28.781 1 53.59 7 PRO B C 1
ATOM 2681 O O . PRO B 1 7 ? 12.461 2.352 27.703 1 53.59 7 PRO B O 1
ATOM 2684 N N . THR B 1 8 ? 12.672 2.883 29.812 1 46.47 8 THR B N 1
ATOM 2685 C CA . THR B 1 8 ? 11.656 3.916 29.984 1 46.47 8 THR B CA 1
ATOM 2686 C C . THR B 1 8 ? 11.766 4.98 28.906 1 46.47 8 THR B C 1
ATOM 2688 O O . THR B 1 8 ? 12.859 5.465 28.609 1 46.47 8 THR B O 1
ATOM 2691 N N . GLY B 1 9 ? 10.672 5.293 28.234 1 48.53 9 GLY B N 1
ATOM 2692 C CA . GLY B 1 9 ? 10.656 6.359 27.25 1 48.53 9 GLY B CA 1
ATOM 2693 C C . GLY B 1 9 ? 10.922 5.871 25.844 1 48.53 9 GLY B C 1
ATOM 2694 O O . GLY B 1 9 ? 10.953 6.668 24.891 1 48.53 9 GLY B O 1
ATOM 2695 N N . SER B 1 10 ? 11.164 4.605 25.672 1 54.28 10 SER B N 1
ATOM 2696 C CA . SER B 1 10 ? 11.672 4.109 24.391 1 54.28 10 SER B CA 1
ATOM 2697 C C . SER B 1 10 ? 10.555 4.004 23.359 1 54.28 10 SER B C 1
ATOM 2699 O O . SER B 1 10 ? 10.789 4.203 22.172 1 54.28 10 SER B O 1
ATOM 2701 N N . GLU B 1 11 ? 9.328 3.918 23.984 1 78.94 11 GLU B N 1
ATOM 2702 C CA . GLU B 1 11 ? 8.281 3.777 22.984 1 78.94 11 GLU B CA 1
ATOM 2703 C C . GLU B 1 11 ? 7.352 4.988 22.969 1 78.94 11 GLU B C 1
ATOM 2705 O O . GLU B 1 11 ? 6.887 5.426 24.031 1 78.94 11 GLU B O 1
ATOM 2710 N N . ALA B 1 12 ? 7.203 5.516 21.891 1 89.06 12 ALA B N 1
ATOM 2711 C CA . ALA B 1 12 ? 6.398 6.723 21.75 1 89.06 12 ALA B CA 1
ATOM 2712 C C . ALA B 1 12 ? 4.934 6.453 22.094 1 89.06 12 ALA B C 1
ATOM 2714 O O . ALA B 1 12 ? 4.238 7.34 22.594 1 89.06 12 ALA B O 1
ATOM 2715 N N . LEU B 1 13 ? 4.516 5.246 21.891 1 95.94 13 LEU B N 1
ATOM 2716 C CA . LEU B 1 13 ? 3.109 4.887 22.062 1 95.94 13 LEU B CA 1
ATOM 2717 C C . LEU B 1 13 ? 2.957 3.707 23.016 1 95.94 13 LEU B C 1
ATOM 2719 O O . LEU B 1 13 ? 3.793 2.801 23.016 1 95.94 13 LEU B O 1
ATOM 2723 N N . PRO B 1 14 ? 1.934 3.729 23.844 1 95.31 14 PRO B N 1
ATOM 2724 C CA . PRO B 1 14 ? 1.67 2.514 24.609 1 95.31 14 PRO B CA 1
ATOM 2725 C C . PRO B 1 14 ? 1.277 1.328 23.734 1 95.31 14 PRO B C 1
ATOM 2727 O O . PRO B 1 14 ? 0.634 1.511 22.703 1 95.31 14 PRO B O 1
ATOM 2730 N N . GLU B 1 15 ? 1.567 0.184 24.156 1 93.5 15 GLU B N 1
ATOM 2731 C CA . GLU B 1 15 ? 1.484 -1.016 23.328 1 93.5 15 GLU B CA 1
ATOM 2732 C C . GLU B 1 15 ? 0.057 -1.254 22.828 1 93.5 15 GLU B C 1
ATOM 2734 O O . GLU B 1 15 ? -0.158 -1.613 21.672 1 93.5 15 GLU B O 1
ATOM 2739 N N . GLY B 1 16 ? -0.945 -1.059 23.578 1 95 16 GLY B N 1
ATOM 2740 C CA . GLY B 1 16 ? -2.322 -1.406 23.266 1 95 16 GLY B CA 1
ATOM 2741 C C . GLY B 1 16 ? -2.904 -0.575 22.141 1 95 16 GLY B C 1
ATOM 2742 O O . GLY B 1 16 ? -3.9 -0.961 21.531 1 95 16 GLY B O 1
ATOM 2743 N N . ILE B 1 17 ? -2.289 0.619 21.812 1 97.19 17 ILE B N 1
ATOM 2744 C CA . ILE B 1 17 ? -2.848 1.501 20.797 1 97.19 17 ILE B CA 1
ATOM 2745 C C . ILE B 1 17 ? -2.135 1.268 19.469 1 97.19 17 ILE B C 1
ATOM 2747 O O . ILE B 1 17 ? -2.586 1.745 18.422 1 97.19 17 ILE B O 1
ATOM 2751 N N . VAL B 1 18 ? -0.999 0.565 19.453 1 96.88 18 VAL B N 1
ATOM 2752 C CA . VAL B 1 18 ? -0.177 0.349 18.266 1 96.88 18 VAL B CA 1
ATOM 2753 C C . VAL B 1 18 ? -0.877 -0.626 17.328 1 96.88 18 VAL B C 1
ATOM 2755 O O . VAL B 1 18 ? -1.087 -1.791 17.672 1 96.88 18 VAL B O 1
ATOM 2758 N N . ALA B 1 19 ? -1.285 -0.133 16.188 1 97.12 19 ALA B N 1
ATOM 2759 C CA . ALA B 1 19 ? -1.873 -0.971 15.141 1 97.12 19 ALA B CA 1
ATOM 2760 C C . ALA B 1 19 ? -0.851 -1.299 14.062 1 97.12 19 ALA B C 1
ATOM 2762 O O . ALA B 1 19 ? -0.557 -0.463 13.203 1 97.12 19 ALA B O 1
ATOM 2763 N N . LYS B 1 20 ? -0.468 -2.512 13.961 1 97.31 20 LYS B N 1
ATOM 2764 C CA . LYS B 1 20 ? 0.659 -2.893 13.109 1 97.31 20 LYS B CA 1
ATOM 2765 C C . LYS B 1 20 ? 0.181 -3.377 11.742 1 97.31 20 LYS B C 1
ATOM 2767 O O . LYS B 1 20 ? 0.971 -3.471 10.805 1 97.31 20 LYS B O 1
ATOM 2772 N N . THR B 1 21 ? -1.097 -3.754 11.711 1 97.56 21 THR B N 1
ATOM 2773 C CA . THR B 1 21 ? -1.606 -4.34 10.469 1 97.56 21 THR B CA 1
ATOM 2774 C C . THR B 1 21 ? -2.857 -3.604 10 1 97.56 21 THR B C 1
ATOM 2776 O O . THR B 1 21 ? -3.398 -2.764 10.727 1 97.56 21 THR B O 1
ATOM 2779 N N . SER B 1 22 ? -3.223 -3.85 8.75 1 96.75 22 SER B N 1
ATOM 2780 C CA . SER B 1 22 ? -4.457 -3.369 8.141 1 96.75 22 SER B CA 1
ATOM 2781 C C . SER B 1 22 ? -5.121 -4.457 7.305 1 96.75 22 SER B C 1
ATOM 2783 O O . SER B 1 22 ? -4.859 -5.648 7.504 1 96.75 22 SER B O 1
ATOM 2785 N N . ASN B 1 23 ? -6.168 -4.117 6.598 1 96.06 23 ASN B N 1
ATOM 2786 C CA . ASN B 1 23 ? -6.832 -4.918 5.578 1 96.06 23 ASN B CA 1
ATOM 2787 C C . ASN B 1 23 ? -7.477 -4.039 4.508 1 96.06 23 ASN B C 1
ATOM 2789 O O . ASN B 1 23 ? -7.578 -2.822 4.676 1 96.06 23 ASN B O 1
ATOM 2793 N N . LEU B 1 24 ? -7.879 -4.645 3.467 1 97.5 24 LEU B N 1
ATOM 2794 C CA . LEU B 1 24 ? -8.352 -3.891 2.309 1 97.5 24 LEU B CA 1
ATOM 2795 C C . LEU B 1 24 ? -9.875 -3.811 2.293 1 97.5 24 LEU B C 1
ATOM 2797 O O . LEU B 1 24 ? -10.477 -3.596 1.239 1 97.5 24 LEU B O 1
ATOM 2801 N N . GLU B 1 25 ? -10.469 -3.979 3.41 1 94.06 25 GLU B N 1
ATOM 2802 C CA . GLU B 1 25 ? -11.922 -3.885 3.494 1 94.06 25 GLU B CA 1
ATOM 2803 C C . GLU B 1 25 ? -12.383 -2.432 3.428 1 94.06 25 GLU B C 1
ATOM 2805 O O . GLU B 1 25 ? -11.953 -1.599 4.227 1 94.06 25 GLU B O 1
ATOM 2810 N N . MET B 1 26 ? -13.281 -2.15 2.479 1 94.25 26 MET B N 1
ATOM 2811 C CA . MET B 1 26 ? -13.891 -0.828 2.416 1 94.25 26 MET B CA 1
ATOM 2812 C C . MET B 1 26 ? -14.961 -0.674 3.488 1 94.25 26 MET B C 1
ATOM 2814 O O . MET B 1 26 ? -15.672 -1.63 3.805 1 94.25 26 MET B O 1
ATOM 2818 N N . ARG B 1 27 ? -15.031 0.537 3.967 1 92.12 27 ARG B N 1
ATOM 2819 C CA . ARG B 1 27 ? -15.977 0.804 5.051 1 92.12 27 ARG B CA 1
ATOM 2820 C C . ARG B 1 27 ? -16.938 1.924 4.676 1 92.12 27 ARG B C 1
ATOM 2822 O O . ARG B 1 27 ? -16.547 2.914 4.059 1 92.12 27 ARG B O 1
ATOM 2829 N N . PRO B 1 28 ? -18.203 1.696 5.078 1 91.81 28 PRO B N 1
ATOM 2830 C CA . PRO B 1 28 ? -19.156 2.789 4.828 1 91.81 28 PRO B CA 1
ATOM 2831 C C . PRO B 1 28 ? -18.859 4.031 5.664 1 91.81 28 PRO B C 1
ATOM 2833 O O . PRO B 1 28 ? -18.281 3.922 6.75 1 91.81 28 PRO B O 1
ATOM 2836 N N . LEU B 1 29 ? -19.281 5.156 5.203 1 92.69 29 LEU B N 1
ATOM 2837 C CA . LEU B 1 29 ? -19.031 6.422 5.887 1 92.69 29 LEU B CA 1
ATOM 2838 C C . LEU B 1 29 ? -19.859 6.527 7.156 1 92.69 29 LEU B C 1
ATOM 2840 O O . LEU B 1 29 ? -19.531 7.309 8.055 1 92.69 29 LEU B O 1
ATOM 2844 N N . TRP B 1 30 ? -20.984 5.887 7.203 1 88.31 30 TRP B N 1
ATOM 2845 C CA . TRP B 1 30 ? -21.781 5.809 8.414 1 88.31 30 TRP B CA 1
ATOM 2846 C C . TRP B 1 30 ? -22.531 4.477 8.484 1 88.31 30 TRP B C 1
ATOM 2848 O O . TRP B 1 30 ? -22.734 3.816 7.465 1 88.31 30 TRP B O 1
ATOM 2858 N N . ASP B 1 31 ? -22.578 4.023 9.891 1 72.44 31 ASP B N 1
ATOM 2859 C CA . ASP B 1 31 ? -23.312 2.775 10.086 1 72.44 31 ASP B CA 1
ATOM 2860 C C . ASP B 1 31 ? -24.812 2.99 9.945 1 72.44 31 ASP B C 1
ATOM 2862 O O . ASP B 1 31 ? -25.406 3.781 10.688 1 72.44 31 ASP B O 1
ATOM 2866 N N . SER B 1 32 ? -25.484 3.209 8.82 1 52.62 32 SER B N 1
ATOM 2867 C CA . SER B 1 32 ? -26.922 3.385 8.742 1 52.62 32 SER B CA 1
ATOM 2868 C C . SER B 1 32 ? -27.656 2.373 9.617 1 52.62 32 SER B C 1
ATOM 2870 O O . SER B 1 32 ? -28.875 2.227 9.523 1 52.62 32 SER B O 1
ATOM 2872 N N . GLY B 1 33 ? -27.234 2.104 10.914 1 48.69 33 GLY B N 1
ATOM 2873 C CA . GLY B 1 33 ? -28.031 1.227 11.758 1 48.69 33 GLY B CA 1
ATOM 2874 C C . GLY B 1 33 ? -27.875 -0.241 11.406 1 48.69 33 GLY B C 1
ATOM 2875 O O . GLY B 1 33 ? -28.406 -1.11 12.094 1 48.69 33 GLY B O 1
ATOM 2876 N N . ILE B 1 34 ? -27.953 -0.512 10.219 1 41.66 34 ILE B N 1
ATOM 2877 C CA . ILE B 1 34 ? -28.031 -1.93 9.883 1 41.66 34 ILE B CA 1
ATOM 2878 C C . ILE B 1 34 ? -26.797 -2.652 10.398 1 41.66 34 ILE B C 1
ATOM 2880 O O . ILE B 1 34 ? -25.672 -2.359 9.969 1 41.66 34 ILE B O 1
ATOM 2884 N N . LYS B 1 35 ? -26.719 -2.908 11.719 1 44.38 35 LYS B N 1
ATOM 2885 C CA . LYS B 1 35 ? -25.906 -3.904 12.406 1 44.38 35 LYS B CA 1
ATOM 2886 C C . LYS B 1 35 ? -25.375 -4.953 11.438 1 44.38 35 LYS B C 1
ATOM 2888 O O . LYS B 1 35 ? -26.062 -5.934 11.141 1 44.38 35 LYS B O 1
ATOM 2893 N N . ASN B 1 36 ? -25.188 -4.727 10.367 1 40.78 36 ASN B N 1
ATOM 2894 C CA . ASN B 1 36 ? -24.719 -6.008 9.844 1 40.78 36 ASN B CA 1
ATOM 2895 C C . ASN B 1 36 ? -23.734 -6.676 10.789 1 40.78 36 ASN B C 1
ATOM 2897 O O . ASN B 1 36 ? -22.672 -6.117 11.078 1 40.78 36 ASN B O 1
ATOM 2901 N N . ARG B 1 37 ? -24.141 -7.512 11.781 1 41.16 37 ARG B N 1
ATOM 2902 C CA . ARG B 1 37 ? -23.625 -8.625 12.57 1 41.16 37 ARG B CA 1
ATOM 2903 C C . ARG B 1 37 ? -22.203 -8.984 12.156 1 41.16 37 ARG B C 1
ATOM 2905 O O . ARG B 1 37 ? -21.688 -8.469 11.156 1 41.16 37 ARG B O 1
ATOM 2912 N N . ILE B 1 38 ? -21.797 -10.273 12.461 1 45.28 38 ILE B N 1
ATOM 2913 C CA . ILE B 1 38 ? -20.797 -11.32 12.305 1 45.28 38 ILE B CA 1
ATOM 2914 C C . ILE B 1 38 ? -20.344 -11.383 10.852 1 45.28 38 ILE B C 1
ATOM 2916 O O . ILE B 1 38 ? -20.812 -12.234 10.086 1 45.28 38 ILE B O 1
ATOM 2920 N N . SER B 1 39 ? -20.641 -10.398 10.055 1 52.56 39 SER B N 1
ATOM 2921 C CA . SER B 1 39 ? -20.453 -10.648 8.625 1 52.56 39 SER B CA 1
ATOM 2922 C C . SER B 1 39 ? -19.016 -11.039 8.328 1 52.56 39 SER B C 1
ATOM 2924 O O . SER B 1 39 ? -18.078 -10.43 8.852 1 52.56 39 SER B O 1
ATOM 2926 N N . LYS B 1 40 ? -18.922 -12.195 7.996 1 67.38 40 LYS B N 1
ATOM 2927 C CA . LYS B 1 40 ? -17.703 -12.836 7.527 1 67.38 40 LYS B CA 1
ATOM 2928 C C . LYS B 1 40 ? -16.969 -11.961 6.516 1 67.38 40 LYS B C 1
ATOM 2930 O O . LYS B 1 40 ? -17.578 -11.461 5.566 1 67.38 40 LYS B O 1
ATOM 2935 N N . HIS B 1 41 ? -15.859 -11.281 6.926 1 85.06 41 HIS B N 1
ATOM 2936 C CA . HIS B 1 41 ? -14.977 -10.531 6.047 1 85.06 41 HIS B CA 1
ATOM 2937 C C . HIS B 1 41 ? -14.203 -11.461 5.113 1 85.06 41 HIS B C 1
ATOM 2939 O O . HIS B 1 41 ? -13.836 -12.57 5.5 1 85.06 41 HIS B O 1
ATOM 2945 N N . PRO B 1 42 ? -14.203 -10.984 3.887 1 89.19 42 PRO B N 1
ATOM 2946 C CA . PRO B 1 42 ? -13.422 -11.812 2.975 1 89.19 42 PRO B CA 1
ATOM 2947 C C . PRO B 1 42 ? -12.031 -12.148 3.525 1 89.19 42 PRO B C 1
ATOM 2949 O O . PRO B 1 42 ? -11.406 -11.305 4.176 1 89.19 42 PRO B O 1
ATOM 2952 N N . SER B 1 43 ? -11.711 -13.344 3.225 1 95.5 43 SER B N 1
ATOM 2953 C CA . SER B 1 43 ? -10.469 -13.812 3.834 1 95.5 43 SER B CA 1
ATOM 2954 C C . SER B 1 43 ? -9.406 -14.094 2.779 1 95.5 43 SER B C 1
ATOM 2956 O O . SER B 1 43 ? -8.367 -14.688 3.078 1 95.5 43 SER B O 1
ATOM 2958 N N . ASN B 1 44 ? -9.672 -13.734 1.497 1 98.62 44 ASN B N 1
ATOM 2959 C CA . ASN B 1 44 ? -8.711 -13.938 0.421 1 98.62 44 ASN B CA 1
ATOM 2960 C C . ASN B 1 44 ? -8.633 -12.727 -0.5 1 98.62 44 ASN B C 1
ATOM 2962 O O . ASN B 1 44 ? -9.508 -11.859 -0.473 1 98.62 44 ASN B O 1
ATOM 2966 N N . LEU B 1 45 ? -7.566 -12.672 -1.199 1 98.81 45 LEU B N 1
ATOM 2967 C CA . LEU B 1 45 ? -7.324 -11.523 -2.062 1 98.81 45 LEU B CA 1
ATOM 2968 C C . LEU B 1 45 ? -7.016 -11.969 -3.488 1 98.81 45 LEU B C 1
ATOM 2970 O O . LEU B 1 45 ? -6.227 -12.891 -3.697 1 98.81 45 LEU B O 1
ATOM 2974 N N . LEU B 1 46 ? -7.715 -11.375 -4.441 1 98.94 46 LEU B N 1
ATOM 2975 C CA . LEU B 1 46 ? -7.371 -11.469 -5.855 1 98.94 46 LEU B CA 1
ATOM 2976 C C . LEU B 1 46 ? -6.77 -10.164 -6.359 1 98.94 46 LEU B C 1
ATOM 2978 O O . LEU B 1 46 ? -7.418 -9.117 -6.309 1 98.94 46 LEU B O 1
ATOM 2982 N N . ALA B 1 47 ? -5.559 -10.195 -6.766 1 98.94 47 ALA B N 1
ATOM 2983 C CA . ALA B 1 47 ? -4.875 -9.055 -7.375 1 98.94 47 ALA B CA 1
ATOM 2984 C C . ALA B 1 47 ? -4.484 -9.352 -8.82 1 98.94 47 ALA B C 1
ATOM 2986 O O . ALA B 1 47 ? -3.855 -10.383 -9.094 1 98.94 47 ALA B O 1
ATOM 2987 N N . ILE B 1 48 ? -4.852 -8.438 -9.758 1 98.75 48 ILE B N 1
ATOM 2988 C CA . ILE B 1 48 ? -4.59 -8.625 -11.18 1 98.75 48 ILE B CA 1
ATOM 2989 C C . ILE B 1 48 ? -4.066 -7.32 -11.781 1 98.75 48 ILE B C 1
ATOM 2991 O O . ILE B 1 48 ? -4.613 -6.246 -11.523 1 98.75 48 ILE B O 1
ATOM 2995 N N . THR B 1 49 ? -2.992 -7.41 -12.523 1 98.25 49 THR B N 1
ATOM 2996 C CA . THR B 1 49 ? -2.588 -6.273 -13.344 1 98.25 49 THR B CA 1
ATOM 2997 C C . THR B 1 49 ? -3.387 -6.238 -14.641 1 98.25 49 THR B C 1
ATOM 2999 O O . THR B 1 49 ? -3.475 -7.242 -15.352 1 98.25 49 THR B O 1
ATOM 3002 N N . VAL B 1 50 ? -3.92 -4.996 -15.008 1 98.38 50 VAL B N 1
ATOM 3003 C CA . VAL B 1 50 ? -4.953 -5.031 -16.047 1 98.38 50 VAL B CA 1
ATOM 3004 C C . VAL B 1 50 ? -4.812 -3.822 -16.953 1 98.38 50 VAL B C 1
ATOM 3006 O O . VAL B 1 50 ? -4.27 -2.789 -16.562 1 98.38 50 VAL B O 1
ATOM 3009 N N . GLY B 1 51 ? -5.285 -4.012 -18.141 1 97.25 51 GLY B N 1
ATOM 3010 C CA . GLY B 1 51 ? -5.582 -2.965 -19.109 1 97.25 51 GLY B CA 1
ATOM 3011 C C . GLY B 1 51 ? -6.988 -3.049 -19.672 1 97.25 51 GLY B C 1
ATOM 3012 O O . GLY B 1 51 ? -7.555 -4.137 -19.781 1 97.25 51 GLY B O 1
ATOM 3013 N N . VAL B 1 52 ? -7.461 -1.921 -20.078 1 96.31 52 VAL B N 1
ATOM 3014 C CA . VAL B 1 52 ? -8.867 -1.829 -20.453 1 96.31 52 VAL B CA 1
ATOM 3015 C C . VAL B 1 52 ? -9.141 -2.695 -21.688 1 96.31 52 VAL B C 1
ATOM 3017 O O . VAL B 1 52 ? -10.258 -3.188 -21.875 1 96.31 52 VAL B O 1
ATOM 3020 N N . LYS B 1 53 ? -8.156 -2.982 -22.5 1 95.25 53 LYS B N 1
ATOM 3021 C CA . LYS B 1 53 ? -8.32 -3.811 -23.688 1 95.25 53 LYS B CA 1
ATOM 3022 C C . LYS B 1 53 ? -8.656 -5.254 -23.312 1 95.25 53 LYS B C 1
ATOM 3024 O O . LYS B 1 53 ? -9.203 -6 -24.125 1 95.25 53 LYS B O 1
ATOM 3029 N N . GLN B 1 54 ? -8.25 -5.688 -22.125 1 97.19 54 GLN B N 1
ATOM 3030 C CA . GLN B 1 54 ? -8.516 -7.051 -21.672 1 97.19 54 GLN B CA 1
ATOM 3031 C C . GLN B 1 54 ? -9.68 -7.09 -20.688 1 97.19 54 GLN B C 1
ATOM 3033 O O . GLN B 1 54 ? -9.859 -8.07 -19.953 1 97.19 54 GLN B O 1
ATOM 3038 N N . LYS B 1 55 ? -10.484 -6.117 -20.688 1 98 55 LYS B N 1
ATOM 3039 C CA . LYS B 1 55 ? -11.547 -5.918 -19.703 1 98 55 LYS B CA 1
ATOM 3040 C C . LYS B 1 55 ? -12.508 -7.109 -19.688 1 98 55 LYS B C 1
ATOM 3042 O O . LYS B 1 55 ? -12.906 -7.57 -18.609 1 98 55 LYS B O 1
ATOM 3047 N N . GLU B 1 56 ? -12.859 -7.602 -20.828 1 98 56 GLU B N 1
ATOM 3048 C CA . GLU B 1 56 ? -13.82 -8.695 -20.891 1 98 56 GLU B CA 1
ATOM 3049 C C . GLU B 1 56 ? -13.266 -9.969 -20.281 1 98 56 GLU B C 1
ATOM 3051 O O . GLU B 1 56 ? -13.984 -10.688 -19.578 1 98 56 GLU B O 1
ATOM 3056 N N . ILE B 1 57 ? -12.07 -10.227 -20.547 1 98.38 57 ILE B N 1
ATOM 3057 C CA . ILE B 1 57 ? -11.422 -11.398 -19.984 1 98.38 57 ILE B CA 1
ATOM 3058 C C . ILE B 1 57 ? -11.328 -11.242 -18.453 1 98.38 57 ILE B C 1
ATOM 3060 O O . ILE B 1 57 ? -11.664 -12.164 -17.719 1 98.38 57 ILE B O 1
ATOM 3064 N N . VAL B 1 58 ? -10.914 -10.102 -18.016 1 98.75 58 VAL B N 1
ATOM 3065 C CA . VAL B 1 58 ? -10.766 -9.82 -16.594 1 98.75 58 VAL B CA 1
ATOM 3066 C C . VAL B 1 58 ? -12.117 -9.953 -15.898 1 98.75 58 VAL B C 1
ATOM 3068 O O . VAL B 1 58 ? -12.203 -10.469 -14.781 1 98.75 58 VAL B O 1
ATOM 3071 N N . ASN B 1 59 ? -13.156 -9.453 -16.562 1 98.81 59 ASN B N 1
ATOM 3072 C CA . ASN B 1 59 ? -14.5 -9.594 -16.016 1 98.81 59 ASN B CA 1
ATOM 3073 C C . ASN B 1 59 ? -14.844 -11.055 -15.734 1 98.81 59 ASN B C 1
ATOM 3075 O O . ASN B 1 59 ? -15.344 -11.383 -14.656 1 98.81 59 ASN B O 1
ATOM 3079 N N . LYS B 1 60 ? -14.539 -11.883 -16.672 1 98.75 60 LYS B N 1
ATOM 3080 C CA . LYS B 1 60 ? -14.812 -13.312 -16.5 1 98.75 60 LYS B CA 1
ATOM 3081 C C . LYS B 1 60 ? -14 -13.891 -15.344 1 98.75 60 LYS B C 1
ATOM 3083 O O . LYS B 1 60 ? -14.492 -14.734 -14.586 1 98.75 60 LYS B O 1
ATOM 3088 N N . ILE B 1 61 ? -12.773 -13.469 -15.188 1 98.88 61 ILE B N 1
ATOM 3089 C CA . ILE B 1 61 ? -11.938 -13.93 -14.078 1 98.88 61 ILE B CA 1
ATOM 3090 C C . ILE B 1 61 ? -12.578 -13.531 -12.75 1 98.88 61 ILE B C 1
ATOM 3092 O O . ILE B 1 61 ? -12.844 -14.383 -11.898 1 98.88 61 ILE B O 1
ATOM 3096 N N . VAL B 1 62 ? -12.844 -12.219 -12.586 1 98.81 62 VAL B N 1
ATOM 3097 C CA . VAL B 1 62 ? -13.305 -11.695 -11.305 1 98.81 62 VAL B CA 1
ATOM 3098 C C . VAL B 1 62 ? -14.633 -12.352 -10.922 1 98.81 62 VAL B C 1
ATOM 3100 O O . VAL B 1 62 ? -14.883 -12.617 -9.742 1 98.81 62 VAL B O 1
ATOM 3103 N N . GLU B 1 63 ? -15.43 -12.68 -11.844 1 98.31 63 GLU B N 1
ATOM 3104 C CA . GLU B 1 63 ? -16.719 -13.297 -11.586 1 98.31 63 GLU B CA 1
ATOM 3105 C C . GLU B 1 63 ? -16.562 -14.68 -10.969 1 98.31 63 GLU B C 1
ATOM 3107 O O . GLU B 1 63 ? -17.484 -15.211 -10.359 1 98.31 63 GLU B O 1
ATOM 3112 N N . LYS B 1 64 ? -15.422 -15.273 -11.148 1 98.62 64 LYS B N 1
ATOM 3113 C CA . LYS B 1 64 ? -15.164 -16.594 -10.562 1 98.62 64 LYS B CA 1
ATOM 3114 C C . LYS B 1 64 ? -14.797 -16.469 -9.086 1 98.62 64 LYS B C 1
ATOM 3116 O O . LYS B 1 64 ? -14.688 -17.484 -8.391 1 98.62 64 LYS B O 1
ATOM 3121 N N . PHE B 1 65 ? -14.641 -15.32 -8.562 1 98.56 65 PHE B N 1
ATOM 3122 C CA . PHE B 1 65 ? -14.219 -15.07 -7.188 1 98.56 65 PHE B CA 1
ATOM 3123 C C . PHE B 1 65 ? -15.328 -14.391 -6.391 1 98.56 65 PHE B C 1
ATOM 3125 O O . PHE B 1 65 ? -15.492 -13.172 -6.469 1 98.56 65 PHE B O 1
ATOM 3132 N N . PRO B 1 66 ? -16.031 -15.148 -5.602 1 95.94 66 PRO B N 1
ATOM 3133 C CA . PRO B 1 66 ? -17.172 -14.586 -4.875 1 95.94 66 PRO B CA 1
ATOM 3134 C C . PRO B 1 66 ? -16.766 -13.461 -3.922 1 95.94 66 PRO B C 1
ATOM 3136 O O . PRO B 1 66 ? -15.82 -13.617 -3.15 1 95.94 66 PRO B O 1
ATOM 3139 N N . SER B 1 67 ? -17.5 -12.398 -3.902 1 94.31 67 SER B N 1
ATOM 3140 C CA . SER B 1 67 ? -17.203 -11.211 -3.107 1 94.31 67 SER B CA 1
ATOM 3141 C C . SER B 1 67 ? -17.297 -11.508 -1.613 1 94.31 67 SER B C 1
ATOM 3143 O O . SER B 1 67 ? -16.75 -10.773 -0.792 1 94.31 67 SER B O 1
ATOM 3145 N N . SER B 1 68 ? -17.969 -12.523 -1.253 1 94.25 68 SER B N 1
ATOM 3146 C CA . SER B 1 68 ? -18.062 -12.914 0.149 1 94.25 68 SER B CA 1
ATOM 3147 C C . SER B 1 68 ? -16.734 -13.445 0.668 1 94.25 68 SER B C 1
ATOM 3149 O O . SER B 1 68 ? -16.469 -13.383 1.869 1 94.25 68 SER B O 1
ATOM 3151 N N . ASP B 1 69 ? -15.906 -13.891 -0.281 1 96.25 69 ASP B N 1
ATOM 3152 C CA . ASP B 1 69 ? -14.695 -14.602 0.138 1 96.25 69 ASP B CA 1
ATOM 3153 C C . ASP B 1 69 ? -13.445 -13.844 -0.294 1 96.25 69 ASP B C 1
ATOM 3155 O O . ASP B 1 69 ? -12.352 -14.094 0.224 1 96.25 69 ASP B O 1
ATOM 3159 N N . PHE B 1 70 ? -13.711 -12.953 -1.29 1 97.75 70 PHE B N 1
ATOM 3160 C CA . PHE B 1 70 ? -12.523 -12.359 -1.882 1 97.75 70 PHE B CA 1
ATOM 3161 C C . PHE B 1 70 ? -12.648 -10.844 -1.948 1 97.75 70 PHE B C 1
ATOM 3163 O O . PHE B 1 70 ? -13.727 -10.32 -2.258 1 97.75 70 PHE B O 1
ATOM 3170 N N . VAL B 1 71 ? -11.57 -10.164 -1.552 1 98.06 71 VAL B N 1
ATOM 3171 C CA . VAL B 1 71 ? -11.359 -8.781 -1.955 1 98.06 71 VAL B CA 1
ATOM 3172 C C . VAL B 1 71 ? -10.617 -8.734 -3.285 1 98.06 71 VAL B C 1
ATOM 3174 O O . VAL B 1 71 ? -9.758 -9.578 -3.553 1 98.06 71 VAL B O 1
ATOM 3177 N N . VAL B 1 72 ? -11 -7.754 -4.156 1 98.69 72 VAL B N 1
ATOM 3178 C CA . VAL B 1 72 ? -10.398 -7.641 -5.48 1 98.69 72 VAL B CA 1
ATOM 3179 C C . VAL B 1 72 ? -9.609 -6.336 -5.578 1 98.69 72 VAL B C 1
ATOM 3181 O O . VAL B 1 72 ? -10.117 -5.27 -5.215 1 98.69 72 VAL B O 1
ATOM 3184 N N . MET B 1 73 ? -8.406 -6.43 -5.992 1 98.88 73 MET B N 1
ATOM 3185 C CA . MET B 1 73 ? -7.566 -5.277 -6.293 1 98.88 73 MET B CA 1
ATOM 3186 C C . MET B 1 73 ? -7.039 -5.344 -7.719 1 98.88 73 MET B C 1
ATOM 3188 O O . MET B 1 73 ? -6.426 -6.34 -8.109 1 98.88 73 MET B O 1
ATOM 3192 N N . LEU B 1 74 ? -7.32 -4.316 -8.492 1 98.88 74 LEU B N 1
ATOM 3193 C CA . LEU B 1 74 ? -6.844 -4.25 -9.875 1 98.88 74 LEU B CA 1
ATOM 3194 C C . LEU B 1 74 ? -5.738 -3.211 -10.016 1 98.88 74 LEU B C 1
ATOM 3196 O O . LEU B 1 74 ? -5.852 -2.098 -9.5 1 98.88 74 LEU B O 1
ATOM 3200 N N . PHE B 1 75 ? -4.66 -3.576 -10.68 1 98.81 75 PHE B N 1
ATOM 3201 C CA . PHE B 1 75 ? -3.527 -2.717 -11 1 98.81 75 PHE B CA 1
ATOM 3202 C C . PHE B 1 75 ? -3.57 -2.279 -12.453 1 98.81 75 PHE B C 1
ATOM 3204 O O . PHE B 1 75 ? -3.27 -3.066 -13.352 1 98.81 75 PHE B O 1
ATOM 3211 N N . HIS B 1 76 ? -3.922 -1.085 -12.672 1 98.44 76 HIS B N 1
ATOM 3212 C CA . HIS B 1 76 ? -4.098 -0.564 -14.023 1 98.44 76 HIS B CA 1
ATOM 3213 C C . HIS B 1 76 ? -2.785 -0.016 -14.578 1 98.44 76 HIS B C 1
ATOM 3215 O O . HIS B 1 76 ? -2.336 1.057 -14.172 1 98.44 76 HIS B O 1
ATOM 3221 N N . TYR B 1 77 ? -2.262 -0.679 -15.555 1 97.25 77 TYR B N 1
ATOM 3222 C CA . TYR B 1 77 ? -0.985 -0.248 -16.109 1 97.25 77 TYR B CA 1
ATOM 3223 C C . TYR B 1 77 ? -1.195 0.742 -17.25 1 97.25 77 TYR B C 1
ATOM 3225 O O . TYR B 1 77 ? -0.247 1.387 -17.703 1 97.25 77 TYR B O 1
ATOM 3233 N N . ASP B 1 78 ? -2.447 0.896 -17.703 1 95.75 78 ASP B N 1
ATOM 3234 C CA . ASP B 1 78 ? -2.705 1.719 -18.891 1 95.75 78 ASP B CA 1
ATOM 3235 C C . ASP B 1 78 ? -3.324 3.059 -18.5 1 95.75 78 ASP B C 1
ATOM 3237 O O . ASP B 1 78 ? -3.602 3.895 -19.359 1 95.75 78 ASP B O 1
ATOM 3241 N N . GLY B 1 79 ? -3.707 3.248 -17.25 1 95.12 79 GLY B N 1
ATOM 3242 C CA . GLY B 1 79 ? -4.168 4.535 -16.766 1 95.12 79 GLY B CA 1
ATOM 3243 C C . GLY B 1 79 ? -5.66 4.742 -16.953 1 95.12 79 GLY B C 1
ATOM 3244 O O . GLY B 1 79 ? -6.18 5.828 -16.672 1 95.12 79 GLY B O 1
ATOM 3245 N N . PHE B 1 80 ? -6.336 3.697 -17.375 1 96.06 80 PHE B N 1
ATOM 3246 C CA . PHE B 1 80 ? -7.773 3.832 -17.594 1 96.06 80 PHE B CA 1
ATOM 3247 C C . PHE B 1 80 ? -8.555 3.094 -16.516 1 96.06 80 PHE B C 1
ATOM 3249 O O . PHE B 1 80 ? -8.367 1.893 -16.312 1 96.06 80 PHE B O 1
ATOM 3256 N N . LEU B 1 81 ? -9.453 3.83 -15.867 1 97.44 81 LEU B N 1
ATOM 3257 C CA . LEU B 1 81 ? -10.234 3.236 -14.789 1 97.44 81 LEU B CA 1
ATOM 3258 C C . LEU B 1 81 ? -11.727 3.381 -15.062 1 97.44 81 LEU B C 1
ATOM 3260 O O . LEU B 1 81 ? -12.508 2.459 -14.805 1 97.44 81 LEU B O 1
ATOM 3264 N N . ASP B 1 82 ? -12.164 4.461 -15.648 1 96.62 82 ASP B N 1
ATOM 3265 C CA . ASP B 1 82 ? -13.586 4.801 -15.734 1 96.62 82 ASP B CA 1
ATOM 3266 C C . ASP B 1 82 ? -14.336 3.789 -16.594 1 96.62 82 ASP B C 1
ATOM 3268 O O . ASP B 1 82 ? -15.516 3.525 -16.359 1 96.62 82 ASP B O 1
ATOM 3272 N N . GLY B 1 83 ? -13.648 3.219 -17.531 1 96.06 83 GLY B N 1
ATOM 3273 C CA . GLY B 1 83 ? -14.258 2.234 -18.406 1 96.06 83 GLY B CA 1
ATOM 3274 C C . GLY B 1 83 ? -14.656 0.958 -17.688 1 96.06 83 GLY B C 1
ATOM 3275 O O . GLY B 1 83 ? -15.414 0.146 -18.219 1 96.06 83 GLY B O 1
ATOM 3276 N N . TRP B 1 84 ? -14.195 0.786 -16.5 1 97.44 84 TRP B N 1
ATOM 3277 C CA . TRP B 1 84 ? -14.469 -0.426 -15.734 1 97.44 84 TRP B CA 1
ATOM 3278 C C . TRP B 1 84 ? -15.727 -0.264 -14.891 1 97.44 84 TRP B C 1
ATOM 3280 O O . TRP B 1 84 ? -16.25 -1.241 -14.352 1 97.44 84 TRP B O 1
ATOM 3290 N N . LYS B 1 85 ? -16.297 0.888 -14.766 1 95.31 85 LYS B N 1
ATOM 3291 C CA . LYS B 1 85 ? -17.328 1.23 -13.789 1 95.31 85 LYS B CA 1
ATOM 3292 C C . LYS B 1 85 ? -18.641 0.552 -14.133 1 95.31 85 LYS B C 1
ATOM 3294 O O . LYS B 1 85 ? -19.531 0.433 -13.273 1 95.31 85 LYS B O 1
ATOM 3299 N N . ASN B 1 86 ? -18.844 0.173 -15.359 1 95.94 86 ASN B N 1
ATOM 3300 C CA . ASN B 1 86 ? -20.094 -0.484 -15.75 1 95.94 86 ASN B CA 1
ATOM 3301 C C . ASN B 1 86 ? -20.125 -1.934 -15.273 1 95.94 86 ASN B C 1
ATOM 3303 O O . ASN B 1 86 ? -21.172 -2.596 -15.367 1 95.94 86 ASN B O 1
ATOM 3307 N N . LEU B 1 87 ? -19.031 -2.445 -14.781 1 97.69 87 LEU B N 1
ATOM 3308 C CA . LEU B 1 87 ? -19 -3.791 -14.219 1 97.69 87 LEU B CA 1
ATOM 3309 C C . LEU B 1 87 ? -19.5 -3.789 -12.781 1 97.69 87 LEU B C 1
ATOM 3311 O O . LEU B 1 87 ? -19.109 -2.934 -11.984 1 97.69 87 LEU B O 1
ATOM 3315 N N . ALA B 1 88 ? -20.297 -4.766 -12.391 1 95.44 88 ALA B N 1
ATOM 3316 C CA . ALA B 1 88 ? -21.031 -4.789 -11.125 1 95.44 88 ALA B CA 1
ATOM 3317 C C . ALA B 1 88 ? -20.062 -4.789 -9.938 1 95.44 88 ALA B C 1
ATOM 3319 O O . ALA B 1 88 ? -20.328 -4.164 -8.914 1 95.44 88 ALA B O 1
ATOM 3320 N N . TRP B 1 89 ? -18.969 -5.453 -10.117 1 97 89 TRP B N 1
ATOM 3321 C CA . TRP B 1 89 ? -18.047 -5.637 -9.008 1 97 89 TRP B CA 1
ATOM 3322 C C . TRP B 1 89 ? -17.078 -4.465 -8.914 1 97 89 TRP B C 1
ATOM 3324 O O . TRP B 1 89 ? -16.359 -4.316 -7.91 1 97 89 TRP B O 1
ATOM 3334 N N . SER B 1 90 ? -17 -3.607 -9.906 1 97.12 90 SER B N 1
ATOM 3335 C CA . SER B 1 90 ? -15.945 -2.611 -10.047 1 97.12 90 SER B CA 1
ATOM 3336 C C . SER B 1 90 ? -15.969 -1.611 -8.891 1 97.12 90 SER B C 1
ATOM 3338 O O . SER B 1 90 ? -14.922 -1.225 -8.375 1 97.12 90 SER B O 1
ATOM 3340 N N . ASN B 1 91 ? -17.141 -1.185 -8.43 1 94.56 91 ASN B N 1
ATOM 3341 C CA . ASN B 1 91 ? -17.281 -0.182 -7.383 1 94.56 91 ASN B CA 1
ATOM 3342 C C . ASN B 1 91 ? -16.859 -0.735 -6.023 1 94.56 91 ASN B C 1
ATOM 3344 O O . ASN B 1 91 ? -16.656 0.025 -5.074 1 94.56 91 ASN B O 1
ATOM 3348 N N . HIS B 1 92 ? -16.688 -2.023 -5.941 1 95.25 92 HIS B N 1
ATOM 3349 C CA . HIS B 1 92 ? -16.297 -2.648 -4.684 1 95.25 92 HIS B CA 1
ATOM 3350 C C . HIS B 1 92 ? -14.852 -3.121 -4.727 1 95.25 92 HIS B C 1
ATOM 3352 O O . HIS B 1 92 ? -14.336 -3.662 -3.744 1 95.25 92 HIS B O 1
ATOM 3358 N N . ALA B 1 93 ? -14.234 -2.896 -5.793 1 98.06 93 ALA B N 1
ATOM 3359 C CA . ALA B 1 93 ? -12.828 -3.238 -5.941 1 98.06 93 ALA B CA 1
ATOM 3360 C C . ALA B 1 93 ? -11.938 -2.035 -5.648 1 98.06 93 ALA B C 1
ATOM 3362 O O . ALA B 1 93 ? -12.391 -0.892 -5.684 1 98.06 93 ALA B O 1
ATOM 3363 N N . ILE B 1 94 ? -10.773 -2.318 -5.254 1 98.75 94 ILE B N 1
ATOM 3364 C CA . ILE B 1 94 ? -9.734 -1.296 -5.152 1 98.75 94 ILE B CA 1
ATOM 3365 C C . ILE B 1 94 ? -8.953 -1.224 -6.461 1 98.75 94 ILE B C 1
ATOM 3367 O O . ILE B 1 94 ? -8.578 -2.254 -7.023 1 98.75 94 ILE B O 1
ATOM 3371 N N . HIS B 1 95 ? -8.789 -0.012 -6.945 1 98.88 95 HIS B N 1
ATOM 3372 C CA . HIS B 1 95 ? -8.055 0.202 -8.195 1 98.88 95 HIS B CA 1
ATOM 3373 C C . HIS B 1 95 ? -6.805 1.037 -7.957 1 98.88 95 HIS B C 1
ATOM 3375 O O . HIS B 1 95 ? -6.859 2.084 -7.309 1 98.88 95 HIS B O 1
ATOM 3381 N N . VAL B 1 96 ? -5.695 0.547 -8.398 1 98.88 96 VAL B N 1
ATOM 3382 C CA . VAL B 1 96 ? -4.434 1.277 -8.344 1 98.88 96 VAL B CA 1
ATOM 3383 C C . VAL B 1 96 ? -3.895 1.476 -9.758 1 98.88 96 VAL B C 1
ATOM 3385 O O . VAL B 1 96 ? -3.836 0.529 -10.547 1 98.88 96 VAL B O 1
ATOM 3388 N N . SER B 1 97 ? -3.549 2.701 -10.062 1 98.69 97 SER B N 1
ATOM 3389 C CA . SER B 1 97 ? -3.062 2.998 -11.406 1 98.69 97 SER B CA 1
ATOM 3390 C C . SER B 1 97 ? -1.666 3.609 -11.367 1 98.69 97 SER B C 1
ATOM 3392 O O . SER B 1 97 ? -1.429 4.578 -10.648 1 98.69 97 SER B O 1
ATOM 3394 N N . ALA B 1 98 ? -0.784 3.094 -12.039 1 98.12 98 ALA B N 1
ATOM 3395 C CA . ALA B 1 98 ? 0.555 3.574 -12.375 1 98.12 98 ALA B CA 1
ATOM 3396 C C . ALA B 1 98 ? 0.956 3.152 -13.781 1 98.12 98 ALA B C 1
ATOM 3398 O O . ALA B 1 98 ? 1.074 1.96 -14.07 1 98.12 98 ALA B O 1
ATOM 3399 N N . ILE B 1 99 ? 1.206 4.105 -14.602 1 96.12 99 ILE B N 1
ATOM 3400 C CA . ILE B 1 99 ? 1.324 3.877 -16.031 1 96.12 99 ILE B CA 1
ATOM 3401 C C . ILE B 1 99 ? 2.564 3.033 -16.328 1 96.12 99 ILE B C 1
ATOM 3403 O O . ILE B 1 99 ? 3.654 3.332 -15.828 1 96.12 99 ILE B O 1
ATOM 3407 N N . ASN B 1 100 ? 2.389 1.979 -17.062 1 94.62 100 ASN B N 1
ATOM 3408 C CA . ASN B 1 100 ? 3.424 1.108 -17.609 1 94.62 100 ASN B CA 1
ATOM 3409 C C . ASN B 1 100 ? 4.219 0.418 -16.5 1 94.62 100 ASN B C 1
ATOM 3411 O O . ASN B 1 100 ? 5.422 0.2 -16.641 1 94.62 100 ASN B O 1
ATOM 3415 N N . GLN B 1 101 ? 3.602 0.224 -15.359 1 96.62 101 GLN B N 1
ATOM 3416 C CA . GLN B 1 101 ? 4.266 -0.546 -14.32 1 96.62 101 GLN B CA 1
ATOM 3417 C C . GLN B 1 101 ? 3.828 -2.008 -14.352 1 96.62 101 GLN B C 1
ATOM 3419 O O . GLN B 1 101 ? 2.754 -2.33 -14.859 1 96.62 101 GLN B O 1
ATOM 3424 N N . THR B 1 102 ? 4.691 -2.871 -13.859 1 96.94 102 THR B N 1
ATOM 3425 C CA . THR B 1 102 ? 4.504 -4.312 -13.984 1 96.94 102 THR B CA 1
ATOM 3426 C C . THR B 1 102 ? 3.799 -4.875 -12.75 1 96.94 102 THR B C 1
ATOM 3428 O O . THR B 1 102 ? 3.684 -4.195 -11.734 1 96.94 102 THR B O 1
ATOM 3431 N N . LYS B 1 103 ? 3.355 -6.094 -12.891 1 97.56 103 LYS B N 1
ATOM 3432 C CA . LYS B 1 103 ? 2.666 -6.812 -11.82 1 97.56 103 LYS B CA 1
ATOM 3433 C C . LYS B 1 103 ? 3.486 -6.805 -10.531 1 97.56 103 LYS B C 1
ATOM 3435 O O . LYS B 1 103 ? 2.961 -6.504 -9.461 1 97.56 103 LYS B O 1
ATOM 3440 N N . TRP B 1 104 ? 4.719 -7.027 -10.625 1 97.88 104 TRP B N 1
ATOM 3441 C CA . TRP B 1 104 ? 5.551 -7.184 -9.438 1 97.88 104 TRP B CA 1
ATOM 3442 C C . TRP B 1 104 ? 5.953 -5.824 -8.867 1 97.88 104 TRP B C 1
ATOM 3444 O O . TRP B 1 104 ? 6.191 -5.691 -7.668 1 97.88 104 TRP B O 1
ATOM 3454 N N . TRP B 1 105 ? 6.051 -4.793 -9.742 1 97.94 105 TRP B N 1
ATOM 3455 C CA . TRP B 1 105 ? 6.164 -3.43 -9.234 1 97.94 105 TRP B CA 1
ATOM 3456 C C . TRP B 1 105 ? 4.996 -3.094 -8.312 1 97.94 105 TRP B C 1
ATOM 3458 O O . TRP B 1 105 ? 5.199 -2.623 -7.188 1 97.94 105 TRP B O 1
ATOM 3468 N N . PHE B 1 106 ? 3.787 -3.42 -8.766 1 98.75 106 PHE B N 1
ATOM 3469 C CA . PHE B 1 106 ? 2.584 -3.164 -7.984 1 98.75 106 PHE B CA 1
ATOM 3470 C C . PHE B 1 106 ? 2.58 -3.996 -6.707 1 98.75 106 PHE B C 1
ATOM 3472 O O . PHE B 1 106 ?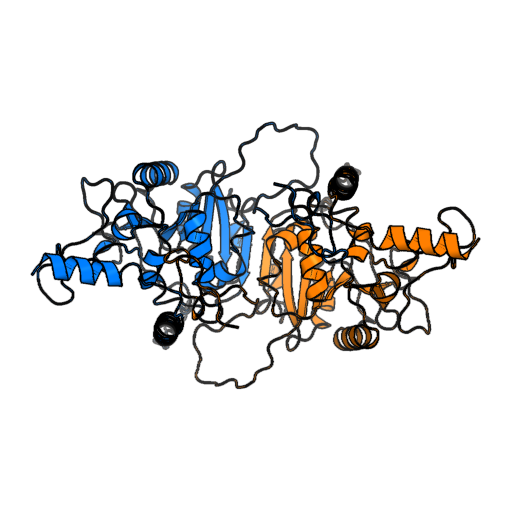 2.307 -3.48 -5.621 1 98.75 106 PHE B O 1
ATOM 3479 N N . ALA B 1 107 ? 2.891 -5.219 -6.836 1 98.75 107 ALA B N 1
ATOM 3480 C CA . ALA B 1 107 ? 2.824 -6.117 -5.684 1 98.75 107 ALA B CA 1
ATOM 3481 C C . ALA B 1 107 ? 3.746 -5.641 -4.566 1 98.75 107 ALA B C 1
ATOM 3483 O O . ALA B 1 107 ? 3.367 -5.656 -3.393 1 98.75 107 ALA B O 1
ATOM 3484 N N . LYS B 1 108 ? 4.953 -5.227 -4.898 1 98.56 108 LYS B N 1
ATOM 3485 C CA . LYS B 1 108 ? 5.938 -4.781 -3.916 1 98.56 108 LYS B CA 1
ATOM 3486 C C . LYS B 1 108 ? 5.457 -3.531 -3.186 1 98.56 108 LYS B C 1
ATOM 3488 O O . LYS B 1 108 ? 5.758 -3.342 -2.006 1 98.56 108 LYS B O 1
ATOM 3493 N N . ARG B 1 109 ? 4.633 -2.812 -3.762 1 98.62 109 ARG B N 1
ATOM 3494 C CA . ARG B 1 109 ? 4.297 -1.495 -3.232 1 98.62 109 ARG B CA 1
ATOM 3495 C C . ARG B 1 109 ? 2.906 -1.495 -2.604 1 98.62 109 ARG B C 1
ATOM 3497 O O . ARG B 1 109 ? 2.639 -0.727 -1.677 1 98.62 109 ARG B O 1
ATOM 3504 N N . PHE B 1 110 ? 2.033 -2.42 -3.018 1 98.88 110 PHE B N 1
ATOM 3505 C CA . PHE B 1 110 ? 0.644 -2.268 -2.602 1 98.88 110 PHE B CA 1
ATOM 3506 C C . PHE B 1 110 ? 0.142 -3.533 -1.918 1 98.88 110 PHE B C 1
ATOM 3508 O O . PHE B 1 110 ? -1.014 -3.6 -1.495 1 98.88 110 PHE B O 1
ATOM 3515 N N . LEU B 1 111 ? 1.061 -4.488 -1.768 1 98.81 111 LEU B N 1
ATOM 3516 C CA . LEU B 1 111 ? 0.662 -5.719 -1.089 1 98.81 111 LEU B CA 1
ATOM 3517 C C . LEU B 1 111 ? 1.617 -6.043 0.054 1 98.81 111 LEU B C 1
ATOM 3519 O O . LEU B 1 111 ? 1.961 -7.207 0.271 1 98.81 111 LEU B O 1
ATOM 3523 N N . HIS B 1 112 ? 2.043 -5.051 0.733 1 98.81 112 HIS B N 1
ATOM 3524 C CA . HIS B 1 112 ? 2.863 -5.281 1.917 1 98.81 112 HIS B CA 1
ATOM 3525 C C . HIS B 1 112 ? 2.201 -6.277 2.859 1 98.81 112 HIS B C 1
ATOM 3527 O O . HIS B 1 112 ? 0.988 -6.223 3.078 1 98.81 112 HIS B O 1
ATOM 3533 N N . PRO B 1 113 ? 2.996 -7.156 3.479 1 98.56 113 PRO B N 1
ATOM 3534 C CA . PRO B 1 113 ? 2.424 -8.227 4.305 1 98.56 113 PRO B CA 1
ATOM 3535 C C . PRO B 1 113 ? 1.577 -7.688 5.457 1 98.56 113 PRO B C 1
ATOM 3537 O O . PRO B 1 113 ? 0.567 -8.297 5.82 1 98.56 113 PRO B O 1
ATOM 3540 N N . ASP B 1 114 ? 1.92 -6.57 6.031 1 98.5 114 ASP B N 1
ATOM 3541 C CA . ASP B 1 114 ? 1.142 -5.98 7.117 1 98.5 114 ASP B CA 1
ATOM 3542 C C . ASP B 1 114 ? -0.213 -5.484 6.613 1 98.5 114 ASP B C 1
ATOM 3544 O O . ASP B 1 114 ? -1.173 -5.402 7.383 1 98.5 114 ASP B O 1
ATOM 3548 N N . ILE B 1 115 ? -0.282 -5.121 5.352 1 98.69 115 ILE B N 1
ATOM 3549 C CA . ILE B 1 115 ? -1.515 -4.594 4.777 1 98.69 115 ILE B CA 1
ATOM 3550 C C . ILE B 1 115 ? -2.451 -5.742 4.414 1 98.69 115 ILE B C 1
ATOM 3552 O O . ILE B 1 115 ? -3.674 -5.613 4.523 1 98.69 115 ILE B O 1
ATOM 3556 N N . VAL B 1 116 ? -1.834 -6.832 4.016 1 98.44 116 VAL B N 1
ATOM 3557 C CA . VAL B 1 116 ? -2.676 -7.938 3.566 1 98.44 116 VAL B CA 1
ATOM 3558 C C . VAL B 1 116 ? -2.646 -9.062 4.598 1 98.44 116 VAL B C 1
ATOM 3560 O O . VAL B 1 116 ? -2.842 -10.234 4.258 1 98.44 116 VAL B O 1
ATOM 3563 N N . ALA B 1 117 ? -2.445 -8.703 5.816 1 95.62 117 ALA B N 1
ATOM 3564 C CA . ALA B 1 117 ? -2.279 -9.656 6.91 1 95.62 117 ALA B CA 1
ATOM 3565 C C . ALA B 1 117 ? -3.576 -10.414 7.18 1 95.62 117 ALA B C 1
ATOM 3567 O O . ALA B 1 117 ? -3.553 -11.531 7.711 1 95.62 117 ALA B O 1
ATOM 3568 N N . GLY B 1 118 ? -4.633 -9.898 6.832 1 95.69 118 GLY B N 1
ATOM 3569 C CA . GLY B 1 118 ? -5.922 -10.508 7.113 1 95.69 118 GLY B CA 1
ATOM 3570 C C . GLY B 1 118 ? -6.336 -11.539 6.078 1 95.69 118 GLY B C 1
ATOM 3571 O O . GLY B 1 118 ? -7.359 -12.211 6.234 1 95.69 118 GLY B O 1
ATOM 3572 N N . TYR B 1 119 ? -5.555 -11.789 5.012 1 98.19 119 TYR B N 1
ATOM 3573 C CA . TYR B 1 119 ? -5.953 -12.672 3.92 1 98.19 119 TYR B CA 1
ATOM 3574 C C . TYR B 1 119 ? -5.145 -13.969 3.945 1 98.19 119 TYR B C 1
ATOM 3576 O O . TYR B 1 119 ? -3.914 -13.938 3.979 1 98.19 119 TYR B O 1
ATOM 3584 N N . ASN B 1 120 ? -5.859 -15.023 3.896 1 98.38 120 ASN B N 1
ATOM 3585 C CA . ASN B 1 120 ? -5.238 -16.344 4 1 98.38 120 ASN B CA 1
ATOM 3586 C C . ASN B 1 120 ? -4.5 -16.719 2.719 1 98.38 120 ASN B C 1
ATOM 3588 O O . ASN B 1 120 ? -3.469 -17.391 2.764 1 98.38 120 ASN B O 1
ATOM 3592 N N . TYR B 1 121 ? -5.09 -16.281 1.577 1 98.88 121 TYR B N 1
ATOM 3593 C CA . TYR B 1 121 ? -4.48 -16.578 0.284 1 98.88 121 TYR B CA 1
ATOM 3594 C C . TYR B 1 121 ? -4.508 -15.352 -0.622 1 98.88 121 TYR B C 1
ATOM 3596 O O . TYR B 1 121 ? -5.469 -14.578 -0.603 1 98.88 121 TYR B O 1
ATOM 3604 N N . ILE B 1 122 ? -3.465 -15.242 -1.346 1 98.88 122 ILE B N 1
ATOM 3605 C CA . ILE B 1 122 ? -3.312 -14.148 -2.297 1 98.88 122 ILE B CA 1
ATOM 3606 C C . ILE B 1 122 ? -3.127 -14.703 -3.705 1 98.88 122 ILE B C 1
ATOM 3608 O O . ILE B 1 122 ? -2.148 -15.406 -3.977 1 98.88 122 ILE B O 1
ATOM 3612 N N . PHE B 1 123 ? -4.105 -14.445 -4.551 1 98.94 123 PHE B N 1
ATOM 3613 C CA . PHE B 1 123 ? -4 -14.703 -5.98 1 98.94 123 PHE B CA 1
ATOM 3614 C C . PHE B 1 123 ? -3.377 -13.523 -6.703 1 98.94 123 PHE B C 1
ATOM 3616 O O . PHE B 1 123 ? -3.961 -12.438 -6.75 1 98.94 123 PHE B O 1
ATOM 3623 N N . LEU B 1 124 ? -2.207 -13.68 -7.219 1 98.88 124 LEU B N 1
ATOM 3624 C CA . LEU B 1 124 ? -1.532 -12.633 -7.984 1 98.88 124 LEU B CA 1
ATOM 3625 C C . LEU B 1 124 ? -1.414 -13.031 -9.453 1 98.88 124 LEU B C 1
ATOM 3627 O O . LEU B 1 124 ? -0.434 -13.656 -9.852 1 98.88 124 LEU B O 1
ATOM 3631 N N . TRP B 1 125 ? -2.402 -12.555 -10.281 1 98.75 125 TRP B N 1
ATOM 3632 C CA . TRP B 1 125 ? -2.615 -13.164 -11.586 1 98.75 125 TRP B CA 1
ATOM 3633 C C . TRP B 1 125 ? -2.377 -12.156 -12.703 1 98.75 125 TRP B C 1
ATOM 3635 O O . TRP B 1 125 ? -2.512 -10.945 -12.5 1 98.75 125 TRP B O 1
ATOM 3645 N N . ASP B 1 126 ? -2.01 -12.703 -13.883 1 97.44 126 ASP B N 1
ATOM 3646 C CA . ASP B 1 126 ? -2.055 -11.945 -15.125 1 97.44 126 ASP B CA 1
ATOM 3647 C C . ASP B 1 126 ? -3.488 -11.789 -15.625 1 97.44 126 ASP B C 1
ATOM 3649 O O . ASP B 1 126 ? -4.391 -12.5 -15.172 1 97.44 126 ASP B O 1
ATOM 3653 N N . GLU B 1 127 ? -3.631 -10.898 -16.594 1 98.25 127 GLU B N 1
ATOM 3654 C CA . GLU B 1 127 ? -4.977 -10.562 -17.047 1 98.25 127 GLU B CA 1
ATOM 3655 C C . GLU B 1 127 ? -5.414 -11.453 -18.203 1 98.25 127 GLU B C 1
ATOM 3657 O O . GLU B 1 127 ? -6.594 -11.484 -18.562 1 98.25 127 GLU B O 1
ATOM 3662 N N . ASP B 1 128 ? -4.508 -12.219 -18.812 1 97.44 128 ASP B N 1
ATOM 3663 C CA . ASP B 1 128 ? -4.836 -12.938 -20.047 1 97.44 128 ASP B CA 1
ATOM 3664 C C . ASP B 1 128 ? -5.059 -14.422 -19.766 1 97.44 128 ASP B C 1
ATOM 3666 O O . ASP B 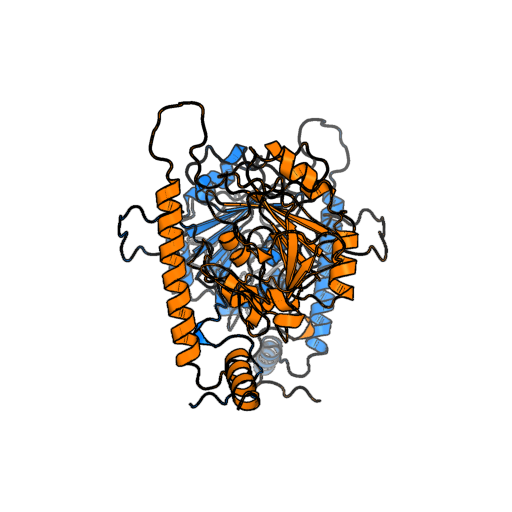1 128 ? -4.477 -15.281 -20.438 1 97.44 128 ASP B O 1
ATOM 3670 N N . LEU B 1 129 ? -5.984 -14.688 -18.922 1 98.56 129 LEU B N 1
ATOM 3671 C CA . LEU B 1 129 ? -6.32 -16.047 -18.516 1 98.56 129 LEU B CA 1
ATOM 3672 C C . LEU B 1 129 ? -7.793 -16.344 -18.766 1 98.56 129 LEU B C 1
ATOM 3674 O O . LEU B 1 129 ? -8.664 -15.539 -18.453 1 98.56 129 LEU B O 1
ATOM 3678 N N . LEU B 1 130 ? -8.07 -17.453 -19.406 1 98.75 130 LEU B N 1
ATOM 3679 C CA . LEU B 1 130 ? -9.438 -17.953 -19.469 1 98.75 130 LEU B CA 1
ATOM 3680 C C . LEU B 1 130 ? -9.719 -18.922 -18.328 1 98.75 130 LEU B C 1
ATOM 3682 O O . LEU B 1 130 ? -8.875 -19.781 -18.016 1 98.75 130 LEU B O 1
ATOM 3686 N N . VAL B 1 131 ? -10.945 -18.828 -17.75 1 98.88 131 VAL B N 1
ATOM 3687 C CA . VAL B 1 131 ? -11.164 -19.516 -16.484 1 98.88 131 VAL B CA 1
ATOM 3688 C C . VAL B 1 131 ? -12.43 -20.359 -16.562 1 98.88 131 VAL B C 1
ATOM 3690 O O . VAL B 1 131 ? -13.133 -20.531 -15.562 1 98.88 131 VAL B O 1
ATOM 3693 N N . ASP B 1 132 ? -12.734 -20.844 -17.672 1 98.44 132 ASP B N 1
ATOM 3694 C CA . ASP B 1 132 ? -13.953 -21.625 -17.875 1 98.44 132 ASP B CA 1
ATOM 3695 C C . ASP B 1 132 ? -13.969 -22.844 -16.953 1 98.44 132 ASP B C 1
ATOM 3697 O O . ASP B 1 132 ? -15.039 -23.266 -16.5 1 98.44 132 ASP B O 1
ATOM 3701 N N . ASN B 1 133 ? -12.852 -23.422 -16.688 1 98.38 133 ASN B N 1
ATOM 3702 C CA . ASN B 1 133 ? -12.773 -24.656 -15.914 1 98.38 133 ASN B CA 1
ATOM 3703 C C . ASN B 1 133 ? -12.156 -24.406 -14.539 1 98.38 133 ASN B C 1
ATOM 3705 O O . ASN B 1 133 ? -11.492 -25.297 -13.984 1 98.38 133 ASN B O 1
ATOM 3709 N N . PHE B 1 134 ? -12.336 -23.281 -14.039 1 98.81 134 PHE B N 1
ATOM 3710 C CA . PHE B 1 134 ? -11.742 -22.891 -12.766 1 98.81 134 PHE B CA 1
ATOM 3711 C C . PHE B 1 134 ? -12.812 -22.438 -11.781 1 98.81 134 PHE B C 1
ATOM 3713 O O . PHE B 1 134 ? -13.711 -21.688 -12.133 1 98.81 134 PHE B O 1
ATOM 3720 N N . ASP B 1 135 ? -12.719 -22.938 -10.57 1 98.69 135 ASP B N 1
ATOM 3721 C CA . ASP B 1 135 ? -13.539 -22.516 -9.43 1 98.69 135 ASP B CA 1
ATOM 3722 C C . ASP B 1 135 ? -12.664 -22.156 -8.234 1 98.69 135 ASP B C 1
ATOM 3724 O O . ASP B 1 135 ? -11.961 -23 -7.691 1 98.69 135 ASP B O 1
ATOM 3728 N N . ALA B 1 136 ? -12.75 -20.938 -7.809 1 98.69 136 ALA B N 1
ATOM 3729 C CA . ALA B 1 136 ? -11.844 -20.422 -6.793 1 98.69 136 ALA B CA 1
ATOM 3730 C C . ALA B 1 136 ? -12.047 -21.125 -5.457 1 98.69 136 ALA B C 1
ATOM 3732 O O . ALA B 1 136 ? -11.086 -21.438 -4.754 1 98.69 136 ALA B O 1
ATOM 3733 N N . LYS B 1 137 ? -13.242 -21.391 -5.047 1 98 137 LYS B N 1
ATOM 3734 C CA . LYS B 1 137 ? -13.531 -22.047 -3.775 1 98 137 LYS B CA 1
ATOM 3735 C C . LYS B 1 137 ? -13 -23.484 -3.766 1 98 137 LYS B C 1
ATOM 3737 O O . LYS B 1 137 ? -12.359 -23.906 -2.803 1 98 137 LYS B O 1
ATOM 3742 N N . ARG B 1 138 ? -13.289 -24.156 -4.828 1 98.5 138 ARG B N 1
ATOM 3743 C CA . ARG B 1 138 ? -12.781 -25.531 -4.934 1 98.5 138 ARG B CA 1
ATOM 3744 C C . ARG B 1 138 ? -11.258 -25.547 -4.965 1 98.5 138 ARG B C 1
ATOM 3746 O O . ARG B 1 138 ? -10.625 -26.406 -4.34 1 98.5 138 ARG B O 1
ATOM 3753 N N . TYR B 1 139 ? -10.742 -24.656 -5.707 1 98.88 139 TYR B N 1
ATOM 3754 C CA . TYR B 1 139 ? -9.289 -24.531 -5.77 1 98.88 139 TYR B CA 1
ATOM 3755 C C . TYR B 1 139 ? -8.688 -24.422 -4.375 1 98.88 139 TYR B C 1
ATOM 3757 O O . TYR B 1 139 ? -7.773 -25.172 -4.023 1 98.88 139 TYR B O 1
ATOM 3765 N N . LEU B 1 140 ? -9.219 -23.531 -3.545 1 98.75 140 LEU B N 1
ATOM 3766 C CA . LEU B 1 140 ? -8.672 -23.297 -2.211 1 98.75 140 LEU B CA 1
ATOM 3767 C C . LEU B 1 140 ? -8.891 -24.516 -1.315 1 98.75 140 LEU B C 1
ATOM 3769 O O . LEU B 1 140 ? -8.047 -24.828 -0.466 1 98.75 140 LEU B O 1
ATOM 3773 N N . SER B 1 141 ? -9.992 -25.156 -1.521 1 98.62 141 SER B N 1
ATOM 3774 C CA . SER B 1 141 ? -10.219 -26.391 -0.779 1 98.62 141 SER B CA 1
ATOM 3775 C C . SER B 1 141 ? -9.125 -27.422 -1.071 1 98.62 141 SER B C 1
ATOM 3777 O O . SER B 1 141 ? -8.602 -28.047 -0.154 1 98.62 141 SER B O 1
ATOM 3779 N N . ILE B 1 142 ? -8.734 -27.547 -2.299 1 98.81 142 ILE B N 1
ATOM 3780 C CA . ILE B 1 142 ? -7.707 -28.484 -2.715 1 98.81 142 ILE B CA 1
ATOM 3781 C C . ILE B 1 142 ? -6.352 -28.062 -2.158 1 98.81 142 ILE B C 1
ATOM 3783 O O . ILE B 1 142 ? -5.602 -28.875 -1.621 1 98.81 142 ILE B O 1
ATOM 3787 N N . VAL B 1 143 ? -6.09 -26.812 -2.277 1 98.81 143 VAL B N 1
ATOM 3788 C CA . VAL B 1 143 ? -4.828 -26.266 -1.804 1 98.81 143 VAL B CA 1
ATOM 3789 C C . VAL B 1 143 ? -4.668 -26.547 -0.311 1 98.81 143 VAL B C 1
ATOM 3791 O O . VAL B 1 143 ? -3.602 -26.984 0.132 1 98.81 143 VAL B O 1
ATOM 3794 N N . LYS B 1 144 ? -5.695 -26.344 0.453 1 98.31 144 LYS B N 1
ATOM 3795 C CA . LYS B 1 144 ? -5.676 -26.578 1.892 1 98.31 144 LYS B CA 1
ATOM 3796 C C . LYS B 1 144 ? -5.512 -28.062 2.195 1 98.31 144 LYS B C 1
ATOM 3798 O O . LYS B 1 144 ? -4.68 -28.453 3.02 1 98.31 144 LYS B O 1
ATOM 3803 N N . GLU B 1 145 ? -6.254 -28.828 1.509 1 98.44 145 GLU B N 1
ATOM 3804 C CA . GLU B 1 145 ? -6.227 -30.281 1.714 1 98.44 145 GLU B CA 1
ATOM 3805 C C . GLU B 1 145 ? -4.844 -30.844 1.418 1 98.44 145 GLU B C 1
ATOM 3807 O O . GLU B 1 145 ? -4.359 -31.719 2.141 1 98.44 145 GLU B O 1
ATOM 3812 N N . GLU B 1 146 ? -4.246 -30.359 0.383 1 98.5 146 GLU B N 1
ATOM 3813 C CA . GLU B 1 146 ? -2.984 -30.922 -0.102 1 98.5 146 GLU B CA 1
ATOM 3814 C C . GLU B 1 146 ? -1.79 -30.25 0.58 1 98.5 146 GLU B C 1
ATOM 3816 O O . GLU B 1 146 ? -0.642 -30.625 0.328 1 98.5 146 GLU B O 1
ATOM 3821 N N . GLY B 1 147 ? -2.053 -29.203 1.39 1 98.38 147 GLY B N 1
ATOM 3822 C CA . GLY B 1 147 ? -0.999 -28.547 2.141 1 98.38 147 GLY B CA 1
ATOM 3823 C C . GLY B 1 147 ? -0.103 -27.688 1.272 1 98.38 147 GLY B C 1
ATOM 3824 O O . GLY B 1 147 ? 1.097 -27.562 1.53 1 98.38 147 GLY B O 1
ATOM 3825 N N . LEU B 1 148 ? -0.634 -27.141 0.212 1 98.81 148 LEU B N 1
ATOM 3826 C CA . LEU B 1 148 ? 0.157 -26.297 -0.671 1 98.81 148 LEU B CA 1
ATOM 3827 C C . LEU B 1 148 ? 0.267 -24.875 -0.11 1 98.81 148 LEU B C 1
ATOM 3829 O O . LEU B 1 148 ? -0.74 -24.281 0.275 1 98.81 148 LEU B O 1
ATOM 3833 N N . GLU B 1 149 ? 1.509 -24.375 -0.019 1 98.75 149 GLU B N 1
ATOM 3834 C CA . GLU B 1 149 ? 1.792 -23.016 0.406 1 98.75 149 GLU B CA 1
ATOM 3835 C C . GLU B 1 149 ? 1.942 -22.078 -0.793 1 98.75 149 GLU B C 1
ATOM 3837 O O . GLU B 1 149 ? 1.668 -20.875 -0.695 1 98.75 149 GLU B O 1
ATOM 3842 N N . ILE B 1 150 ? 2.441 -22.625 -1.847 1 98.81 150 ILE B N 1
ATOM 3843 C CA . ILE B 1 150 ? 2.566 -21.953 -3.135 1 98.81 150 ILE B CA 1
ATOM 3844 C C . ILE B 1 150 ? 2.012 -22.844 -4.242 1 98.81 150 ILE B C 1
ATOM 3846 O O . ILE B 1 150 ? 2.369 -24.016 -4.336 1 98.81 150 ILE B O 1
ATOM 3850 N N . SER B 1 151 ? 1.106 -22.25 -5.023 1 98.88 151 SER B N 1
ATOM 3851 C CA . SER B 1 151 ? 0.467 -23.078 -6.035 1 98.88 151 SER B CA 1
ATOM 3852 C C . SER B 1 151 ? 0.07 -22.266 -7.258 1 98.88 151 SER B C 1
ATOM 3854 O O . SER B 1 151 ? 0.198 -21.031 -7.262 1 98.88 151 SER B O 1
ATOM 3856 N N . GLN B 1 152 ? -0.296 -22.922 -8.273 1 98.81 152 GLN B N 1
ATOM 3857 C CA . GLN B 1 152 ? -0.976 -22.359 -9.43 1 98.81 152 GLN B CA 1
ATOM 3858 C C . GLN B 1 152 ? -1.956 -23.359 -10.039 1 98.81 152 GLN B C 1
ATOM 3860 O O . GLN B 1 152 ? -1.809 -24.562 -9.852 1 98.81 152 GLN B O 1
ATOM 3865 N N . PRO B 1 153 ? -3.014 -22.828 -10.695 1 98.88 153 PRO B N 1
ATOM 3866 C CA . PRO B 1 153 ? -3.814 -23.734 -11.516 1 98.88 153 PRO B CA 1
ATOM 3867 C C . PRO B 1 153 ? -3.027 -24.312 -12.688 1 98.88 153 PRO B C 1
ATOM 3869 O O . PRO B 1 153 ? -2.143 -23.656 -13.234 1 98.88 153 PRO B O 1
ATOM 3872 N N . ALA B 1 154 ? -3.408 -25.5 -13.039 1 98.81 154 ALA B N 1
ATOM 3873 C CA . ALA B 1 154 ? -2.766 -26.109 -14.195 1 98.81 154 ALA B CA 1
ATOM 3874 C C . ALA B 1 154 ? -3.205 -25.438 -15.492 1 98.81 154 ALA B C 1
ATOM 3876 O O . ALA B 1 154 ? -4.246 -24.781 -15.531 1 98.81 154 ALA B O 1
ATOM 3877 N N . LEU B 1 155 ? -2.375 -25.656 -16.484 1 98.69 155 LEU B N 1
ATOM 3878 C CA . LEU B 1 155 ? -2.67 -25.078 -17.781 1 98.69 155 LEU B CA 1
ATOM 3879 C C . LEU B 1 155 ? -3.279 -26.125 -18.719 1 98.69 155 LEU B C 1
ATOM 3881 O O . LEU B 1 155 ? -2.82 -27.266 -18.766 1 98.69 155 LEU B O 1
ATOM 3885 N N . ASP B 1 156 ? -4.301 -25.672 -19.359 1 98.5 156 ASP B N 1
ATOM 3886 C CA . ASP B 1 156 ? -4.836 -26.516 -20.422 1 98.5 156 ASP B CA 1
ATOM 3887 C C . ASP B 1 156 ? -3.775 -26.781 -21.484 1 98.5 156 ASP B C 1
ATOM 3889 O O . ASP B 1 156 ? -3.246 -25.859 -22.109 1 98.5 156 ASP B O 1
ATOM 3893 N N . PRO B 1 157 ? -3.5 -28 -21.828 1 95.88 157 PRO B N 1
ATOM 3894 C CA . PRO B 1 157 ? -2.391 -28.312 -22.734 1 95.88 157 PRO B CA 1
ATOM 3895 C C . PRO B 1 157 ? -2.689 -27.938 -24.172 1 95.88 157 PRO B C 1
ATOM 3897 O O . PRO B 1 157 ? -1.769 -27.656 -24.953 1 95.88 157 PRO B O 1
ATOM 3900 N N . GLY B 1 158 ? -3.902 -27.938 -24.578 1 95.62 158 GLY B N 1
ATOM 3901 C CA . GLY B 1 158 ? -4.23 -27.703 -25.984 1 95.62 158 GLY B CA 1
ATOM 3902 C C . GLY B 1 158 ? -4.516 -26.234 -26.281 1 95.62 158 GLY B C 1
ATOM 3903 O O . GLY B 1 158 ? -4.363 -25.797 -27.422 1 95.62 158 GLY B O 1
ATOM 3904 N N . LYS B 1 159 ? -4.766 -25.516 -25.344 1 97.06 159 LYS B N 1
ATOM 3905 C CA . LYS B 1 159 ? -5.266 -24.172 -25.609 1 97.06 159 LYS B CA 1
ATOM 3906 C C . LYS B 1 159 ? -4.312 -23.109 -25.062 1 97.06 159 LYS B C 1
ATOM 3908 O O . LYS B 1 159 ? -4.391 -21.938 -25.438 1 97.06 159 LYS B O 1
ATOM 3913 N N . SER B 1 160 ? -3.441 -23.484 -24.125 1 97.38 160 SER B N 1
ATOM 3914 C CA . SER B 1 160 ? -2.594 -22.531 -23.438 1 97.38 160 SER B CA 1
ATOM 3915 C C . SER B 1 160 ? -1.27 -22.328 -24.156 1 97.38 160 SER B C 1
ATOM 3917 O O . SER B 1 160 ? -0.753 -23.25 -24.781 1 97.38 160 SER B O 1
ATOM 3919 N N . GLU B 1 161 ? -0.77 -21.047 -24.109 1 93.88 161 GLU B N 1
ATOM 3920 C CA . GLU B 1 161 ? 0.658 -20.844 -24.328 1 93.88 161 GLU B CA 1
ATOM 3921 C C . GLU B 1 161 ? 1.481 -21.391 -23.156 1 93.88 161 GLU B C 1
ATOM 3923 O O . GLU B 1 161 ? 1.475 -20.812 -22.062 1 93.88 161 GLU B O 1
ATOM 3928 N N . VAL B 1 162 ? 2.217 -22.516 -23.438 1 93.19 162 VAL B N 1
ATOM 3929 C CA . VAL B 1 162 ? 2.951 -23.188 -22.375 1 93.19 162 VAL B CA 1
ATOM 3930 C C . VAL B 1 162 ? 4.438 -22.844 -22.484 1 93.19 162 VAL B C 1
ATOM 3932 O O . VAL B 1 162 ? 5.055 -23.031 -23.531 1 93.19 162 VAL B O 1
ATOM 3935 N N . HIS B 1 163 ? 4.996 -22.344 -21.391 1 88 163 HIS B N 1
ATOM 3936 C CA . HIS B 1 163 ? 6.418 -22.031 -21.328 1 88 163 HIS B CA 1
ATOM 3937 C C . HIS B 1 163 ? 7.176 -23.031 -20.469 1 88 163 HIS B C 1
ATOM 3939 O O . HIS B 1 163 ? 8.367 -23.266 -20.688 1 88 163 HIS B O 1
ATOM 3945 N N . HIS B 1 164 ? 6.492 -23.656 -19.547 1 91.12 164 HIS B N 1
ATOM 3946 C CA . HIS B 1 164 ? 7.086 -24.609 -18.625 1 91.12 164 HIS B CA 1
ATOM 3947 C C . HIS B 1 164 ? 6.242 -25.875 -18.531 1 91.12 164 HIS B C 1
ATOM 3949 O O . HIS B 1 164 ? 5.129 -25.844 -18 1 91.12 164 HIS B O 1
ATOM 3955 N N . PRO B 1 165 ? 6.848 -26.969 -18.875 1 93.69 165 PRO B N 1
ATOM 3956 C CA . PRO B 1 165 ? 6.074 -28.219 -18.953 1 93.69 165 PRO B CA 1
ATOM 3957 C C . PRO B 1 165 ? 5.457 -28.609 -17.609 1 93.69 165 PRO B C 1
ATOM 3959 O O . PRO B 1 165 ? 4.391 -29.219 -17.578 1 93.69 165 PRO B O 1
ATOM 3962 N N . LEU B 1 166 ? 6.094 -28.312 -16.547 1 96.12 166 LEU B N 1
ATOM 3963 C CA . LEU B 1 166 ? 5.594 -28.656 -15.227 1 96.12 166 LEU B CA 1
ATOM 3964 C C . LEU B 1 166 ? 4.211 -28.062 -14.992 1 96.12 166 LEU B C 1
ATOM 3966 O O . LEU B 1 166 ? 3.439 -28.578 -14.172 1 96.12 166 LEU B O 1
ATOM 3970 N N . THR B 1 167 ? 3.844 -26.984 -15.664 1 97.56 167 THR B N 1
ATOM 3971 C CA . THR B 1 167 ? 2.604 -26.266 -15.375 1 97.56 167 THR B CA 1
ATOM 3972 C C . THR B 1 167 ? 1.437 -26.875 -16.141 1 97.56 167 THR B C 1
ATOM 3974 O O . THR B 1 167 ? 0.283 -26.484 -15.945 1 97.56 167 THR B O 1
ATOM 3977 N N . VAL B 1 168 ? 1.685 -27.844 -16.938 1 97.75 168 VAL B N 1
ATOM 3978 C CA . VAL B 1 168 ? 0.666 -28.438 -17.812 1 97.75 168 VAL B CA 1
ATOM 3979 C C . VAL B 1 168 ? -0.195 -29.406 -17 1 97.75 168 VAL B C 1
ATOM 3981 O O . VAL B 1 168 ? 0.327 -30.219 -16.234 1 97.75 168 VAL B O 1
ATOM 3984 N N . ARG B 1 169 ? -1.443 -29.359 -17.266 1 98.44 169 ARG B N 1
ATOM 3985 C CA . ARG B 1 169 ? -2.432 -30.172 -16.578 1 98.44 169 ARG B CA 1
ATOM 3986 C C . ARG B 1 169 ? -2.174 -31.656 -16.797 1 98.44 169 ARG B C 1
ATOM 3988 O O . ARG B 1 169 ? -1.915 -32.094 -17.922 1 98.44 169 ARG B O 1
ATOM 3995 N N . GLN B 1 170 ? -2.229 -32.344 -15.727 1 97 170 GLN B N 1
ATOM 3996 C CA . GLN B 1 170 ? -2.215 -33.781 -15.773 1 97 170 GLN B CA 1
ATOM 3997 C C . GLN B 1 170 ? -3.613 -34.375 -15.547 1 97 170 GLN B C 1
ATOM 3999 O O . GLN B 1 170 ? -4.105 -34.375 -14.422 1 97 170 GLN B O 1
ATOM 4004 N N . LYS B 1 171 ? -4.145 -34.969 -16.547 1 94.62 171 LYS B N 1
ATOM 4005 C CA . LYS B 1 171 ? -5.52 -35.469 -16.5 1 94.62 171 LYS B CA 1
ATOM 4006 C C . LYS B 1 171 ? -5.656 -36.594 -15.461 1 94.62 171 LYS B C 1
ATOM 4008 O O . LYS B 1 171 ? -4.785 -37.438 -15.359 1 94.62 171 LYS B O 1
ATOM 4013 N N . GLY B 1 172 ? -6.734 -36.5 -14.711 1 94.56 172 GLY B N 1
ATOM 4014 C CA . GLY B 1 172 ? -7.027 -37.531 -13.742 1 94.56 172 GLY B CA 1
ATOM 4015 C C . GLY B 1 172 ? -6.383 -37.281 -12.391 1 94.56 172 GLY B C 1
ATOM 4016 O O . GLY B 1 172 ? -6.625 -38.031 -11.438 1 94.56 172 GLY B O 1
ATOM 4017 N N . SER B 1 173 ? -5.547 -36.344 -12.344 1 97.06 173 SER B N 1
ATOM 4018 C CA . SER B 1 173 ? -4.902 -35.969 -11.086 1 97.06 173 SER B CA 1
ATOM 4019 C C . SER B 1 173 ? -5.555 -34.75 -10.461 1 97.06 173 SER B C 1
ATOM 4021 O O . SER B 1 173 ? -6.117 -33.906 -11.172 1 97.06 173 SER B O 1
ATOM 4023 N N . LYS B 1 174 ? -5.531 -34.75 -9.164 1 98.44 174 LYS B N 1
ATOM 4024 C CA . LYS B 1 174 ? -6.008 -33.562 -8.445 1 98.44 174 LYS B CA 1
ATOM 4025 C C . LYS B 1 174 ? -4.938 -32.469 -8.398 1 98.44 174 LYS B C 1
ATOM 4027 O O . LYS B 1 174 ? -5.227 -31.312 -8.641 1 98.44 174 LYS B O 1
ATOM 4032 N N . VAL B 1 175 ? -3.736 -32.938 -8.078 1 98.69 175 VAL B N 1
ATOM 4033 C CA . VAL B 1 175 ? -2.57 -32.062 -7.949 1 98.69 175 VAL B CA 1
ATOM 4034 C C . VAL B 1 175 ? -1.323 -32.812 -8.43 1 98.69 175 VAL B C 1
ATOM 4036 O O . VAL B 1 175 ? -1.251 -34.031 -8.352 1 98.69 175 VAL B O 1
ATOM 4039 N N . HIS B 1 176 ? -0.385 -32.062 -8.984 1 98.56 176 HIS B N 1
ATOM 4040 C CA . HIS B 1 176 ? 0.945 -32.625 -9.18 1 98.56 176 HIS B CA 1
ATOM 4041 C C . HIS B 1 176 ? 2.029 -31.625 -8.75 1 98.56 176 HIS B C 1
ATOM 4043 O O . HIS B 1 176 ? 1.789 -30.422 -8.688 1 98.56 176 HIS B O 1
ATOM 4049 N N . ARG B 1 177 ? 3.252 -32.188 -8.414 1 98 177 ARG B N 1
ATOM 4050 C CA . ARG B 1 177 ? 4.32 -31.375 -7.848 1 98 177 ARG B CA 1
ATOM 4051 C C . ARG B 1 177 ? 5.594 -31.484 -8.68 1 98 177 ARG B C 1
ATOM 4053 O O . ARG B 1 177 ? 6.527 -30.703 -8.492 1 98 177 ARG B O 1
ATOM 4060 N N . ARG B 1 178 ? 5.566 -32.375 -9.602 1 96.38 178 ARG B N 1
ATOM 4061 C CA . ARG B 1 178 ? 6.75 -32.625 -10.422 1 96.38 178 ARG B CA 1
ATOM 4062 C C . ARG B 1 178 ? 6.359 -32.969 -11.852 1 96.38 178 ARG B C 1
ATOM 4064 O O . ARG B 1 178 ? 5.195 -33.281 -12.125 1 96.38 178 ARG B O 1
ATOM 4071 N N . TYR B 1 179 ? 7.332 -32.875 -12.719 1 94.19 179 TYR B N 1
ATOM 4072 C CA . TYR B 1 179 ? 7.176 -33.375 -14.07 1 94.19 179 TYR B CA 1
ATOM 4073 C C . TYR B 1 179 ? 8.383 -34.219 -14.484 1 94.19 179 TYR B C 1
ATOM 4075 O O . TYR B 1 179 ? 9.445 -34.125 -13.859 1 94.19 179 TYR B O 1
ATOM 4083 N N . TYR B 1 180 ? 8.188 -35.156 -15.359 1 94.62 180 TYR B N 1
ATOM 4084 C CA . TYR B 1 180 ? 9.234 -36.031 -15.836 1 94.62 180 TYR B CA 1
ATOM 4085 C C . TYR B 1 180 ? 9.578 -35.75 -17.297 1 94.62 180 TYR B C 1
ATOM 4087 O O . TYR B 1 180 ? 8.688 -35.469 -18.094 1 94.62 180 TYR B O 1
ATOM 4095 N N . LYS B 1 181 ? 10.758 -35.688 -17.547 1 94.31 181 LYS B N 1
ATOM 4096 C CA . LYS B 1 181 ? 11.328 -35.562 -18.891 1 94.31 181 LYS B CA 1
ATOM 4097 C C . LYS B 1 181 ? 12.57 -36.438 -19.047 1 94.31 181 LYS B C 1
ATOM 4099 O O . LYS B 1 181 ? 13.641 -36.094 -18.531 1 94.31 181 LYS B O 1
ATOM 4104 N N . PHE B 1 182 ? 12.469 -37.438 -19.906 1 93.38 182 PHE B N 1
ATOM 4105 C CA . PHE B 1 182 ? 13.523 -38.438 -19.922 1 93.38 182 PHE B CA 1
ATOM 4106 C C . PHE B 1 182 ? 14.422 -38.25 -21.141 1 93.38 182 PHE B C 1
ATOM 4108 O O . PHE B 1 182 ? 15.508 -38.844 -21.203 1 93.38 182 PHE B O 1
ATOM 4115 N N . LYS B 1 183 ? 13.953 -37.531 -22.109 1 90.88 183 LYS B N 1
ATOM 4116 C CA . LYS B 1 183 ? 14.727 -37.344 -23.328 1 90.88 183 LYS B CA 1
ATOM 4117 C C . LYS B 1 183 ? 14.992 -35.844 -23.578 1 90.88 183 LYS B C 1
ATOM 4119 O O . LYS B 1 183 ? 14.227 -35 -23.141 1 90.88 183 LYS B O 1
ATOM 4124 N N . GLY B 1 184 ? 16.141 -35.594 -24.234 1 87.81 184 GLY B N 1
ATOM 4125 C CA . GLY B 1 184 ? 16.469 -34.219 -24.625 1 87.81 184 GLY B CA 1
ATOM 4126 C C . GLY B 1 184 ? 17.109 -33.438 -23.516 1 87.81 184 GLY B C 1
ATOM 4127 O O . GLY B 1 184 ? 17.5 -34 -22.484 1 87.81 184 GLY B O 1
ATOM 4128 N N . SER B 1 185 ? 17.297 -32.156 -23.781 1 86.94 185 SER B N 1
ATOM 4129 C CA . SER B 1 185 ? 17.891 -31.266 -22.781 1 86.94 185 SER B CA 1
ATOM 4130 C C . SER B 1 185 ? 16.891 -30.938 -21.672 1 86.94 185 SER B C 1
ATOM 4132 O O . SER B 1 185 ? 15.68 -30.938 -21.891 1 86.94 185 SER B O 1
ATOM 4134 N N . GLY B 1 186 ? 17.438 -30.766 -20.406 1 86.44 186 GLY B N 1
ATOM 4135 C CA . GLY B 1 186 ? 16.578 -30.422 -19.297 1 86.44 186 GLY B CA 1
ATOM 4136 C C . GLY B 1 186 ? 15.797 -31.594 -18.75 1 86.44 186 GLY B C 1
ATOM 4137 O O . GLY B 1 186 ? 14.578 -31.516 -18.578 1 86.44 186 GLY B O 1
ATOM 4138 N N . ARG B 1 187 ? 16.406 -32.656 -18.531 1 91.38 187 ARG B N 1
ATOM 4139 C CA . ARG B 1 187 ? 15.766 -33.906 -18.078 1 91.38 187 ARG B CA 1
ATOM 4140 C C . ARG B 1 187 ? 15.328 -33.781 -16.625 1 91.38 187 ARG B C 1
ATOM 4142 O O . ARG B 1 187 ? 15.953 -33.094 -15.836 1 91.38 187 ARG B O 1
ATOM 4149 N N . CYS B 1 188 ? 14.25 -34.344 -16.312 1 95.19 188 CYS B N 1
ATOM 4150 C CA . CYS B 1 188 ? 13.68 -34.438 -14.984 1 95.19 188 CYS B CA 1
ATOM 4151 C C . CYS B 1 188 ? 13.352 -35.906 -14.633 1 95.19 188 CYS B C 1
ATOM 4153 O O . CYS B 1 188 ? 12.633 -36.562 -15.367 1 95.19 188 CYS B O 1
ATOM 4155 N N . ASP B 1 189 ? 13.922 -36.344 -13.57 1 93.25 189 ASP B N 1
ATOM 4156 C CA . ASP B 1 189 ? 13.688 -37.719 -13.125 1 93.25 189 ASP B CA 1
ATOM 4157 C C . ASP B 1 189 ? 13.5 -37.781 -11.609 1 93.25 189 ASP B C 1
ATOM 4159 O O . ASP B 1 189 ? 13.211 -36.75 -10.977 1 93.25 189 ASP B O 1
ATOM 4163 N N . ASP B 1 190 ? 13.594 -38.969 -11.055 1 91.69 190 ASP B N 1
ATOM 4164 C CA . ASP B 1 190 ? 13.305 -39.188 -9.641 1 91.69 190 ASP B CA 1
ATOM 4165 C C . ASP B 1 190 ? 14.367 -38.531 -8.766 1 91.69 190 ASP B C 1
ATOM 4167 O O . ASP B 1 190 ? 14.133 -38.25 -7.586 1 91.69 190 ASP B O 1
ATOM 4171 N N . HIS B 1 191 ? 15.445 -38.188 -9.336 1 89.44 191 HIS B N 1
ATOM 4172 C CA . HIS B 1 191 ? 16.547 -37.625 -8.555 1 89.44 191 HIS B CA 1
ATOM 4173 C C . HIS B 1 191 ? 16.547 -36.125 -8.617 1 89.44 191 HIS B C 1
ATOM 4175 O O . HIS B 1 191 ? 17.281 -35.438 -7.891 1 89.44 191 HIS B O 1
ATOM 4181 N N . SER B 1 192 ? 15.68 -35.656 -9.492 1 91.94 192 SER B N 1
ATOM 4182 C CA . SER B 1 192 ? 15.555 -34.188 -9.578 1 91.94 192 SER B CA 1
ATOM 4183 C C . SER B 1 192 ? 14.883 -33.625 -8.336 1 91.94 192 SER B C 1
ATOM 4185 O O . SER B 1 192 ? 13.812 -34.094 -7.938 1 91.94 192 SER B O 1
ATOM 4187 N N . THR B 1 193 ? 15.461 -32.594 -7.641 1 91.5 193 THR B N 1
ATOM 4188 C CA . THR B 1 193 ? 14.922 -32.062 -6.395 1 91.5 193 THR B CA 1
ATOM 4189 C C . THR B 1 193 ? 14.742 -30.547 -6.477 1 91.5 193 THR B C 1
ATOM 4191 O O . THR B 1 193 ? 14.438 -29.891 -5.473 1 91.5 193 THR B O 1
ATOM 4194 N N . ALA B 1 194 ? 14.961 -30.016 -7.656 1 91.81 194 ALA B N 1
ATOM 4195 C CA . ALA B 1 194 ? 14.961 -28.562 -7.793 1 91.81 194 ALA B CA 1
ATOM 4196 C C . ALA B 1 194 ? 14.125 -28.125 -8.992 1 91.81 194 ALA B C 1
ATOM 4198 O O . ALA B 1 194 ? 13.812 -28.938 -9.867 1 91.81 194 ALA B O 1
ATOM 4199 N N . PRO B 1 195 ? 13.68 -26.828 -9.008 1 91.56 195 PRO B N 1
ATOM 4200 C CA . PRO B 1 195 ? 13.078 -26.281 -10.219 1 91.56 195 PRO B CA 1
ATOM 4201 C C . PRO B 1 195 ? 13.984 -26.406 -11.438 1 91.56 195 PRO B C 1
ATOM 4203 O O . PRO B 1 195 ? 15.211 -26.375 -11.305 1 91.56 195 PRO B O 1
ATOM 4206 N N . PRO B 1 196 ? 13.453 -26.672 -12.508 1 91.25 196 PRO B N 1
ATOM 4207 C CA . PRO B 1 196 ? 12.039 -26.625 -12.891 1 91.25 196 PRO B CA 1
ATOM 4208 C C . PRO B 1 196 ? 11.359 -27.984 -12.82 1 91.25 196 PRO B C 1
ATOM 4210 O O . PRO B 1 196 ? 10.227 -28.141 -13.281 1 91.25 196 PRO B O 1
ATOM 4213 N N . CYS B 1 197 ? 12 -28.969 -12.273 1 94.62 197 CYS B N 1
ATOM 4214 C CA . CYS B 1 197 ? 11.461 -30.328 -12.297 1 94.62 197 CYS B CA 1
ATOM 4215 C C . CYS B 1 197 ? 10.438 -30.531 -11.188 1 94.62 197 CYS B C 1
ATOM 4217 O O . CYS B 1 197 ? 9.516 -31.344 -11.32 1 94.62 197 CYS B O 1
ATOM 4219 N N . ILE B 1 198 ? 10.609 -29.875 -10.086 1 94.94 198 ILE B N 1
ATOM 4220 C CA . ILE B 1 198 ? 9.758 -30.062 -8.914 1 94.94 198 ILE B CA 1
ATOM 4221 C C . ILE B 1 198 ? 9.812 -28.812 -8.031 1 94.94 198 ILE B C 1
ATOM 4223 O O . ILE B 1 198 ? 10.805 -28.078 -8.039 1 94.94 198 ILE B O 1
ATOM 4227 N N . GLY B 1 199 ? 8.727 -28.547 -7.305 1 92.88 199 GLY B N 1
ATOM 4228 C CA . GLY B 1 199 ? 8.719 -27.469 -6.332 1 92.88 199 GLY B CA 1
ATOM 4229 C C . GLY B 1 199 ? 8.719 -26.094 -6.965 1 92.88 199 GLY B C 1
ATOM 4230 O O . GLY B 1 199 ? 9.414 -25.188 -6.5 1 92.88 199 GLY B O 1
ATOM 4231 N N . TRP B 1 200 ? 7.941 -25.984 -8.031 1 93.06 200 TRP B N 1
ATOM 4232 C CA . TRP B 1 200 ? 8.016 -24.766 -8.828 1 93.06 200 TRP B CA 1
ATOM 4233 C C . TRP B 1 200 ? 6.656 -24.438 -9.438 1 93.06 200 TRP B C 1
ATOM 4235 O O . TRP B 1 200 ? 5.895 -25.328 -9.805 1 93.06 200 TRP B O 1
ATOM 4245 N N . VAL B 1 201 ? 6.324 -23.094 -9.438 1 96.44 201 VAL B N 1
ATOM 4246 C CA . VAL B 1 201 ? 5.195 -22.609 -10.211 1 96.44 201 VAL B CA 1
ATOM 4247 C C . VAL B 1 201 ? 5.637 -21.422 -11.078 1 96.44 201 VAL B C 1
ATOM 4249 O O . VAL B 1 201 ? 6.68 -20.812 -10.82 1 96.44 201 VAL B O 1
ATOM 4252 N N . GLU B 1 202 ? 4.871 -21.172 -12.078 1 94.62 202 GLU B N 1
ATOM 4253 C CA . GLU B 1 202 ? 5.145 -20.031 -12.945 1 94.62 202 GLU B CA 1
ATOM 4254 C C . GLU B 1 202 ? 4.582 -18.734 -12.352 1 94.62 202 GLU B C 1
ATOM 4256 O O . GLU B 1 202 ? 3.648 -18.781 -11.547 1 94.62 202 GLU B O 1
ATOM 4261 N N . MET B 1 203 ? 5.074 -17.594 -12.781 1 93.31 203 MET B N 1
ATOM 4262 C CA . MET B 1 203 ? 4.723 -16.312 -12.195 1 93.31 203 MET B CA 1
ATOM 4263 C C . MET B 1 203 ? 3.428 -15.773 -12.797 1 93.31 203 MET B C 1
ATOM 4265 O O . MET B 1 203 ? 2.896 -14.758 -12.336 1 93.31 203 MET B O 1
ATOM 4269 N N . MET B 1 204 ? 2.82 -16.391 -13.695 1 94.56 204 MET B N 1
ATOM 4270 C CA . MET B 1 204 ? 1.66 -15.852 -14.398 1 94.56 204 MET B CA 1
ATOM 4271 C C . MET B 1 204 ? 0.41 -15.945 -13.523 1 94.56 204 MET B C 1
ATOM 4273 O O . MET B 1 204 ? -0.444 -15.055 -13.562 1 94.56 204 MET B O 1
ATOM 4277 N N . ALA B 1 205 ? 0.243 -17 -12.805 1 98.12 205 ALA B N 1
ATOM 4278 C CA . ALA B 1 205 ? -0.965 -17.172 -12 1 98.12 205 ALA B CA 1
ATOM 4279 C C . ALA B 1 205 ? -0.646 -17.828 -10.656 1 98.12 205 ALA B C 1
ATOM 4281 O O . ALA B 1 205 ? -1.292 -18.797 -10.273 1 98.12 205 ALA B O 1
ATOM 4282 N N . PRO B 1 206 ? 0.214 -17.281 -9.914 1 98.62 206 PRO B N 1
ATOM 4283 C CA . PRO B 1 206 ? 0.566 -17.875 -8.625 1 98.62 206 PRO B CA 1
ATOM 4284 C C . PRO B 1 206 ? -0.456 -17.578 -7.531 1 98.62 206 PRO B C 1
ATOM 4286 O O . PRO B 1 206 ? -1.155 -16.562 -7.602 1 98.62 206 PRO B O 1
ATOM 4289 N N . VAL B 1 207 ? -0.519 -18.484 -6.598 1 98.94 207 VAL B N 1
ATOM 4290 C CA . VAL B 1 207 ? -1.308 -18.328 -5.379 1 98.94 207 VAL B CA 1
ATOM 4291 C C . VAL B 1 207 ? -0.429 -18.594 -4.156 1 98.94 207 VAL B C 1
ATOM 4293 O O . VAL B 1 207 ? 0.269 -19.609 -4.094 1 98.94 207 VAL B O 1
ATOM 4296 N N . PHE B 1 208 ? -0.459 -17.688 -3.221 1 98.88 208 PHE B N 1
ATOM 4297 C CA . PHE B 1 208 ? 0.39 -17.781 -2.039 1 98.88 208 PHE B CA 1
ATOM 4298 C C . PHE B 1 208 ? -0.451 -17.828 -0.769 1 98.88 208 PHE B C 1
ATOM 4300 O O . PHE B 1 208 ? -1.446 -17.109 -0.648 1 98.88 208 PHE B O 1
ATOM 4307 N N . SER B 1 209 ? -0.069 -18.688 0.136 1 98.75 209 SER B N 1
ATOM 4308 C CA . SER B 1 209 ? -0.572 -18.531 1.497 1 98.75 209 SER B CA 1
ATOM 4309 C C . SER B 1 209 ? -0.056 -17.25 2.135 1 98.75 209 SER B C 1
ATOM 4311 O O . SER B 1 209 ? 0.92 -16.656 1.66 1 98.75 209 SER B O 1
ATOM 4313 N N . LYS B 1 210 ? -0.689 -16.891 3.199 1 98.12 210 LYS B N 1
ATOM 4314 C CA . LYS B 1 210 ? -0.305 -15.711 3.957 1 98.12 210 LYS B CA 1
ATOM 4315 C C . LYS B 1 210 ? 1.168 -15.766 4.355 1 98.12 210 LYS B C 1
ATOM 4317 O O . LYS B 1 210 ? 1.912 -14.805 4.125 1 98.12 210 LYS B O 1
ATOM 4322 N N . LYS B 1 211 ? 1.596 -16.859 4.883 1 97.81 211 LYS B N 1
ATOM 4323 C CA . LYS B 1 211 ? 2.971 -16.984 5.352 1 97.81 211 LYS B CA 1
ATOM 4324 C C . LYS B 1 211 ? 3.955 -16.984 4.188 1 97.81 211 LYS B C 1
ATOM 4326 O O . LYS B 1 211 ? 5.012 -16.359 4.266 1 97.81 211 LYS B O 1
ATOM 4331 N N . SER B 1 212 ? 3.604 -17.656 3.141 1 98.31 212 SER B N 1
ATOM 4332 C CA . SER B 1 212 ? 4.477 -17.656 1.972 1 98.31 212 SER B CA 1
ATOM 4333 C C . SER B 1 212 ? 4.578 -16.266 1.347 1 98.31 212 SER B C 1
ATOM 4335 O O . SER B 1 212 ? 5.656 -15.867 0.902 1 98.31 212 SER B O 1
ATOM 4337 N N . TRP B 1 213 ? 3.502 -15.594 1.36 1 98.56 213 TRP B N 1
ATOM 4338 C CA . TRP B 1 213 ? 3.535 -14.258 0.78 1 98.56 213 TRP B CA 1
ATOM 4339 C C . TRP B 1 213 ? 4.453 -13.336 1.581 1 98.56 213 TRP B C 1
ATOM 4341 O O . TRP B 1 213 ? 5.203 -12.547 1.006 1 98.56 213 TRP B O 1
ATOM 4351 N N . GLN B 1 214 ? 4.359 -13.414 2.865 1 98.19 214 GLN B N 1
ATOM 4352 C CA . GLN B 1 214 ? 5.258 -12.609 3.684 1 98.19 214 GLN B CA 1
ATOM 4353 C C . GLN B 1 214 ? 6.715 -12.812 3.273 1 98.19 214 GLN B C 1
ATOM 4355 O O . GLN B 1 214 ? 7.461 -11.852 3.102 1 98.19 214 GLN B O 1
ATOM 4360 N N . CYS B 1 215 ? 7.066 -14 3.078 1 97.88 215 CYS B N 1
ATOM 4361 C CA . CYS B 1 215 ? 8.414 -14.359 2.65 1 97.88 215 CYS B CA 1
ATOM 4362 C C . CYS B 1 215 ? 8.688 -13.852 1.239 1 97.88 215 CYS B C 1
ATOM 4364 O O . CYS B 1 215 ? 9.711 -13.195 0.998 1 97.88 215 CYS B O 1
ATOM 4366 N N . VAL B 1 216 ? 7.758 -14.086 0.325 1 98.19 216 VAL B N 1
ATOM 4367 C CA . VAL B 1 216 ? 7.922 -13.727 -1.078 1 98.19 216 VAL B CA 1
ATOM 4368 C C . VAL B 1 216 ? 8.039 -12.203 -1.208 1 98.19 216 VAL B C 1
ATOM 4370 O O . VAL B 1 216 ? 8.875 -11.703 -1.964 1 98.19 216 VAL B O 1
ATOM 4373 N N . TRP B 1 217 ? 7.262 -11.523 -0.484 1 98.44 217 TRP B N 1
ATOM 4374 C CA . TRP B 1 217 ? 7.312 -10.062 -0.547 1 98.44 217 TRP B CA 1
ATOM 4375 C C . TRP B 1 217 ? 8.711 -9.555 -0.237 1 98.44 217 TRP B C 1
ATOM 4377 O O . TRP B 1 217 ? 9.203 -8.625 -0.89 1 98.44 217 TRP B O 1
ATOM 4387 N N . HIS B 1 218 ? 9.375 -10.156 0.729 1 98 218 HIS B N 1
ATOM 4388 C CA . HIS B 1 218 ? 10.719 -9.742 1.122 1 98 218 HIS B CA 1
ATOM 4389 C C . HIS B 1 218 ? 11.758 -10.195 0.097 1 98 218 HIS B C 1
ATOM 4391 O O . HIS B 1 218 ? 12.883 -9.703 0.093 1 98 218 HIS B O 1
ATOM 4397 N N . LEU B 1 219 ? 11.359 -11.117 -0.729 1 97.88 219 LEU B N 1
ATOM 4398 C CA . LEU B 1 219 ? 12.219 -11.609 -1.793 1 97.88 219 LEU B CA 1
ATOM 4399 C C . LEU B 1 219 ? 12.172 -10.688 -3.008 1 97.88 219 LEU B C 1
ATOM 4401 O O . LEU B 1 219 ? 13.156 -10.57 -3.742 1 97.88 219 LEU B O 1
ATOM 4405 N N . ILE B 1 220 ? 11.047 -10.039 -3.223 1 98.06 220 ILE B N 1
ATOM 4406 C CA . ILE B 1 220 ? 10.883 -9.117 -4.34 1 98.06 220 ILE B CA 1
ATOM 4407 C C . ILE B 1 220 ? 11.828 -7.926 -4.172 1 98.06 220 ILE B C 1
ATOM 4409 O O . ILE B 1 220 ? 11.844 -7.281 -3.121 1 98.06 220 ILE B O 1
ATOM 4413 N N . GLN B 1 221 ? 12.578 -7.691 -5.211 1 97.06 221 GLN B N 1
ATOM 4414 C CA . GLN B 1 221 ? 13.484 -6.547 -5.199 1 97.06 221 GLN B CA 1
ATOM 4415 C C . GLN B 1 221 ? 12.797 -5.293 -5.719 1 97.06 221 GLN B C 1
ATOM 4417 O O . GLN B 1 221 ? 12.133 -5.324 -6.762 1 97.06 221 GLN B O 1
ATOM 4422 N N . ASN B 1 222 ? 13.023 -4.25 -5.066 1 95.31 222 ASN B N 1
ATOM 4423 C CA . ASN B 1 222 ? 12.312 -3.008 -5.359 1 95.31 222 ASN B CA 1
ATOM 4424 C C . ASN B 1 222 ? 12.633 -2.496 -6.762 1 95.31 222 ASN B C 1
ATOM 4426 O O . ASN B 1 222 ? 11.758 -1.961 -7.445 1 95.31 222 ASN B O 1
ATOM 4430 N N . ASP B 1 223 ? 13.891 -2.662 -7.164 1 94.12 223 ASP B N 1
ATOM 4431 C CA . ASP B 1 223 ? 14.367 -2.033 -8.398 1 94.12 223 ASP B CA 1
ATOM 4432 C C . ASP B 1 223 ? 14.25 -2.988 -9.578 1 94.12 223 ASP B C 1
ATOM 4434 O O . ASP B 1 223 ? 14.453 -2.586 -10.727 1 94.12 223 ASP B O 1
ATOM 4438 N N . LEU B 1 224 ? 13.961 -4.211 -9.336 1 94.88 224 LEU B N 1
ATOM 4439 C CA . LEU B 1 224 ? 13.789 -5.195 -10.398 1 94.88 224 LEU B CA 1
ATOM 4440 C C . LEU B 1 224 ? 12.305 -5.449 -10.664 1 94.88 224 LEU B C 1
ATOM 4442 O O . LEU B 1 224 ? 11.703 -6.344 -10.07 1 94.88 224 LEU B O 1
ATOM 4446 N N . ILE B 1 225 ? 11.742 -4.785 -11.641 1 93.69 225 ILE B N 1
ATOM 4447 C CA . ILE B 1 225 ? 10.289 -4.676 -11.695 1 93.69 225 ILE B CA 1
ATOM 4448 C C . ILE B 1 225 ? 9.727 -5.805 -12.555 1 93.69 225 ILE B C 1
ATOM 4450 O O . ILE B 1 225 ? 8.531 -6.105 -12.492 1 93.69 225 ILE B O 1
ATOM 4454 N N . HIS B 1 226 ? 10.539 -6.457 -13.359 1 93.25 226 HIS B N 1
ATOM 4455 C CA . HIS B 1 226 ? 10.047 -7.574 -14.156 1 93.25 226 HIS B CA 1
ATOM 4456 C C . HIS B 1 226 ? 10.062 -8.875 -13.359 1 93.25 226 HIS B C 1
ATOM 4458 O O . HIS B 1 226 ? 9.305 -9.797 -13.648 1 93.25 226 HIS B O 1
ATOM 4464 N N . SER B 1 227 ? 10.938 -8.992 -12.43 1 91.62 227 SER B N 1
ATOM 4465 C CA . SER B 1 227 ? 11.055 -10.055 -11.43 1 91.62 227 SER B CA 1
ATOM 4466 C C . SER B 1 227 ? 11.281 -11.406 -12.086 1 91.62 227 SER B C 1
ATOM 4468 O O . SER B 1 227 ? 10.836 -12.438 -11.57 1 91.62 227 SER B O 1
ATOM 4470 N N . TRP B 1 228 ? 11.852 -11.336 -13.328 1 92.06 228 TRP B N 1
ATOM 4471 C CA . TRP B 1 228 ? 12.312 -12.617 -13.859 1 92.06 228 TRP B CA 1
ATOM 4472 C C . TRP B 1 228 ? 13.336 -13.258 -12.922 1 92.06 228 TRP B C 1
ATOM 4474 O O . TRP B 1 228 ? 14.188 -12.57 -12.352 1 92.06 228 TRP B O 1
ATOM 4484 N N . GLY B 1 229 ? 13.211 -14.547 -12.742 1 91.56 229 GLY B N 1
ATOM 4485 C CA . GLY B 1 229 ? 14.133 -15.266 -11.883 1 91.56 229 GLY B CA 1
ATOM 4486 C C . GLY B 1 229 ? 13.594 -15.492 -10.484 1 91.56 229 GLY B C 1
ATOM 4487 O O . GLY B 1 229 ? 14.047 -16.391 -9.766 1 91.56 229 GLY B O 1
ATOM 4488 N N . LEU B 1 230 ? 12.648 -14.68 -10.109 1 94.44 230 LEU B N 1
ATOM 4489 C CA . LEU B 1 230 ? 12.031 -14.797 -8.789 1 94.44 230 LEU B CA 1
ATOM 4490 C C . LEU B 1 230 ? 11.398 -16.172 -8.609 1 94.44 230 LEU B C 1
ATOM 4492 O O . LEU B 1 230 ? 11.453 -16.75 -7.52 1 94.44 230 LEU B O 1
ATOM 4496 N N . ASP B 1 231 ? 10.82 -16.688 -9.656 1 92.12 231 ASP B N 1
ATOM 4497 C CA . ASP B 1 231 ? 10.078 -17.953 -9.594 1 92.12 231 ASP B CA 1
ATOM 4498 C C . ASP B 1 231 ? 11 -19.094 -9.203 1 92.12 231 ASP B C 1
ATOM 4500 O O . ASP B 1 231 ? 10.57 -20.047 -8.539 1 92.12 231 ASP B O 1
ATOM 4504 N N . ARG B 1 232 ? 12.227 -19.016 -9.547 1 91.62 232 ARG B N 1
ATOM 4505 C CA . ARG B 1 232 ? 13.156 -20.109 -9.25 1 91.62 232 ARG B CA 1
ATOM 4506 C C . ARG B 1 232 ? 13.461 -20.172 -7.758 1 91.62 232 ARG B C 1
ATOM 4508 O O . ARG B 1 232 ? 13.883 -21.219 -7.254 1 91.62 232 ARG B O 1
ATOM 4515 N N . GLN B 1 233 ? 13.227 -19.094 -7.094 1 95.19 233 GLN B N 1
ATOM 4516 C CA . GLN B 1 233 ? 13.602 -19.047 -5.684 1 95.19 233 GLN B CA 1
ATOM 4517 C C . GLN B 1 233 ? 12.367 -19.094 -4.789 1 95.19 233 GLN B C 1
ATOM 4519 O O . GLN B 1 233 ? 12.484 -19.141 -3.562 1 95.19 233 GLN B O 1
ATOM 4524 N N . LEU B 1 234 ? 11.18 -19.203 -5.316 1 96.75 234 LEU B N 1
ATOM 4525 C CA . LEU B 1 234 ? 9.945 -19.188 -4.539 1 96.75 234 LEU B CA 1
ATOM 4526 C C . LEU B 1 234 ? 9.891 -20.375 -3.582 1 96.75 234 LEU B C 1
ATOM 4528 O O . LEU B 1 234 ? 9.281 -20.297 -2.516 1 96.75 234 LEU B O 1
ATOM 4532 N N . GLY B 1 235 ? 10.539 -21.438 -3.973 1 96.25 235 GLY B N 1
ATOM 4533 C CA . GLY B 1 235 ? 10.523 -22.641 -3.15 1 96.25 235 GLY B CA 1
ATOM 4534 C C . GLY B 1 235 ? 11.055 -22.406 -1.749 1 96.25 235 GLY B C 1
ATOM 4535 O O . GLY B 1 235 ? 10.688 -23.109 -0.813 1 96.25 235 GLY B O 1
ATOM 4536 N N . TYR B 1 236 ? 11.914 -21.438 -1.562 1 96.25 236 TYR B N 1
ATOM 4537 C CA . TYR B 1 236 ? 12.453 -21.125 -0.245 1 96.25 236 TYR B CA 1
ATOM 4538 C C . TYR B 1 236 ? 11.383 -20.516 0.652 1 96.25 236 TYR B C 1
ATOM 4540 O O . TYR B 1 236 ? 11.555 -20.438 1.871 1 96.25 236 TYR B O 1
ATOM 4548 N N . CYS B 1 237 ? 10.297 -20.125 0.02 1 97.38 237 CYS B N 1
ATOM 4549 C CA . CYS B 1 237 ? 9.188 -19.531 0.759 1 97.38 237 CYS B CA 1
ATOM 4550 C C . CYS B 1 237 ? 8.039 -20.516 0.921 1 97.38 237 CYS B C 1
ATOM 4552 O O . CYS B 1 237 ? 6.906 -20.109 1.2 1 97.38 237 CYS B O 1
ATOM 4554 N N . ALA B 1 238 ? 8.289 -21.766 0.757 1 97.19 238 ALA B N 1
ATOM 4555 C CA . ALA B 1 238 ? 7.254 -22.797 0.731 1 97.19 238 ALA B CA 1
ATOM 4556 C C . ALA B 1 238 ? 6.867 -23.219 2.146 1 97.19 238 ALA B C 1
ATOM 4558 O O . ALA B 1 238 ? 6.043 -24.109 2.328 1 97.19 238 ALA B O 1
ATOM 4559 N N . GLN B 1 239 ? 7.461 -22.562 3.215 1 95.56 239 GLN B N 1
ATOM 4560 C CA . GLN B 1 239 ? 7.156 -22.891 4.602 1 95.56 239 GLN B CA 1
ATOM 4561 C C . GLN B 1 239 ? 7.426 -24.375 4.887 1 95.56 239 GLN B C 1
ATOM 4563 O O . GLN B 1 239 ? 6.605 -25.047 5.504 1 95.56 239 GLN B O 1
ATOM 4568 N N . GLY B 1 240 ? 8.523 -24.844 4.469 1 93.62 240 GLY B N 1
ATOM 4569 C CA . GLY B 1 240 ? 8.914 -26.234 4.562 1 93.62 240 GLY B CA 1
ATOM 4570 C C . GLY B 1 240 ? 9.516 -26.781 3.275 1 93.62 240 GLY B C 1
ATOM 4571 O O . GLY B 1 240 ? 10.211 -26.047 2.559 1 93.62 240 GLY B O 1
ATOM 4572 N N . ASP B 1 241 ? 9.289 -28.031 3.043 1 94.06 241 ASP B N 1
ATOM 4573 C CA . ASP B 1 241 ? 9.844 -28.703 1.874 1 94.06 241 ASP B CA 1
ATOM 4574 C C . ASP B 1 241 ? 9.125 -28.281 0.599 1 94.06 241 ASP B C 1
ATOM 4576 O O . ASP B 1 241 ? 7.93 -28.547 0.439 1 94.06 241 ASP B O 1
ATOM 4580 N N . ARG B 1 242 ? 9.922 -27.688 -0.301 1 95.94 242 ARG B N 1
ATOM 4581 C CA . ARG B 1 242 ? 9.312 -27.203 -1.536 1 95.94 242 ARG B CA 1
ATOM 4582 C C . ARG B 1 242 ? 8.75 -28.359 -2.357 1 95.94 242 ARG B C 1
ATOM 4584 O O . ARG B 1 242 ? 7.801 -28.172 -3.123 1 95.94 242 ARG B O 1
ATOM 4591 N N . MET B 1 243 ? 9.305 -29.5 -2.229 1 95.94 243 MET B N 1
ATOM 4592 C CA . MET B 1 243 ? 8.852 -30.656 -3.014 1 95.94 243 MET B CA 1
ATOM 4593 C C . MET B 1 243 ? 7.465 -31.109 -2.574 1 95.94 243 MET B C 1
ATOM 4595 O O . MET B 1 243 ? 6.754 -31.766 -3.332 1 95.94 243 MET B O 1
ATOM 4599 N N . ARG B 1 244 ? 7.078 -30.688 -1.405 1 97.19 244 ARG B N 1
ATOM 4600 C CA . ARG B 1 244 ? 5.785 -31.078 -0.854 1 97.19 244 ARG B CA 1
ATOM 4601 C C . ARG B 1 244 ? 4.809 -29.906 -0.876 1 97.19 244 ARG B C 1
ATOM 4603 O O . ARG B 1 244 ? 3.631 -30.078 -1.197 1 97.19 244 ARG B O 1
ATOM 4610 N N . ASN B 1 245 ? 5.312 -28.703 -0.593 1 98.25 245 ASN B N 1
ATOM 4611 C CA . ASN B 1 245 ? 4.434 -27.578 -0.283 1 98.25 245 ASN B CA 1
ATOM 4612 C C . ASN B 1 245 ? 4.191 -26.703 -1.51 1 98.25 245 ASN B C 1
ATOM 4614 O O . ASN B 1 245 ? 3.408 -25.75 -1.455 1 98.25 245 ASN B O 1
ATOM 4618 N N . VAL B 1 246 ? 4.867 -26.953 -2.621 1 98.5 246 VAL B N 1
ATOM 4619 C CA . VAL B 1 246 ? 4.648 -26.25 -3.877 1 98.5 246 VAL B CA 1
ATOM 4620 C C . VAL B 1 246 ? 4.055 -27.203 -4.914 1 98.5 246 VAL B C 1
ATOM 4622 O O . VAL B 1 246 ? 4.523 -28.328 -5.062 1 98.5 246 VAL B O 1
ATOM 4625 N N . GLY B 1 247 ? 2.967 -26.75 -5.633 1 98.62 247 GLY B N 1
ATOM 4626 C CA . GLY B 1 247 ? 2.385 -27.672 -6.602 1 98.62 247 GLY B CA 1
ATOM 4627 C C . GLY B 1 247 ? 1.43 -27 -7.566 1 98.62 247 GLY B C 1
ATOM 4628 O O . GLY B 1 247 ? 1.146 -25.797 -7.434 1 98.62 247 GLY B O 1
ATOM 4629 N N . VAL B 1 248 ? 1.033 -27.734 -8.516 1 98.75 248 VAL B N 1
ATOM 4630 C CA . VAL B 1 248 ? 0.104 -27.328 -9.57 1 98.75 248 VAL B CA 1
ATOM 4631 C C . VAL B 1 248 ? -1.219 -28.078 -9.398 1 98.75 248 VAL B C 1
ATOM 4633 O O . VAL B 1 248 ? -1.235 -29.312 -9.266 1 98.75 248 VAL B O 1
ATOM 4636 N N . VAL B 1 249 ? -2.305 -27.328 -9.352 1 98.94 249 VAL B N 1
ATOM 4637 C CA . VAL B 1 249 ? -3.617 -27.938 -9.133 1 98.94 249 VAL B CA 1
ATOM 4638 C C . VAL B 1 249 ? -4.227 -28.344 -10.477 1 98.94 249 VAL B C 1
ATOM 4640 O O . VAL B 1 249 ? -4.617 -27.484 -11.273 1 98.94 249 VAL B O 1
ATOM 4643 N N . ASP B 1 250 ? -4.441 -29.578 -10.672 1 98.81 250 ASP B N 1
ATOM 4644 C CA . ASP B 1 250 ? -4.902 -30.125 -11.945 1 98.81 250 ASP B CA 1
ATOM 4645 C C . ASP B 1 250 ? -6.422 -30.016 -12.062 1 98.81 250 ASP B C 1
ATOM 4647 O O . ASP B 1 250 ? -6.945 -29.766 -13.148 1 98.81 250 ASP B O 1
ATOM 4651 N N . SER B 1 251 ? -7.102 -30.219 -10.992 1 98.62 251 SER B N 1
ATOM 4652 C CA . SER B 1 251 ? -8.555 -30.312 -11.008 1 98.62 251 SER B CA 1
ATOM 4653 C C . SER B 1 251 ? -9.195 -28.938 -11.266 1 98.62 251 SER B C 1
ATOM 4655 O O . SER B 1 251 ? -10.375 -28.859 -11.609 1 98.62 251 SER B O 1
ATOM 4657 N N . GLU B 1 252 ? -8.57 -27.875 -10.977 1 98.81 252 GLU B N 1
ATOM 4658 C CA . GLU B 1 252 ? -8.938 -26.5 -11.312 1 98.81 252 GLU B CA 1
ATOM 4659 C C . GLU B 1 252 ? -7.891 -25.859 -12.227 1 98.81 252 GLU B C 1
ATOM 4661 O O . GLU B 1 252 ? -6.828 -25.438 -11.758 1 98.81 252 GLU B O 1
ATOM 4666 N N . TYR B 1 253 ? -8.234 -25.75 -13.539 1 98.69 253 TYR B N 1
ATOM 4667 C CA . TYR B 1 253 ? -7.211 -25.359 -14.5 1 98.69 253 TYR B CA 1
ATOM 4668 C C . TYR B 1 253 ? -7.68 -24.172 -15.344 1 98.69 253 TYR B C 1
ATOM 4670 O O . TYR B 1 253 ? -8.852 -23.812 -15.305 1 98.69 253 TYR B O 1
ATOM 4678 N N . ILE B 1 254 ? -6.719 -23.562 -16.031 1 98.88 254 ILE B N 1
ATOM 4679 C CA . ILE B 1 254 ? -6.98 -22.344 -16.766 1 98.88 254 ILE B CA 1
ATOM 4680 C C . ILE B 1 254 ? -6.297 -22.406 -18.141 1 98.88 254 ILE B C 1
ATOM 4682 O O . ILE B 1 254 ? -5.629 -23.406 -18.453 1 98.88 254 ILE B O 1
ATOM 4686 N N . VAL B 1 255 ? -6.605 -21.391 -18.938 1 98.75 255 VAL B N 1
ATOM 4687 C CA . VAL B 1 255 ? -5.934 -21.219 -20.219 1 98.75 255 VAL B CA 1
ATOM 4688 C C . VAL B 1 255 ? -5.113 -19.922 -20.203 1 98.75 255 VAL B C 1
ATOM 4690 O O . VAL B 1 255 ? -5.637 -18.859 -19.891 1 98.75 255 VAL B O 1
ATOM 4693 N N . HIS B 1 256 ? -3.887 -20.078 -20.406 1 98.12 256 HIS B N 1
ATOM 4694 C CA . HIS B 1 256 ? -3.027 -18.922 -20.594 1 98.12 256 HIS B CA 1
ATOM 4695 C C . HIS B 1 256 ? -2.939 -18.531 -22.062 1 98.12 256 HIS B C 1
ATOM 4697 O O . HIS B 1 256 ? -2.328 -19.25 -22.859 1 98.12 256 HIS B O 1
ATOM 4703 N N . LEU B 1 257 ? -3.414 -17.375 -22.375 1 97.06 257 LEU B N 1
ATOM 4704 C CA . LEU B 1 257 ? -3.514 -16.953 -23.766 1 97.06 257 LEU B CA 1
ATOM 4705 C C . LEU B 1 257 ? -2.158 -16.484 -24.297 1 97.06 257 LEU B C 1
ATOM 4707 O O . LEU B 1 257 ? -1.89 -16.578 -25.5 1 97.06 257 LEU B O 1
ATOM 4711 N N . GLY B 1 258 ? -1.349 -15.977 -23.438 1 92.88 258 GLY B N 1
ATOM 4712 C CA . GLY B 1 258 ? -0.034 -15.5 -23.828 1 92.88 258 GLY B CA 1
ATOM 4713 C C . GLY B 1 258 ? -0.085 -14.203 -24.625 1 92.88 258 GLY B C 1
ATOM 4714 O O . GLY B 1 258 ? 0.684 -14.016 -25.578 1 92.88 258 GLY B O 1
ATOM 4715 N N . LEU B 1 259 ? -0.982 -13.273 -24.266 1 90.69 259 LEU B N 1
ATOM 4716 C CA . LEU B 1 259 ? -1.129 -12.008 -24.984 1 90.69 259 LEU B CA 1
ATOM 4717 C C . LEU B 1 259 ? -0.064 -11.008 -24.547 1 90.69 259 LEU B C 1
ATOM 4719 O O . LEU B 1 259 ? 0.16 -10.812 -23.344 1 90.69 259 LEU B O 1
ATOM 4723 N N . PRO B 1 260 ? 0.638 -10.344 -25.469 1 83.75 260 PRO B N 1
ATOM 4724 C CA . PRO B 1 260 ? 1.598 -9.289 -25.141 1 83.75 260 PRO B CA 1
ATOM 4725 C C . PRO B 1 260 ? 0.921 -7.973 -24.766 1 83.75 260 PRO B C 1
ATOM 4727 O O . PRO B 1 260 ? 0.944 -7.023 -25.562 1 83.75 260 PRO B O 1
ATOM 4730 N N . THR B 1 261 ? 0.442 -7.789 -23.609 1 82.62 261 THR B N 1
ATOM 4731 C CA . THR B 1 261 ? -0.445 -6.68 -23.281 1 82.62 261 THR B CA 1
ATOM 4732 C C . THR B 1 261 ? 0.352 -5.496 -22.734 1 82.62 261 THR B C 1
ATOM 4734 O O . THR B 1 261 ? 0.091 -4.348 -23.094 1 82.62 261 THR B O 1
ATOM 4737 N N . LEU B 1 262 ? 1.242 -5.73 -21.828 1 80.94 262 LEU B N 1
ATOM 4738 C CA . LEU B 1 262 ? 2.07 -4.645 -21.312 1 80.94 262 LEU B CA 1
ATOM 4739 C C . LEU B 1 262 ? 3.277 -4.406 -22.203 1 80.94 262 LEU B C 1
ATOM 4741 O O . LEU B 1 262 ? 3.971 -5.355 -22.594 1 80.94 262 LEU B O 1
ATOM 4745 N N . GLY B 1 263 ? 3.545 -3.121 -22.578 1 61.16 263 GLY B N 1
ATOM 4746 C CA . GLY B 1 263 ? 4.688 -2.789 -23.406 1 61.16 263 GLY B CA 1
ATOM 4747 C C . GLY B 1 263 ? 4.402 -2.943 -24.891 1 61.16 263 GLY B C 1
ATOM 4748 O O . GLY B 1 263 ? 5.289 -2.732 -25.719 1 61.16 263 GLY B O 1
ATOM 4749 N N . GLY B 1 264 ? 3.133 -3.451 -25.188 1 56.47 264 GLY B N 1
ATOM 4750 C CA . GLY B 1 264 ? 2.779 -3.621 -26.578 1 56.47 264 GLY B CA 1
ATOM 4751 C C . GLY B 1 264 ? 2.244 -2.354 -27.219 1 56.47 264 GLY B C 1
ATOM 4752 O O . GLY B 1 264 ? 1.842 -1.422 -26.516 1 56.47 264 GLY B O 1
ATOM 4753 N N . SER B 1 265 ? 2.658 -1.993 -28.469 1 47.09 265 SER B N 1
ATOM 4754 C CA . SER B 1 265 ? 2.207 -0.847 -29.25 1 47.09 265 SER B CA 1
ATOM 4755 C C . SER B 1 265 ? 0.686 -0.746 -29.25 1 47.09 265 SER B C 1
ATOM 4757 O O . SER B 1 265 ? -0.007 -1.741 -29.469 1 47.09 265 SER B O 1
ATOM 4759 N N . ASN B 1 266 ? 0.016 0.139 -28.578 1 42.03 266 ASN B N 1
ATOM 4760 C CA . ASN B 1 266 ? -1.43 0.335 -28.578 1 42.03 266 ASN B CA 1
ATOM 4761 C C . ASN B 1 266 ? -2.025 0.109 -29.969 1 42.03 266 ASN B C 1
ATOM 4763 O O . ASN B 1 266 ? -3.031 -0.591 -30.109 1 42.03 266 ASN B O 1
ATOM 4767 N N . GLY B 1 267 ? -2.451 1.425 -30.828 1 36.28 267 GLY B N 1
ATOM 4768 C CA . GLY B 1 267 ? -3.312 1.644 -31.984 1 36.28 267 GLY B CA 1
ATOM 4769 C C . GLY B 1 267 ? -3.006 0.712 -33.156 1 36.28 267 GLY B C 1
ATOM 4770 O O . GLY B 1 267 ? -2.01 -0.012 -33.125 1 36.28 267 GLY B O 1
ATOM 4771 N N . ASN B 1 268 ? -3.912 1.062 -34.5 1 34.59 268 ASN B N 1
ATOM 4772 C CA . ASN B 1 268 ? -4.16 0.708 -35.906 1 34.59 268 ASN B CA 1
ATOM 4773 C C . ASN B 1 268 ? -2.855 0.5 -36.688 1 34.59 268 ASN B C 1
ATOM 4775 O O . ASN B 1 268 ? -2.873 0.217 -37.875 1 34.59 268 ASN B O 1
ATOM 4779 N N . GLU B 1 269 ? -2.01 1.638 -36.812 1 35.69 269 GLU B N 1
ATOM 4780 C CA . GLU B 1 269 ? -1.084 1.556 -37.938 1 35.69 269 GLU B CA 1
ATOM 4781 C C . GLU B 1 269 ? -0.261 0.271 -37.875 1 35.69 269 GLU B C 1
ATOM 4783 O O . GLU B 1 269 ? 0.37 -0.025 -36.875 1 35.69 269 GLU B O 1
ATOM 4788 N N . ALA B 1 270 ? -0.632 -0.666 -38.75 1 34.31 270 ALA B N 1
ATOM 4789 C CA . ALA B 1 270 ? -0.034 -1.862 -39.344 1 34.31 270 ALA B CA 1
ATOM 4790 C C . ALA B 1 270 ? 1.482 -1.724 -39.438 1 34.31 270 ALA B C 1
ATOM 4792 O O . ALA B 1 270 ? 2.137 -2.5 -40.125 1 34.31 270 ALA B O 1
ATOM 4793 N N . SER B 1 271 ? 1.968 -0.42 -39.531 1 35.69 271 SER B N 1
ATOM 4794 C CA . SER B 1 271 ? 3.342 -0.54 -40 1 35.69 271 SER B CA 1
ATOM 4795 C C . SER B 1 271 ? 4.148 -1.489 -39.125 1 35.69 271 SER B C 1
ATOM 4797 O O . SER B 1 271 ? 3.891 -1.605 -37.938 1 35.69 271 SER B O 1
ATOM 4799 N N . ASP B 1 272 ? 4.879 -2.449 -39.656 1 37 272 ASP B N 1
ATOM 4800 C CA . ASP B 1 272 ? 5.977 -3.348 -39.281 1 37 272 ASP B CA 1
ATOM 4801 C C . ASP B 1 272 ? 6.754 -2.826 -38.094 1 37 272 ASP B C 1
ATOM 4803 O O . ASP B 1 272 ? 7.906 -3.201 -37.875 1 37 272 ASP B O 1
ATOM 4807 N N . ARG B 1 273 ? 6.59 -1.479 -37.688 1 38.97 273 ARG B N 1
ATOM 4808 C CA . ARG B 1 273 ? 7.469 -0.79 -36.75 1 38.97 273 ARG B CA 1
ATOM 4809 C C . ARG B 1 273 ? 7.664 -1.612 -35.469 1 38.97 273 ARG B C 1
ATOM 4811 O O . ARG B 1 273 ? 6.789 -2.393 -35.094 1 38.97 273 ARG B O 1
ATOM 4818 N N . ASP B 1 274 ? 8.859 -1.648 -34.781 1 48.16 274 ASP B N 1
ATOM 4819 C CA . ASP B 1 274 ? 9.789 -2.242 -33.812 1 48.16 274 ASP B CA 1
ATOM 4820 C C . ASP B 1 274 ? 9.156 -2.35 -32.438 1 48.16 274 ASP B C 1
ATOM 4822 O O . ASP B 1 274 ? 9.07 -1.359 -31.703 1 48.16 274 ASP B O 1
ATOM 4826 N N . SER B 1 275 ? 8.141 -3.186 -32.125 1 64.81 275 SER B N 1
ATOM 4827 C CA . SER B 1 275 ? 7.602 -3.545 -30.812 1 64.81 275 SER B CA 1
ATOM 4828 C C . SER B 1 275 ? 8.68 -3.461 -29.734 1 64.81 275 SER B C 1
ATOM 4830 O O . SER B 1 275 ? 9.836 -3.811 -29.969 1 64.81 275 SER B O 1
ATOM 4832 N N . ASP B 1 276 ? 8.469 -2.486 -28.766 1 80.38 276 ASP B N 1
ATOM 4833 C CA . ASP B 1 276 ? 9.406 -2.355 -27.641 1 80.38 276 ASP B CA 1
ATOM 4834 C C . ASP B 1 276 ? 9.516 -3.662 -26.859 1 80.38 276 ASP B C 1
ATOM 4836 O O . ASP B 1 276 ? 10.234 -3.734 -25.875 1 80.38 276 ASP B O 1
ATOM 4840 N N . ARG B 1 277 ? 8.984 -4.699 -27.484 1 83.94 277 ARG B N 1
ATOM 4841 C CA . ARG B 1 277 ? 8.938 -5.977 -26.781 1 83.94 277 ARG B CA 1
ATOM 4842 C C . ARG B 1 277 ? 10.336 -6.566 -26.641 1 83.94 277 ARG B C 1
ATOM 4844 O O . ARG B 1 277 ? 10.695 -7.066 -25.562 1 83.94 277 ARG B O 1
ATOM 4851 N N . PRO B 1 278 ? 11.039 -6.484 -27.703 1 86.69 278 PRO B N 1
ATOM 4852 C CA . PRO B 1 278 ? 12.391 -7.016 -27.531 1 86.69 278 PRO B CA 1
ATOM 4853 C C . PRO B 1 278 ? 13.188 -6.273 -26.453 1 86.69 278 PRO B C 1
ATOM 4855 O O . PRO B 1 278 ? 13.992 -6.883 -25.75 1 86.69 278 PRO B O 1
ATOM 4858 N N . LYS B 1 279 ? 12.969 -4.98 -26.391 1 89.56 279 LYS B N 1
ATOM 4859 C CA . LYS B 1 279 ? 13.648 -4.199 -25.359 1 89.56 279 LYS B CA 1
ATOM 4860 C C . LYS B 1 279 ? 13.195 -4.605 -23.969 1 89.56 279 LYS B C 1
ATOM 4862 O O . LYS B 1 279 ? 14.016 -4.719 -23.047 1 89.56 279 LYS B O 1
ATOM 4867 N N . VAL B 1 280 ? 11.961 -4.824 -23.828 1 91.25 280 VAL B N 1
ATOM 4868 C CA . VAL B 1 280 ? 11.406 -5.258 -22.547 1 91.25 280 VAL B CA 1
ATOM 4869 C C . VAL B 1 280 ? 11.984 -6.625 -22.172 1 91.25 280 VAL B C 1
ATOM 4871 O O . VAL B 1 280 ? 12.383 -6.848 -21.031 1 91.25 280 VAL B O 1
ATOM 4874 N N . ARG B 1 281 ? 12.055 -7.504 -23.109 1 90.44 281 ARG B N 1
ATOM 4875 C CA . ARG B 1 281 ? 12.602 -8.836 -22.875 1 90.44 281 ARG B CA 1
ATOM 4876 C C . ARG B 1 281 ? 14.062 -8.766 -22.453 1 90.44 281 ARG B C 1
ATOM 4878 O O . ARG B 1 281 ? 14.484 -9.453 -21.516 1 90.44 281 ARG B O 1
ATOM 4885 N N . MET B 1 282 ? 14.75 -7.898 -23.172 1 92.88 282 MET B N 1
ATOM 4886 C CA . MET B 1 282 ? 16.156 -7.746 -22.844 1 92.88 282 MET B CA 1
ATOM 4887 C C . MET B 1 282 ? 16.328 -7.203 -21.422 1 92.88 282 MET B C 1
ATOM 4889 O O . MET B 1 282 ? 17.156 -7.684 -20.656 1 92.88 282 MET B O 1
ATOM 4893 N N . GLN B 1 283 ? 15.539 -6.223 -21.109 1 93.75 283 GLN B N 1
ATOM 4894 C CA . GLN B 1 283 ? 15.594 -5.672 -19.766 1 93.75 283 GLN B CA 1
ATOM 4895 C C . GLN B 1 283 ? 15.211 -6.719 -18.719 1 93.75 283 GLN B C 1
ATOM 4897 O O . GLN B 1 283 ? 15.805 -6.777 -17.641 1 93.75 283 GLN B O 1
ATOM 4902 N N . SER B 1 284 ? 14.242 -7.527 -19.016 1 93.88 284 SER B N 1
ATOM 4903 C CA . SER B 1 284 ? 13.836 -8.609 -18.109 1 93.88 284 SER B CA 1
ATOM 4904 C C . SER B 1 284 ? 14.984 -9.586 -17.875 1 93.88 284 SER B C 1
ATOM 4906 O O . SER B 1 284 ? 15.227 -9.992 -16.734 1 93.88 284 SER B O 1
ATOM 4908 N N . TYR B 1 285 ? 15.664 -9.828 -18.938 1 94.69 285 TYR B N 1
ATOM 4909 C CA . TYR B 1 285 ? 16.812 -10.727 -18.844 1 94.69 285 TYR B CA 1
ATOM 4910 C C . TYR B 1 285 ? 17.922 -10.102 -18 1 94.69 285 TYR B C 1
ATOM 4912 O O . TYR B 1 285 ? 18.516 -10.781 -17.156 1 94.69 285 TYR B O 1
ATOM 4920 N N . ASN B 1 286 ? 18.203 -8.844 -18.234 1 95.31 286 ASN B N 1
ATOM 4921 C CA . ASN B 1 286 ? 19.203 -8.141 -17.438 1 95.31 286 ASN B CA 1
ATOM 4922 C C . ASN B 1 286 ? 18.844 -8.156 -15.953 1 95.31 286 ASN B C 1
ATOM 4924 O O . ASN B 1 286 ? 19.719 -8.406 -15.109 1 95.31 286 ASN B O 1
ATOM 4928 N N . GLU B 1 287 ? 17.625 -7.926 -15.641 1 95.69 287 GLU B N 1
ATOM 4929 C CA . GLU B 1 287 ? 17.188 -7.922 -14.25 1 95.69 287 GLU B CA 1
ATOM 4930 C C . GLU B 1 287 ? 17.297 -9.312 -13.633 1 95.69 287 GLU B C 1
ATOM 4932 O O . GLU B 1 287 ? 17.609 -9.445 -12.445 1 95.69 287 GLU B O 1
ATOM 4937 N N . MET B 1 288 ? 17.016 -10.273 -14.43 1 96.62 288 MET B N 1
ATOM 4938 C CA . MET B 1 288 ? 17.156 -11.648 -13.953 1 96.62 288 MET B CA 1
ATOM 4939 C C . MET B 1 288 ? 18.594 -11.93 -13.531 1 96.62 288 MET B C 1
ATOM 4941 O O . MET B 1 288 ? 18.844 -12.516 -12.477 1 96.62 288 MET B O 1
ATOM 4945 N N . LYS B 1 289 ? 19.516 -11.492 -14.312 1 97 289 LYS B N 1
ATOM 4946 C CA . LYS B 1 289 ? 20.922 -11.695 -14.008 1 97 289 LYS B CA 1
ATOM 4947 C C . LYS B 1 289 ? 21.312 -10.961 -12.734 1 97 289 LYS B C 1
ATOM 4949 O O . LYS B 1 289 ? 22.078 -11.492 -11.914 1 97 289 LYS B O 1
ATOM 4954 N N . VAL B 1 290 ? 20.828 -9.789 -12.609 1 97 290 VAL B N 1
ATOM 4955 C CA . VAL B 1 290 ? 21.109 -9.016 -11.398 1 97 290 VAL B CA 1
ATOM 4956 C C . VAL B 1 290 ? 20.547 -9.75 -10.18 1 97 290 VAL B C 1
ATOM 4958 O O . VAL B 1 290 ? 21.234 -9.859 -9.156 1 97 290 VAL B O 1
ATOM 4961 N N . PHE B 1 291 ? 19.406 -10.227 -10.289 1 97.75 291 PHE B N 1
ATOM 4962 C CA . PHE B 1 291 ? 18.781 -10.945 -9.188 1 97.75 291 PHE B CA 1
ATOM 4963 C C . PHE B 1 291 ? 19.594 -12.188 -8.82 1 97.75 291 PHE B C 1
ATOM 4965 O O . PHE B 1 291 ? 19.859 -12.438 -7.645 1 97.75 291 PHE B O 1
ATOM 4972 N N . GLU B 1 292 ? 19.875 -12.953 -9.805 1 97.25 292 GLU B N 1
ATOM 4973 C CA . GLU B 1 292 ? 20.672 -14.164 -9.586 1 97.25 292 GLU B CA 1
ATOM 4974 C C . GLU B 1 292 ? 21.984 -13.844 -8.883 1 97.25 292 GLU B C 1
ATOM 4976 O O . GLU B 1 292 ? 22.406 -14.57 -7.984 1 97.25 292 GLU B O 1
ATOM 4981 N N . LYS B 1 293 ? 22.609 -12.82 -9.344 1 97.56 293 LYS B N 1
ATOM 4982 C CA . LYS B 1 293 ? 23.844 -12.391 -8.719 1 97.56 293 LYS B CA 1
ATOM 4983 C C . LYS B 1 293 ? 23.625 -12.016 -7.258 1 97.56 293 LYS B C 1
ATOM 4985 O O . LYS B 1 293 ? 24.375 -12.43 -6.379 1 97.56 293 LYS B O 1
ATOM 4990 N N . ARG B 1 294 ? 22.562 -11.266 -6.973 1 97.44 294 ARG B N 1
ATOM 4991 C CA . ARG B 1 294 ? 22.25 -10.859 -5.605 1 97.44 294 ARG B CA 1
ATOM 4992 C C . ARG B 1 294 ? 21.984 -12.078 -4.727 1 97.44 294 ARG B C 1
ATOM 4994 O O . ARG B 1 294 ? 22.422 -12.133 -3.578 1 97.44 294 ARG B O 1
ATOM 5001 N N . TRP B 1 295 ? 21.266 -13.008 -5.27 1 97 295 TRP B N 1
ATOM 5002 C CA . TRP B 1 295 ? 20.969 -14.234 -4.531 1 97 295 TRP B CA 1
ATOM 5003 C C . TRP B 1 295 ? 22.25 -14.984 -4.168 1 97 295 TRP B C 1
ATOM 5005 O O . TRP B 1 295 ? 22.453 -15.344 -3.01 1 97 295 TRP B O 1
ATOM 5015 N N . ARG B 1 296 ? 23.078 -15.164 -5.133 1 96.62 296 ARG B N 1
ATOM 5016 C CA . ARG B 1 296 ? 24.312 -15.898 -4.914 1 96.62 296 ARG B CA 1
ATOM 5017 C C . ARG B 1 296 ? 25.188 -15.203 -3.867 1 96.62 296 ARG B C 1
ATOM 5019 O O . ARG B 1 296 ? 25.719 -15.859 -2.971 1 96.62 296 ARG B O 1
ATOM 5026 N N . GLU B 1 297 ? 25.297 -13.945 -3.988 1 97.62 297 GLU B N 1
ATOM 5027 C CA . GLU B 1 297 ? 26.094 -13.172 -3.041 1 97.62 297 GLU B CA 1
ATOM 5028 C C . GLU B 1 297 ? 25.5 -13.234 -1.639 1 97.62 297 GLU B C 1
ATOM 5030 O O . GLU B 1 297 ? 26.219 -13.398 -0.656 1 97.62 297 GLU B O 1
ATOM 5035 N N . ALA B 1 298 ? 24.188 -13.133 -1.575 1 96.88 298 ALA B N 1
ATOM 5036 C CA . ALA B 1 298 ? 23.516 -13.195 -0.281 1 96.88 298 ALA B CA 1
ATOM 5037 C C . ALA B 1 298 ? 23.734 -14.555 0.381 1 96.88 298 ALA B C 1
ATOM 5039 O O . ALA B 1 298 ? 24.047 -14.625 1.572 1 96.88 298 ALA B O 1
ATOM 5040 N N . ALA B 1 299 ? 23.562 -15.57 -0.359 1 94.44 299 ALA B N 1
ATOM 5041 C CA . ALA B 1 299 ? 23.734 -16.922 0.163 1 94.44 299 ALA B CA 1
ATOM 5042 C C . ALA B 1 299 ? 25.172 -17.156 0.619 1 94.44 299 ALA B C 1
ATOM 5044 O O . ALA B 1 299 ? 25.406 -17.766 1.665 1 94.44 299 ALA B O 1
ATOM 5045 N N . LYS B 1 300 ? 26.094 -16.656 -0.12 1 94.75 300 LYS B N 1
ATOM 5046 C CA . LYS B 1 300 ? 27.5 -16.828 0.179 1 94.75 300 LYS B CA 1
ATOM 5047 C C . LYS B 1 300 ? 27.922 -16.031 1.408 1 94.75 300 LYS B C 1
ATOM 5049 O O . LYS B 1 300 ? 28.672 -16.516 2.246 1 94.75 300 LYS B O 1
ATOM 5054 N N . MET B 1 301 ? 27.438 -14.867 1.541 1 95.12 301 MET B N 1
ATOM 5055 C CA . MET B 1 301 ? 27.906 -13.93 2.557 1 95.12 301 MET B CA 1
ATOM 5056 C C . MET B 1 301 ? 27.219 -14.188 3.895 1 95.12 301 MET B C 1
ATOM 5058 O O . MET B 1 301 ? 27.734 -13.812 4.945 1 95.12 301 MET B O 1
ATOM 5062 N N . ASP B 1 302 ? 26.062 -14.75 3.832 1 93.56 302 ASP B N 1
ATOM 5063 C CA . ASP B 1 302 ? 25.344 -15.031 5.074 1 93.56 302 ASP B CA 1
ATOM 5064 C C . ASP B 1 302 ? 25.875 -16.297 5.738 1 93.56 302 ASP B C 1
ATOM 5066 O O . ASP B 1 302 ? 25.375 -17.391 5.473 1 93.56 302 ASP B O 1
ATOM 5070 N N . LYS B 1 303 ? 26.656 -16.156 6.676 1 89.44 303 LYS B N 1
ATOM 5071 C CA . LYS B 1 303 ? 27.328 -17.281 7.316 1 89.44 303 LYS B CA 1
ATOM 5072 C C . LYS B 1 303 ? 26.391 -18.016 8.273 1 89.44 303 LYS B C 1
ATOM 5074 O O . LYS B 1 303 ? 26.656 -19.156 8.656 1 89.44 303 LYS B O 1
ATOM 5079 N N . CYS B 1 304 ? 25.375 -17.312 8.625 1 88.19 304 CYS B N 1
ATOM 5080 C CA . CYS B 1 304 ? 24.422 -17.906 9.57 1 88.19 304 CYS B CA 1
ATOM 5081 C C . CYS B 1 304 ? 23.328 -18.656 8.828 1 88.19 304 CYS B C 1
ATOM 5083 O O . CYS B 1 304 ? 22.562 -19.406 9.445 1 88.19 304 CYS B O 1
ATOM 5085 N N . TRP B 1 305 ? 23.281 -18.484 7.562 1 90.94 305 TRP B N 1
ATOM 5086 C CA . TRP B 1 305 ? 22.203 -19.094 6.781 1 90.94 305 TRP B CA 1
ATOM 5087 C C . TRP B 1 305 ? 22.625 -20.422 6.191 1 90.94 305 TRP B C 1
ATOM 5089 O O . TRP B 1 305 ? 23.703 -20.531 5.59 1 90.94 305 TRP B O 1
ATOM 5099 N N . ILE B 1 306 ? 21.766 -21.469 6.426 1 88.25 306 ILE B N 1
ATOM 5100 C CA . ILE B 1 306 ? 22 -22.797 5.855 1 88.25 306 ILE B CA 1
ATOM 5101 C C . ILE B 1 306 ? 20.969 -23.078 4.766 1 88.25 306 ILE B C 1
ATOM 5103 O O . ILE B 1 306 ? 19.766 -23.016 5.02 1 88.25 306 ILE B O 1
ATOM 5107 N N . ASP B 1 307 ? 21.484 -23.391 3.627 1 90.25 307 ASP B N 1
ATOM 5108 C CA . ASP B 1 307 ? 20.594 -23.734 2.525 1 90.25 307 ASP B CA 1
ATOM 5109 C C . ASP B 1 307 ? 19.875 -25.062 2.785 1 90.25 307 ASP B C 1
ATOM 5111 O O . ASP B 1 307 ? 20.516 -26.109 2.807 1 90.25 307 ASP B O 1
ATOM 5115 N N . PRO B 1 308 ? 18.688 -24.984 2.92 1 88.62 308 PRO B N 1
ATOM 5116 C CA . PRO B 1 308 ? 17.969 -26.219 3.236 1 88.62 308 PRO B CA 1
ATOM 5117 C C . PRO B 1 308 ? 17.969 -27.203 2.078 1 88.62 308 PRO B C 1
ATOM 5119 O O . PRO B 1 308 ? 17.719 -28.406 2.283 1 88.62 308 PRO B O 1
ATOM 5122 N N . TYR B 1 309 ? 18.312 -26.812 0.93 1 87.44 309 TYR B N 1
ATOM 5123 C CA . TYR B 1 309 ? 18.234 -27.703 -0.223 1 87.44 309 TYR B CA 1
ATOM 5124 C C . TYR B 1 309 ? 19.625 -28.172 -0.647 1 87.44 309 TYR B C 1
ATOM 5126 O O . TYR B 1 309 ? 19.75 -29.109 -1.439 1 87.44 309 TYR B O 1
ATOM 5134 N N . GLN B 1 310 ? 20.641 -27.531 -0.278 1 78.56 310 GLN B N 1
ATOM 5135 C CA . GLN B 1 310 ? 21.984 -28.062 -0.492 1 78.56 310 GLN B CA 1
ATOM 5136 C C . GLN B 1 310 ? 22.266 -29.25 0.432 1 78.56 310 GLN B C 1
ATOM 5138 O O . GLN B 1 310 ? 22.875 -30.234 0.018 1 78.56 310 GLN B O 1
ATOM 5143 N N . GLN B 1 311 ? 21.844 -29.141 1.557 1 66.12 311 GLN B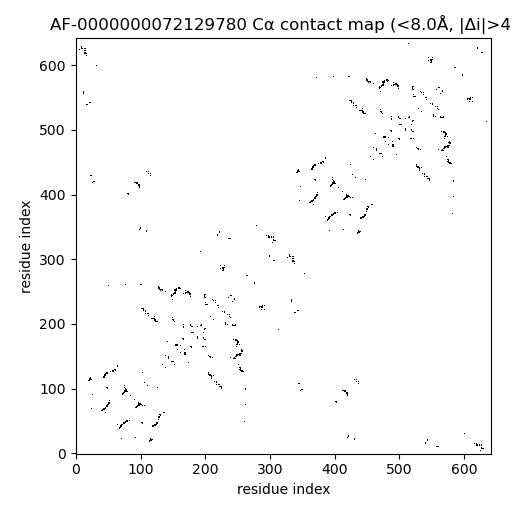 N 1
ATOM 5144 C CA . GLN B 1 311 ? 22.016 -30.219 2.525 1 66.12 311 GLN B CA 1
ATOM 5145 C C . GLN B 1 311 ? 21.266 -31.469 2.104 1 66.12 311 GLN B C 1
ATOM 5147 O O . GLN B 1 311 ? 21.766 -32.594 2.246 1 66.12 311 GLN B O 1
ATOM 5152 N N . GLN B 1 312 ? 20.188 -31.188 1.539 1 64.19 312 GLN B N 1
ATOM 5153 C CA . GLN B 1 312 ? 19.359 -32.312 1.092 1 64.19 312 GLN B CA 1
ATOM 5154 C C . GLN B 1 312 ? 20.047 -33.062 -0.057 1 64.19 312 GLN B C 1
ATOM 5156 O O . GLN B 1 312 ? 20.016 -34.281 -0.099 1 64.19 312 GLN B O 1
ATOM 5161 N N . GLN B 1 313 ? 20.656 -32.281 -0.933 1 65.12 313 GLN B N 1
ATOM 5162 C CA . GLN B 1 313 ? 21.359 -32.906 -2.059 1 65.12 313 GLN B CA 1
ATOM 5163 C C . GLN B 1 313 ? 22.547 -33.719 -1.586 1 65.12 313 GLN B C 1
ATOM 5165 O O . GLN B 1 313 ? 22.812 -34.812 -2.098 1 65.12 313 GLN B O 1
ATOM 5170 N N . GLN B 1 314 ? 23.172 -33.188 -0.611 1 62.16 314 GLN B N 1
ATOM 5171 C CA . GLN B 1 314 ? 24.328 -33.906 -0.081 1 62.16 314 GLN B CA 1
ATOM 5172 C C . GLN B 1 314 ? 23.906 -35.188 0.614 1 62.16 314 GLN B C 1
ATOM 5174 O O . GLN B 1 314 ? 24.547 -36.219 0.462 1 62.16 314 GLN B O 1
ATOM 5179 N N . GLN B 1 315 ? 22.828 -35.094 1.344 1 57.78 315 GLN B N 1
ATOM 5180 C CA . GLN B 1 315 ? 22.312 -36.281 2.037 1 57.78 315 GLN B CA 1
ATOM 5181 C C . GLN B 1 315 ? 21.828 -37.344 1.047 1 57.78 315 GLN B C 1
ATOM 5183 O O . GLN B 1 315 ? 22.062 -38.531 1.241 1 57.78 315 GLN B O 1
ATOM 5188 N N . LEU B 1 316 ? 21.266 -36.844 0.025 1 60.12 316 LEU B N 1
ATOM 5189 C CA . LEU B 1 316 ? 20.781 -37.75 -1.001 1 60.12 316 LEU B CA 1
ATOM 5190 C C . LEU B 1 316 ? 21.953 -38.438 -1.72 1 60.12 316 LEU B C 1
ATOM 5192 O O . LEU B 1 316 ? 21.875 -39.625 -2.043 1 60.12 316 LEU B O 1
ATOM 5196 N N . ASN B 1 317 ? 23 -37.688 -1.836 1 59.47 317 ASN B N 1
ATOM 5197 C CA . ASN B 1 317 ? 24.188 -38.219 -2.49 1 59.47 317 ASN B CA 1
ATOM 5198 C C . ASN B 1 317 ? 24.906 -39.219 -1.596 1 59.47 317 ASN B C 1
ATOM 5200 O O . ASN B 1 317 ? 25.484 -40.188 -2.086 1 59.47 317 ASN B O 1
ATOM 5204 N N . GLN B 1 318 ? 24.844 -39 -0.351 1 55.88 318 GLN B N 1
ATOM 5205 C CA . GLN B 1 318 ? 25.5 -39.906 0.582 1 55.88 318 GLN B CA 1
ATOM 5206 C C . GLN B 1 318 ? 24.734 -41.25 0.686 1 55.88 318 GLN B C 1
ATOM 5208 O O . GLN B 1 318 ? 25.328 -42.281 0.882 1 55.88 318 GLN B O 1
ATOM 5213 N N . THR B 1 319 ? 23.516 -41.094 0.635 1 51.78 319 THR B N 1
ATOM 5214 C CA . THR B 1 319 ? 22.734 -42.312 0.719 1 51.78 319 THR B CA 1
ATOM 5215 C C . THR B 1 319 ? 22.859 -43.156 -0.562 1 51.78 319 THR B C 1
ATOM 5217 O O . THR B 1 319 ? 22.531 -44.344 -0.584 1 51.78 319 THR B O 1
ATOM 5220 N N . ARG B 1 320 ? 23.328 -42.594 -1.556 1 52 320 ARG B N 1
ATOM 5221 C CA . ARG B 1 320 ? 23.547 -43.281 -2.818 1 52 320 ARG B CA 1
ATOM 5222 C C . ARG B 1 320 ? 24.906 -44 -2.824 1 52 320 ARG B C 1
ATOM 5224 O O . ARG B 1 320 ? 25.141 -44.875 -3.654 1 52 320 ARG B O 1
ATOM 5231 N N . LEU B 1 321 ? 25.75 -43.562 -1.968 1 40.94 321 LEU B N 1
ATOM 5232 C CA . LEU B 1 321 ? 26.984 -44.344 -1.864 1 40.94 321 LEU B CA 1
ATOM 5233 C C . LEU B 1 321 ? 26.812 -45.531 -0.905 1 40.94 321 LEU B C 1
ATOM 5235 O O . LEU B 1 321 ? 26.188 -45.375 0.155 1 40.94 321 LEU B O 1
#

Secondary structure (DSSP, 8-state):
------STT--SS-GGG-----------SS--S----S-----EEEEEEE-GGGHHHHHHHHHTS-TTTEEEEEEESSS--GGGTTSTTGGGSEEEE-TT--HHHHHHHH--TTTSTT-SEEEEE-S-EE-TT--HHHHHHHHHHHT-SEEEEEEPTTTS--S-GGGB--TT-SEE-B--B-SSSS-B-TT--STTTBS---TTS-EEEHHHHHHHHHHS-TT-SS-TTHHHHGGGGSSS-HHHHEEEEEEEEEEE-----TT---SS-------SHHHHHHHHHHHHHHHHHHHHHHHHH-TT---HHHHHHHHHHHHH-/------STT--SS-GGG-----------SS--S----S-----EEEEEEE-GGGHHHHHHHHHTS-TTTEEEEEEESSS--GGGTTSTTGGGSEEEE-TT--HHHHHHHH--TTTSTT-SEEEEE-S-EE-TT--HHHHHHHHHHHT-SEEEEEEPTTTS--S-GGGB--TT-SEE-B--B-SSSS-B-TT--STTTBS---TTS-EEEHHHHHHHHHHS-TT-SS-TTHHHHGGGGSSS-HHHHEEEEEEEEEEE-----TT---SS-------SHHHHHHHHHHHHHHHHHHHHHHHHH-TT---HHHHHHHHHHHHH-

Nearest PDB structures (foldseek):
  8vh8-assembly1_A  TM=5.198E-01  e=3.994E-05  Pasteurella multocida
  8vh8-assembly3_C  TM=5.329E-01  e=6.213E-05  Pasteurella multocida
  8vh7-assembly2_B  TM=4.722E-01  e=3.520E-05  Pasteurella multocida
  8vh7-assembly1_A  TM=5.050E-01  e=1.935E-04  Pasteurella multocida
  8vh8-assembly2_B  TM=4.904E-01  e=1.817E-04  Pasteurella multocida

pLDDT: mean 89.5, std 16.5, range [29.89, 98.94]

Foldseek 3Di:
DPPPDDPPPPDPDDPVVDQQAAEDADDDPDDPPPPPDPQQQAQAEEEEEDEPVLLVLQLQVVVLPDRSHYAYEYEYQCPDQPSNVPRPCSVRHHYHYDHLFALLLCCLVPVALRHHVRHFKYKRAYSQKAFPQAHPVVVVVLLVVQQAQKEFAAADPPFADDDAPQRHADPPDFKDFFDADPDDPPGADPLDQFPPGGLFDDPHIMMGGSQLSNVLSVLRDNVQRLCPQSRRVSLVSQVDRSRRRYIYGRSRHMHHNPDPDRQADDDDDPPPPDRCVVVVVVSNVVSNVVSVVVVVVVVVVPPPDDDPVVVVSVVVVVVVD/DPPPDDPPPPDPDDPVVDQQAAEDADDDPDDPPPPPDPQQQAQAEEEEEDEPVLLVLQLQVVVLPDRSHYAYEYEYQCPDQPSNVVRPCSVRHHYHYDHLFALLLCCLVPVALRHHVRHFKYKRAYSQKAFPQAHPVVVVVLLVVLQAQKEFAAADPPFADDDAPQRHADPPDFKDFFDADPDDPPGADPLDQFPPGGLFDDPHIMMGGSQLSNVLSVLRDNPQRLCPQSRRVSLVSQVDRSRRRYIYGRSRHMHHNPDPDRQADPDDDPDPDDRCVVVVVVSNVVSNVVSVVVVVCVVVPPPVDDDPVVVVSVVVVVVVD

Sequence (642 aa):
MKRQCWPTGSEALPEGIVAKTSNLEMRPLWDSGIKNRISKHPSNLLAITVGVKQKEIVNKIVEKFPSSDFVVMLFHYDGFLDGWKNLAWSNHAIHVSAINQTKWWFAKRFLHPDIVAGYNYIFLWDEDLLVDNFDAKRYLSIVKEEGLEISQPALDPGKSEVHHPLTVRQKGSKVHRRYYKFKGSGRCDDHSTAPPCIGWVEMMAPVFSKKSWQCVWHLIQNDLIHSWGLDRQLGYCAQGDRMRNVGVVDSEYIVHLGLPTLGGSNGNEASDRDSDRPKVRMQSYNEMKVFEKRWREAAKMDKCWIDPYQQQQQQLNQTRLMKRQCWPTGSEALPEGIVAKTSNLEMRPLWDSGIKNRISKHPSNLLAITVGVKQKEIVNKIVEKFPSSDFVVMLFHYDGFLDGWKNLAWSNHAIHVSAINQTKWWFAKRFLHPDIVAGYNYIFLWDEDLLVDNFDAKRYLSIVKEEGLEISQPALDPGKSEVHHPLTVRQKGSKVHRRYYKFKGSGRCDDHSTAPPCIGWVEMMAPVFSKKSWQCVWHLIQNDLIHSWGLDRQLGYCAQGDRMRNVGVVDSEYIVHLGLPTLGGSNGNEASDRDSDRPKVRMQSYNEMKVFEKRWREAAKMDKCWIDPYQQQQQQLNQTRL

InterPro domains:
  IPR007877 Protein of unknown function DUF707 [PF05212] (5-300)
  IPR007877 Protein of unknown function DUF707 [PTHR31210] (3-316)